Protein AF-A0A936JJE0-F1 (afdb_monomer)

Sequence (410 aa):
MPKFKSFFLLLAIAVSVVAGCNPDETNTTPVSITSIKNNIRPDSAVNPPVIISSEVQDIVPDSTDVWLYYSFETDAVVPAALAGTDEWDIKFRYVPFDKTGASFQKIFTTEGAIFLNSPDVGNAAGKTTGYIADTSFTLLSTGDDTKFRSDDTAKGKQIISFTPFYIYDGAAHTASPNPSKTLVIRTSKGKYVKLQLQSIYKNHPAVPKITDEVGYYTFKYVKSTVKSFINDGSPDGWLYYSFDTESVISSSQSHTSAWDIKFRFIANDITAAGKLAFSDIFVKSGAIFLNSPLVGNSSGKTKGYIADQAFEQVTLAGDDSKFRSDDINIDTRIIPVTPSGTNAYINYNSSVPSVIPNPDKTLIIRTANGKYVKMKLVSLYKDKPTIITSADLVGYYSFQYLKSDTKTLH

Secondary structure (DSSP, 8-state):
----------------------------------EEEEEE-TTSPPSS-----EEEEEE---TTTSEEEEETTTTEEEPGGGTTSSS-SEEEE-----TTSHHHHHIIIII-SEEES-TBTT-TT---EEEEESS-TTT--B--GGG-B--BSSTTT-SS-HHHHEEEETTTTEEEE-TT-EEEEE-TTS-EEEEEEEEEETT--SS--TTS-EEEEEEEEEEESSSB-S--S-TTSEEEE-SSS-SEE-GGGTTSSS-SEEEE------SHHHHHHHHHIIIII-SEEES-TBTT-TT---EEEEESS-TTT--B---GGG-B--BSSTTT-SS----SSTT-SEEEETTTTEEEE-TT-EEEEE-TTS-EEEEEEEEEETT--SS--TTSPEEEEEEEEEEESSSB--

Solvent-accessible surface area (backbone atoms only — not comparable to full-atom values): 22664 Å² total; per-residue (Å²): 138,84,87,93,86,84,87,84,90,85,88,79,81,86,81,84,82,86,84,80,92,70,98,67,79,82,80,71,74,75,81,64,67,72,47,77,47,72,52,49,25,30,79,48,72,50,88,76,65,65,69,77,56,54,74,48,73,54,49,63,31,47,80,89,68,40,45,34,32,31,14,81,88,74,74,40,78,45,65,72,91,50,63,72,40,53,77,38,31,37,36,38,39,41,44,70,72,48,80,82,37,59,53,53,50,49,33,42,71,61,59,49,44,50,49,42,26,5,41,59,56,84,19,78,54,20,59,13,26,30,35,67,44,92,36,26,61,87,72,50,44,61,65,63,81,90,58,55,36,67,24,31,60,53,79,93,52,36,59,61,34,42,75,74,48,37,44,75,39,83,88,52,58,33,71,44,52,26,70,53,34,17,42,34,35,33,38,60,87,63,33,29,34,44,36,34,66,67,28,48,30,54,85,56,59,94,73,73,45,45,82,53,50,47,38,12,41,20,35,35,33,38,80,25,84,48,55,50,58,45,60,40,30,29,100,83,44,36,25,32,31,16,77,89,81,70,39,79,36,56,46,91,46,59,66,39,50,76,34,28,36,34,36,41,54,45,80,78,41,87,48,76,66,34,48,50,54,55,49,44,31,49,61,60,61,46,51,55,47,45,25,5,43,56,58,85,14,76,51,20,58,13,26,30,36,68,42,90,34,29,60,90,71,45,45,58,68,70,62,74,89,60,55,36,61,24,36,61,51,71,91,56,27,60,60,50,24,57,37,66,69,98,82,27,55,38,31,53,40,82,92,58,87,44,70,46,51,31,72,53,30,18,41,33,35,34,38,60,88,63,34,31,32,45,34,31,66,68,32,42,31,50,86,55,64,93,71,88,55,94,81,59,50,46,35,12,40,19,36,39,35,39,75,27,86,48,57,59,50,101

Structure (mmCIF, N/CA/C/O backbone):
data_AF-A0A936JJE0-F1
#
_entry.id   AF-A0A936JJE0-F1
#
loop_
_atom_site.group_PDB
_atom_site.id
_atom_site.type_symbol
_atom_site.label_atom_id
_atom_site.label_alt_id
_atom_site.label_comp_id
_atom_site.label_asym_id
_atom_site.label_entity_id
_atom_site.label_seq_id
_atom_site.pdbx_PDB_ins_code
_atom_site.Cartn_x
_atom_site.Cartn_y
_atom_site.Cartn_z
_atom_site.occupancy
_atom_site.B_iso_or_equiv
_atom_site.auth_seq_id
_atom_site.auth_comp_id
_atom_site.auth_asym_id
_atom_site.auth_atom_id
_atom_site.pdbx_PDB_model_num
ATOM 1 N N . MET A 1 1 ? 59.151 -13.872 48.506 1.00 33.53 1 MET A N 1
ATOM 2 C CA . MET A 1 1 ? 58.731 -12.593 47.879 1.00 33.53 1 MET A CA 1
ATOM 3 C C . MET A 1 1 ? 58.837 -12.759 46.368 1.00 33.53 1 MET A C 1
ATOM 5 O O . MET A 1 1 ? 59.871 -13.292 45.987 1.00 33.53 1 MET A O 1
ATOM 9 N N . PRO A 1 2 ? 57.883 -12.329 45.513 1.00 47.31 2 PRO A N 1
ATOM 10 C CA . PRO A 1 2 ? 56.531 -11.774 45.725 1.00 47.31 2 PRO A CA 1
ATOM 11 C C . PRO A 1 2 ? 55.398 -12.729 45.227 1.00 47.31 2 PRO A C 1
ATOM 13 O O . PRO A 1 2 ? 55.621 -13.547 44.350 1.00 47.31 2 PRO A O 1
ATOM 16 N N . LYS A 1 3 ? 54.283 -12.860 45.970 1.00 37.22 3 LYS A N 1
ATOM 17 C CA . LYS A 1 3 ? 52.926 -12.249 45.811 1.00 37.22 3 LYS A CA 1
ATOM 18 C C . LYS A 1 3 ? 52.032 -12.929 44.742 1.00 37.22 3 LYS A C 1
ATOM 20 O O . LYS A 1 3 ? 52.307 -12.809 43.563 1.00 37.22 3 LYS A O 1
ATOM 25 N N . PHE A 1 4 ? 51.062 -13.771 45.128 1.00 35.84 4 PHE A N 1
ATOM 26 C CA . PHE A 1 4 ? 49.663 -13.487 45.554 1.00 35.84 4 PHE A CA 1
ATOM 27 C C . PHE A 1 4 ? 48.670 -13.145 44.422 1.00 35.84 4 PHE A C 1
ATOM 29 O O . PHE A 1 4 ? 48.799 -12.080 43.825 1.00 35.84 4 PHE A O 1
ATOM 36 N N . LYS A 1 5 ? 47.623 -13.988 44.278 1.00 35.56 5 LYS A N 1
ATOM 37 C CA . LYS A 1 5 ? 46.155 -13.710 44.165 1.00 35.56 5 LYS A CA 1
ATOM 38 C C . LYS A 1 5 ? 45.496 -14.762 43.238 1.00 35.56 5 LYS A C 1
ATOM 40 O O . LYS A 1 5 ? 45.854 -14.813 42.076 1.00 35.56 5 LYS A O 1
ATOM 45 N N . SER A 1 6 ? 44.737 -15.760 43.704 1.00 37.31 6 SER A N 1
ATOM 46 C CA . SER A 1 6 ? 43.434 -15.806 44.410 1.00 37.31 6 SER A CA 1
ATOM 47 C C . SER A 1 6 ? 42.226 -15.929 43.462 1.00 37.31 6 SER A C 1
ATOM 49 O O . SER A 1 6 ? 42.057 -15.073 42.603 1.00 37.31 6 SER A O 1
ATOM 51 N N . PHE A 1 7 ? 41.363 -16.915 43.777 1.00 34.16 7 PHE A N 1
ATOM 52 C CA . PHE A 1 7 ? 39.914 -17.034 43.488 1.00 34.16 7 PHE A CA 1
ATOM 53 C C . PHE A 1 7 ? 39.487 -17.469 42.064 1.00 34.16 7 PHE A C 1
ATOM 55 O O . PHE A 1 7 ? 40.058 -17.009 41.092 1.00 34.16 7 PHE A O 1
ATOM 62 N N . PHE A 1 8 ? 38.486 -18.337 41.835 1.00 32.97 8 PHE A N 1
ATOM 63 C CA . PHE A 1 8 ? 37.354 -18.782 42.664 1.00 32.97 8 PHE A CA 1
ATOM 64 C C . PHE A 1 8 ? 36.874 -20.198 42.261 1.00 32.97 8 PHE A C 1
ATOM 66 O O . PHE A 1 8 ? 36.850 -20.564 41.090 1.00 32.97 8 PHE A O 1
ATOM 73 N N . LEU A 1 9 ? 36.458 -20.946 43.280 1.00 31.94 9 LEU A N 1
ATOM 74 C CA . LEU A 1 9 ? 35.723 -22.213 43.309 1.00 31.94 9 LEU A CA 1
ATOM 75 C C . LEU A 1 9 ? 34.247 -22.019 42.903 1.00 31.94 9 LEU A C 1
ATOM 77 O O . LEU A 1 9 ? 33.639 -21.081 43.403 1.00 31.94 9 LEU A O 1
ATOM 81 N N . LEU A 1 10 ? 33.638 -22.942 42.144 1.00 31.20 10 LEU A N 1
ATOM 82 C CA . LEU A 1 10 ? 32.282 -23.446 42.444 1.00 31.20 10 LEU A CA 1
ATOM 83 C C . LEU A 1 10 ? 31.946 -24.700 41.621 1.00 31.20 10 LEU A C 1
ATOM 85 O O . LEU A 1 10 ? 31.605 -24.648 40.443 1.00 31.20 10 LEU A O 1
ATOM 89 N N . LEU A 1 11 ? 32.051 -25.839 42.304 1.00 32.84 11 LEU A N 1
ATOM 90 C CA . LEU A 1 11 ? 31.428 -27.112 41.969 1.00 32.84 11 LEU A CA 1
ATOM 91 C C . LEU A 1 11 ? 30.058 -27.130 42.663 1.00 32.84 11 LEU A C 1
ATOM 93 O O . LEU A 1 11 ? 30.003 -26.985 43.882 1.00 32.84 11 LEU A O 1
ATOM 97 N N . ALA A 1 12 ? 28.970 -27.323 41.918 1.00 33.12 12 ALA A N 1
ATOM 98 C CA . ALA A 1 12 ? 27.648 -27.596 42.483 1.00 33.12 12 ALA A CA 1
ATOM 99 C C . ALA A 1 12 ? 26.930 -28.680 41.661 1.00 33.12 12 ALA A C 1
ATOM 101 O O . ALA A 1 12 ? 26.201 -28.409 40.716 1.00 33.12 12 ALA A O 1
ATOM 102 N N . ILE A 1 13 ? 27.269 -29.924 42.008 1.00 33.59 13 ILE A N 1
ATOM 103 C CA . ILE A 1 13 ? 26.401 -31.093 42.223 1.00 33.59 13 ILE A CA 1
ATOM 104 C C . ILE A 1 13 ? 25.089 -31.122 41.410 1.00 33.59 13 ILE A C 1
ATOM 106 O O . ILE A 1 13 ? 24.081 -30.538 41.802 1.00 33.59 13 ILE A O 1
ATOM 110 N N . ALA A 1 14 ? 25.073 -31.930 40.348 1.00 34.12 14 ALA A N 1
ATOM 111 C CA . ALA A 1 14 ? 23.844 -32.467 39.776 1.00 34.12 14 ALA A CA 1
ATOM 112 C C . ALA A 1 14 ? 23.363 -33.640 40.649 1.00 34.12 14 ALA A C 1
ATOM 114 O O . ALA A 1 14 ? 23.964 -34.713 40.639 1.00 34.12 14 ALA A O 1
ATOM 115 N N . VAL A 1 15 ? 22.293 -33.436 41.421 1.00 35.16 15 VAL A N 1
ATOM 116 C CA . VAL A 1 15 ? 21.548 -34.535 42.049 1.00 35.16 15 VAL A CA 1
ATOM 117 C C . VAL A 1 15 ? 20.471 -34.974 41.064 1.00 35.16 15 VAL A C 1
ATOM 119 O O . VAL A 1 15 ? 19.428 -34.341 40.930 1.00 35.16 15 VAL A O 1
ATOM 122 N N . SER A 1 16 ? 20.739 -36.055 40.343 1.00 34.62 16 SER A N 1
ATOM 123 C CA . SER A 1 16 ? 19.737 -36.783 39.571 1.00 34.62 16 SER A CA 1
ATOM 124 C C . SER A 1 16 ? 18.907 -37.652 40.516 1.00 34.62 16 SER A C 1
ATOM 126 O O . SER A 1 16 ? 19.385 -38.685 40.983 1.00 34.62 16 SER A O 1
ATOM 128 N N . VAL A 1 17 ? 17.664 -37.243 40.782 1.00 35.22 17 VAL A N 1
ATOM 129 C CA . VAL A 1 17 ? 16.641 -38.119 41.366 1.00 35.22 17 VAL A CA 1
ATOM 130 C C . VAL A 1 17 ? 15.752 -38.604 40.227 1.00 35.22 17 VAL A C 1
ATOM 132 O O . VAL A 1 17 ? 15.008 -37.829 39.634 1.00 35.22 17 VAL A O 1
ATOM 135 N N . VAL A 1 18 ? 15.859 -39.891 39.909 1.00 42.47 18 VAL A N 1
ATOM 136 C CA . VAL A 1 18 ? 14.905 -40.608 39.063 1.00 42.47 18 VAL A CA 1
ATOM 137 C C . VAL A 1 18 ? 14.080 -41.489 39.989 1.00 42.47 18 VAL A C 1
ATOM 139 O O . VAL A 1 18 ? 14.636 -42.411 40.577 1.00 42.47 18 VAL A O 1
ATOM 142 N N . ALA A 1 19 ? 12.780 -41.216 40.110 1.00 36.06 19 ALA A N 1
ATOM 143 C CA . ALA A 1 19 ? 11.759 -42.224 40.398 1.00 36.06 19 ALA A CA 1
ATOM 144 C C . ALA A 1 19 ? 10.347 -41.626 40.286 1.00 36.06 19 ALA A C 1
ATOM 146 O O . ALA A 1 19 ? 10.037 -40.647 40.957 1.00 36.06 19 ALA A O 1
ATOM 147 N N . GLY A 1 20 ? 9.490 -42.293 39.506 1.00 27.56 20 GLY A N 1
ATOM 148 C CA . GLY A 1 20 ? 8.036 -42.252 39.677 1.00 27.56 20 GLY A CA 1
ATOM 149 C C . GLY A 1 20 ? 7.255 -41.659 38.508 1.00 27.56 20 GLY A C 1
ATOM 150 O O . GLY A 1 20 ? 6.859 -40.502 38.555 1.00 27.56 20 GLY A O 1
ATOM 151 N N . CYS A 1 21 ? 6.981 -42.468 37.481 1.00 32.41 21 CYS A N 1
ATOM 152 C CA . CYS A 1 21 ? 5.858 -42.213 36.577 1.00 32.41 21 CYS A CA 1
ATOM 153 C C . CYS A 1 21 ? 4.543 -42.360 37.355 1.00 32.41 21 CYS A C 1
ATOM 155 O O . CYS A 1 21 ? 4.254 -43.451 37.842 1.00 32.41 21 CYS A O 1
ATOM 157 N N . ASN A 1 22 ? 3.742 -41.298 37.402 1.00 36.62 22 ASN A N 1
ATOM 158 C CA . ASN A 1 22 ? 2.291 -41.391 37.546 1.00 36.62 22 ASN A CA 1
ATOM 159 C C . ASN A 1 22 ? 1.688 -40.834 36.245 1.00 36.62 22 ASN A C 1
ATOM 161 O O . ASN A 1 22 ? 2.174 -39.800 35.777 1.00 36.62 22 ASN A O 1
ATOM 165 N N . PRO A 1 23 ? 0.687 -41.476 35.618 1.00 42.72 23 PRO A N 1
ATOM 166 C CA . PRO A 1 23 ? -0.009 -40.898 34.480 1.00 42.72 23 PRO A CA 1
ATOM 167 C C . PRO A 1 23 ? -1.063 -39.925 35.016 1.00 42.72 23 PRO A C 1
ATOM 169 O O . PRO A 1 23 ? -2.255 -40.181 34.905 1.00 42.72 23 PRO A O 1
ATOM 172 N N . ASP A 1 24 ? -0.619 -38.842 35.650 1.00 36.44 24 ASP A N 1
ATOM 173 C CA . ASP A 1 24 ? -1.508 -37.740 35.995 1.00 36.44 24 ASP A CA 1
ATOM 174 C C . ASP A 1 24 ? -1.418 -36.687 34.899 1.00 36.44 24 ASP A C 1
ATOM 176 O O . ASP A 1 24 ? -0.338 -36.242 34.504 1.00 36.44 24 ASP A O 1
ATOM 180 N N . GLU A 1 25 ? -2.595 -36.357 34.381 1.00 40.84 25 GLU A N 1
ATOM 181 C CA . GLU A 1 25 ? -2.851 -35.394 33.327 1.00 40.84 25 GLU A CA 1
ATOM 182 C C . GLU A 1 25 ? -1.960 -34.159 33.462 1.00 40.84 25 GLU A C 1
ATOM 184 O O . GLU A 1 25 ? -2.032 -33.402 34.436 1.00 40.84 25 GLU A O 1
ATOM 189 N N . THR A 1 26 ? -1.135 -33.909 32.445 1.00 32.72 26 THR A N 1
ATOM 190 C CA . THR A 1 26 ? -0.493 -32.611 32.289 1.00 32.72 26 THR A CA 1
ATOM 191 C C . THR A 1 26 ? -1.578 -31.598 31.943 1.00 32.72 26 THR A C 1
ATOM 193 O O . THR A 1 26 ? -1.824 -31.310 30.773 1.00 32.72 26 THR A O 1
ATOM 196 N N . ASN A 1 27 ? -2.224 -31.041 32.968 1.00 37.34 27 ASN A N 1
ATOM 197 C CA . ASN A 1 27 ? -2.897 -29.755 32.885 1.00 37.34 27 ASN A CA 1
ATOM 198 C C . ASN A 1 27 ? -1.829 -28.690 32.622 1.00 37.34 27 ASN A C 1
ATOM 200 O O . ASN A 1 27 ? -1.400 -27.958 33.512 1.00 37.34 27 ASN A O 1
ATOM 204 N N . THR A 1 28 ? -1.367 -28.611 31.376 1.00 32.47 28 THR A N 1
ATOM 205 C CA . THR A 1 28 ? -0.729 -27.404 30.876 1.00 32.47 28 THR A CA 1
ATOM 206 C C . THR A 1 28 ? -1.829 -26.356 30.798 1.00 32.47 28 THR A C 1
ATOM 208 O O . THR A 1 28 ? -2.582 -26.307 29.826 1.00 32.47 28 THR A O 1
ATOM 211 N N . THR A 1 29 ? -1.963 -25.536 31.840 1.00 36.94 29 THR A N 1
ATOM 212 C CA . THR A 1 29 ? -2.676 -24.263 31.719 1.00 36.94 29 THR A CA 1
ATOM 213 C C . THR A 1 29 ? -2.097 -23.531 30.506 1.00 36.94 29 THR A C 1
ATOM 215 O O . THR A 1 29 ? -0.876 -23.328 30.473 1.00 36.94 29 THR A O 1
ATOM 218 N N . PRO A 1 30 ? -2.906 -23.174 29.493 1.00 41.09 30 PRO A N 1
ATOM 219 C CA . PRO A 1 30 ? -2.424 -22.388 28.370 1.00 41.09 30 PRO A CA 1
ATOM 220 C C . PRO A 1 30 ? -1.798 -21.103 28.911 1.00 41.09 30 PRO A C 1
ATOM 222 O O . PRO A 1 30 ? -2.431 -20.373 29.670 1.00 41.09 30 PRO A O 1
ATOM 225 N N . VAL A 1 31 ? -0.541 -20.834 28.559 1.00 40.31 31 VAL A N 1
ATOM 226 C CA . VAL A 1 31 ? 0.062 -19.527 28.823 1.00 40.31 31 VAL A CA 1
ATOM 227 C C . VAL A 1 31 ? -0.647 -18.537 27.911 1.00 40.31 31 VAL A C 1
ATOM 229 O O . VAL A 1 31 ? -0.426 -18.527 26.700 1.00 40.31 31 VAL A O 1
ATOM 232 N N . SER A 1 32 ? -1.522 -17.720 28.482 1.00 52.62 32 SER A N 1
ATOM 233 C CA . SER A 1 32 ? -2.194 -16.660 27.747 1.00 52.62 32 SER A CA 1
ATOM 234 C C . SER A 1 32 ? -1.215 -15.536 27.431 1.00 52.62 32 SER A C 1
ATOM 236 O O . SER A 1 32 ? -0.847 -14.727 28.285 1.00 52.62 32 SER A O 1
ATOM 238 N N . ILE A 1 33 ? -0.765 -15.483 26.179 1.00 62.69 33 ILE A N 1
ATOM 239 C CA . ILE A 1 33 ? 0.127 -14.425 25.707 1.00 62.69 33 ILE A CA 1
ATOM 240 C C . ILE A 1 33 ? -0.712 -13.174 25.455 1.00 62.69 33 ILE A C 1
ATOM 242 O O . ILE A 1 33 ? -1.580 -13.138 24.583 1.00 62.69 33 ILE A O 1
ATOM 246 N N . THR A 1 34 ? -0.442 -12.127 26.229 1.00 73.06 34 THR A N 1
ATOM 247 C CA . THR A 1 34 ? -0.997 -10.805 25.951 1.00 73.06 34 THR A CA 1
ATOM 248 C C . THR A 1 34 ? -0.169 -10.125 24.863 1.00 73.06 34 THR A C 1
ATOM 250 O O . THR A 1 34 ? 1.039 -9.944 25.008 1.00 73.06 34 THR A O 1
ATOM 253 N N . SER A 1 35 ? -0.836 -9.696 23.796 1.00 78.44 35 SER A N 1
ATOM 254 C CA . SER A 1 35 ? -0.240 -8.964 22.684 1.00 78.44 35 SER A CA 1
ATOM 255 C C . SER A 1 35 ? -0.390 -7.457 22.876 1.00 78.44 35 SER A C 1
ATOM 257 O O . SER A 1 35 ? -1.456 -6.956 23.236 1.00 78.44 35 SER A O 1
ATOM 259 N N . ILE A 1 36 ? 0.681 -6.711 22.601 1.00 77.38 36 ILE A N 1
ATOM 260 C CA . ILE A 1 36 ? 0.688 -5.246 22.654 1.00 77.38 36 ILE A CA 1
ATOM 261 C C . ILE A 1 36 ? 1.060 -4.719 21.279 1.00 77.38 36 ILE A C 1
ATOM 263 O O . ILE A 1 36 ? 2.086 -5.090 20.706 1.00 77.38 36 ILE A O 1
ATOM 267 N N . LYS A 1 37 ? 0.236 -3.814 20.761 1.00 81.31 37 LYS A N 1
ATOM 268 C CA . LYS A 1 37 ? 0.535 -3.041 19.566 1.00 81.31 37 LYS A CA 1
ATOM 269 C C . LYS A 1 37 ? 0.760 -1.587 19.943 1.00 81.31 37 LYS A C 1
ATOM 271 O O . LYS A 1 37 ? -0.024 -1.006 20.688 1.00 81.31 37 LYS A O 1
ATOM 276 N N . ASN A 1 38 ? 1.846 -1.012 19.438 1.00 77.75 38 ASN A N 1
ATOM 277 C CA . ASN A 1 38 ? 2.282 0.336 19.780 1.00 77.75 38 ASN A CA 1
ATOM 278 C C . ASN A 1 38 ? 2.383 1.192 18.525 1.00 77.75 38 ASN A C 1
ATOM 280 O O . ASN A 1 38 ? 2.946 0.740 17.530 1.00 77.75 38 ASN A O 1
ATOM 284 N N . ASN A 1 39 ? 1.903 2.432 18.620 1.00 72.06 39 ASN A N 1
ATOM 285 C CA . ASN A 1 39 ? 2.044 3.463 17.594 1.00 72.06 39 ASN A CA 1
ATOM 286 C C . ASN A 1 39 ? 1.599 3.017 16.186 1.00 72.06 39 ASN A C 1
ATOM 288 O O . ASN A 1 39 ? 2.169 3.481 15.198 1.00 72.06 39 ASN A O 1
ATOM 292 N N . ILE A 1 40 ? 0.598 2.133 16.065 1.00 75.44 40 ILE A N 1
ATOM 293 C CA . ILE A 1 40 ? 0.063 1.816 14.739 1.00 75.44 40 ILE A CA 1
ATOM 294 C C . ILE A 1 40 ? -0.794 2.995 14.305 1.00 75.44 40 ILE A C 1
ATOM 296 O O . ILE A 1 40 ? -1.719 3.391 15.005 1.00 75.44 40 ILE A O 1
ATOM 300 N N . ARG A 1 41 ? -0.512 3.560 13.142 1.00 71.12 41 ARG A N 1
ATOM 301 C CA . ARG A 1 41 ? -1.308 4.645 12.578 1.00 71.12 41 ARG A CA 1
ATOM 302 C C . ARG A 1 41 ? -1.712 4.263 11.163 1.00 71.12 41 ARG A C 1
ATOM 304 O O . ARG A 1 41 ? -0.910 3.622 10.487 1.00 71.12 41 ARG A O 1
ATOM 311 N N . PRO A 1 42 ? -2.910 4.659 10.708 1.00 61.78 42 PRO A N 1
ATOM 312 C CA . PRO A 1 42 ? -3.365 4.367 9.352 1.00 61.78 42 PRO A CA 1
ATOM 313 C C . PRO A 1 42 ? -2.422 4.851 8.249 1.00 61.78 42 PRO A C 1
ATOM 315 O O . PRO A 1 42 ? -2.414 4.253 7.193 1.00 61.78 42 PRO A O 1
ATOM 318 N N . ASP A 1 43 ? -1.585 5.863 8.499 1.00 49.41 43 ASP A N 1
ATOM 319 C CA . ASP A 1 43 ? -0.569 6.338 7.545 1.00 49.41 43 ASP A CA 1
ATOM 320 C C . ASP A 1 43 ? 0.867 5.888 7.869 1.00 49.41 43 ASP A C 1
ATOM 322 O O . ASP A 1 43 ? 1.808 6.242 7.157 1.00 49.41 43 ASP A O 1
ATOM 326 N N . SER A 1 44 ? 1.068 5.172 8.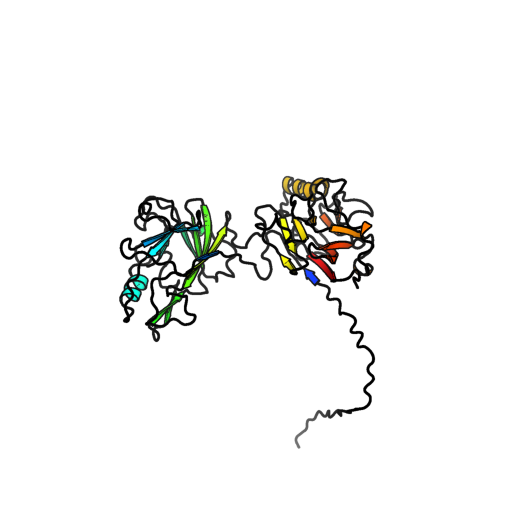979 1.00 45.19 44 SER A N 1
ATOM 327 C CA . SER A 1 44 ? 2.402 4.779 9.415 1.00 45.19 44 SER A CA 1
ATOM 328 C C . SER A 1 44 ? 2.716 3.391 8.908 1.00 45.19 44 SER A C 1
ATOM 330 O O . SER A 1 44 ? 1.877 2.494 8.940 1.00 45.19 44 SER A O 1
ATOM 332 N N . ALA A 1 45 ? 3.964 3.218 8.476 1.00 41.75 45 ALA A N 1
ATOM 333 C CA . ALA A 1 45 ? 4.514 1.911 8.182 1.00 41.75 45 ALA A CA 1
ATOM 334 C C . ALA A 1 45 ? 4.165 0.952 9.328 1.00 41.75 45 ALA A C 1
ATOM 336 O O . ALA A 1 45 ? 4.604 1.137 10.465 1.00 41.75 45 ALA A O 1
ATOM 337 N N . VAL A 1 46 ? 3.374 -0.081 9.015 1.00 39.03 46 VAL A N 1
ATOM 338 C CA . VAL A 1 46 ? 3.357 -1.319 9.801 1.00 39.03 46 VAL A CA 1
ATOM 339 C C . VAL A 1 46 ? 4.825 -1.681 10.030 1.00 39.03 46 VAL A C 1
ATOM 341 O O . VAL A 1 46 ? 5.626 -1.486 9.123 1.00 39.03 46 VAL A O 1
ATOM 344 N N . ASN A 1 47 ? 5.230 -2.120 11.218 1.00 36.50 47 ASN A N 1
ATOM 345 C CA . ASN A 1 47 ? 6.582 -2.646 11.389 1.00 36.50 47 ASN A CA 1
ATOM 346 C C . ASN A 1 47 ? 6.495 -4.174 11.536 1.00 36.50 47 ASN A C 1
ATOM 348 O O . ASN A 1 47 ? 5.889 -4.628 12.512 1.00 36.50 47 ASN A O 1
ATOM 352 N N . PRO A 1 48 ? 7.060 -4.961 10.601 1.00 42.66 48 PRO A N 1
ATOM 353 C CA . PRO A 1 48 ? 7.718 -4.52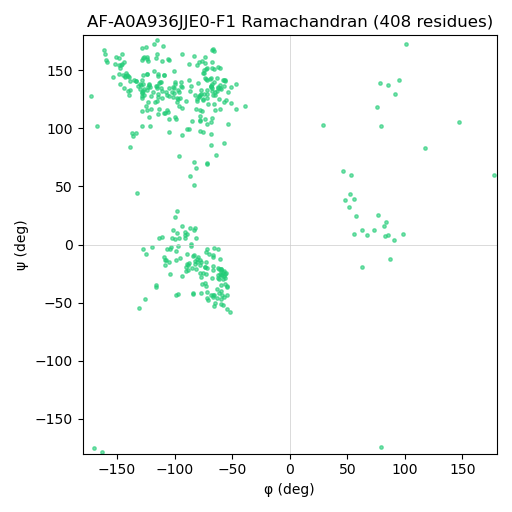0 9.367 1.00 42.66 48 PRO A CA 1
ATOM 354 C C . PRO A 1 48 ? 6.722 -3.995 8.312 1.00 42.66 48 PRO A C 1
ATOM 356 O O . PRO A 1 48 ? 5.562 -4.420 8.304 1.00 42.66 48 PRO A O 1
ATOM 359 N N . PRO A 1 49 ? 7.153 -3.069 7.429 1.00 40.25 49 PRO A N 1
ATOM 360 C CA . PRO A 1 49 ? 6.295 -2.479 6.405 1.00 40.25 49 PRO A CA 1
ATOM 361 C C . PRO A 1 49 ? 5.781 -3.571 5.479 1.00 40.25 49 PRO A C 1
ATOM 363 O O . PRO A 1 49 ? 6.557 -4.222 4.781 1.00 40.25 49 PRO A O 1
ATOM 366 N N . VAL A 1 50 ? 4.462 -3.772 5.465 1.00 40.47 50 VAL A N 1
ATOM 367 C CA . VAL A 1 50 ? 3.822 -4.667 4.501 1.00 40.47 50 VAL A CA 1
ATOM 368 C C . VAL A 1 50 ? 3.797 -3.946 3.160 1.00 40.47 50 VAL A C 1
AT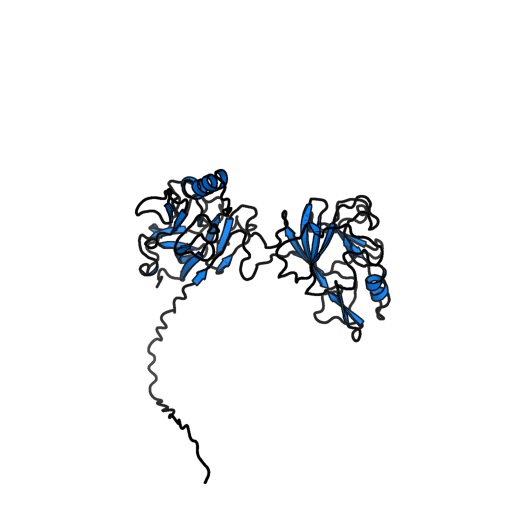OM 370 O O . VAL A 1 50 ? 2.938 -3.110 2.887 1.00 40.47 50 VAL A O 1
ATOM 373 N N . ILE A 1 51 ? 4.783 -4.247 2.324 1.00 46.59 51 ILE A N 1
ATOM 374 C CA . ILE A 1 51 ? 4.830 -3.769 0.949 1.00 46.59 51 ILE A CA 1
ATOM 375 C C . ILE A 1 51 ? 4.062 -4.774 0.099 1.00 46.59 51 ILE A C 1
ATOM 377 O O . ILE A 1 51 ? 4.593 -5.827 -0.243 1.00 46.59 51 ILE A O 1
ATOM 381 N N . ILE A 1 52 ? 2.808 -4.460 -0.229 1.00 49.19 52 ILE A N 1
ATOM 382 C CA . ILE A 1 52 ? 2.072 -5.219 -1.244 1.00 49.19 52 ILE A CA 1
ATOM 383 C C . ILE A 1 52 ? 2.580 -4.736 -2.596 1.00 49.19 52 ILE A C 1
ATOM 385 O O . ILE A 1 52 ? 2.202 -3.665 -3.066 1.00 49.19 52 ILE A O 1
ATOM 389 N N . SER A 1 53 ? 3.508 -5.496 -3.166 1.00 65.31 53 SER A N 1
ATOM 390 C CA . SER A 1 53 ? 4.034 -5.259 -4.504 1.00 65.31 53 SER A CA 1
ATOM 391 C C . SER A 1 53 ? 3.368 -6.185 -5.509 1.00 65.31 53 SER A C 1
ATOM 393 O O . SER A 1 53 ? 3.210 -7.373 -5.233 1.00 65.31 53 SER A O 1
ATOM 395 N N . SER A 1 54 ? 3.065 -5.661 -6.689 1.00 76.50 54 SER A N 1
ATOM 396 C CA . SER A 1 54 ? 2.819 -6.489 -7.866 1.00 76.50 54 SER A CA 1
ATOM 397 C C . SER A 1 54 ? 4.151 -7.009 -8.394 1.00 76.50 54 SER A C 1
ATOM 399 O O . SER A 1 54 ? 5.167 -6.313 -8.306 1.00 76.50 54 SER A O 1
ATOM 401 N N . GLU A 1 55 ? 4.147 -8.211 -8.958 1.00 82.94 55 GLU A N 1
ATOM 402 C CA . GLU A 1 55 ? 5.303 -8.791 -9.632 1.00 82.94 55 GLU A CA 1
ATOM 403 C C . GLU A 1 55 ? 4.937 -9.150 -11.070 1.00 82.94 55 GLU A C 1
ATOM 405 O O . GLU A 1 55 ? 3.873 -9.704 -11.339 1.00 82.94 55 GLU A O 1
ATOM 410 N N . VAL A 1 56 ? 5.836 -8.808 -11.986 1.00 84.06 56 VAL A N 1
ATOM 411 C CA . VAL A 1 56 ? 5.785 -9.165 -13.400 1.00 84.06 56 VAL A CA 1
ATOM 412 C C . VAL A 1 56 ? 7.005 -10.028 -13.663 1.00 84.06 56 VAL A C 1
ATOM 414 O O . VAL A 1 56 ? 8.126 -9.597 -13.387 1.00 84.06 56 VAL A O 1
ATOM 417 N N . GLN A 1 57 ? 6.785 -11.245 -14.156 1.00 90.88 57 GLN A N 1
ATOM 418 C CA . GLN A 1 57 ? 7.833 -12.243 -14.347 1.00 90.88 57 GLN A CA 1
ATOM 419 C C . GLN A 1 57 ? 8.059 -12.532 -15.829 1.00 90.88 57 GLN A C 1
ATOM 421 O O . GLN A 1 57 ? 7.103 -12.636 -16.595 1.00 90.88 57 GLN A O 1
ATOM 426 N N . ASP A 1 58 ? 9.334 -12.662 -16.199 1.00 89.94 58 ASP A N 1
ATOM 427 C CA . ASP A 1 58 ? 9.815 -13.118 -17.507 1.00 89.94 58 ASP A CA 1
ATOM 428 C C . ASP A 1 58 ? 9.150 -12.453 -18.722 1.00 89.94 58 ASP A C 1
ATOM 430 O O . ASP A 1 58 ? 8.928 -13.091 -19.755 1.00 89.94 58 ASP A O 1
ATOM 434 N N . ILE A 1 59 ? 8.873 -11.147 -18.642 1.00 92.50 59 ILE A N 1
ATOM 435 C CA . ILE A 1 59 ? 8.432 -10.431 -19.838 1.00 92.50 59 ILE A CA 1
ATOM 436 C C . ILE A 1 59 ? 9.587 -10.358 -20.835 1.00 92.50 59 ILE A C 1
ATOM 438 O O . ILE A 1 59 ? 10.720 -10.008 -20.492 1.00 92.50 59 ILE A O 1
ATOM 442 N N . VAL A 1 60 ? 9.286 -10.697 -22.082 1.00 91.50 60 VAL A N 1
ATOM 443 C CA . VAL A 1 60 ? 10.265 -10.792 -23.160 1.00 91.50 60 VAL A CA 1
ATOM 444 C C . VAL A 1 60 ? 9.853 -9.864 -24.301 1.00 91.50 60 VAL A C 1
ATOM 446 O O . VAL A 1 60 ? 8.736 -9.979 -24.807 1.00 91.50 60 VAL A O 1
ATOM 449 N N . PRO A 1 61 ? 10.712 -8.914 -24.701 1.00 89.69 61 PRO A N 1
ATOM 450 C CA . PRO A 1 61 ? 10.453 -8.095 -25.876 1.00 89.69 61 PRO A CA 1
ATOM 451 C C . PRO A 1 61 ? 10.529 -8.900 -27.170 1.00 89.69 61 PRO A C 1
ATOM 453 O O . PRO A 1 61 ? 11.389 -9.770 -27.308 1.00 89.69 61 PRO A O 1
ATOM 456 N N . ASP A 1 62 ? 9.659 -8.581 -28.131 1.00 81.00 62 ASP A N 1
ATOM 457 C CA . ASP A 1 62 ? 9.739 -9.173 -29.465 1.00 81.00 62 ASP A CA 1
ATOM 458 C C . ASP A 1 62 ? 10.994 -8.662 -30.190 1.00 81.00 62 ASP A C 1
ATOM 460 O O . ASP A 1 62 ? 11.321 -7.472 -30.177 1.00 81.00 62 ASP A O 1
ATOM 464 N N . SER A 1 63 ? 11.696 -9.581 -30.845 1.00 77.19 63 SER A N 1
ATOM 465 C CA . SER A 1 63 ? 12.817 -9.282 -31.730 1.00 77.19 63 SER A CA 1
ATOM 466 C C . SER A 1 63 ? 12.446 -8.380 -32.916 1.00 77.19 63 SER A C 1
ATOM 468 O O . SER A 1 63 ? 13.323 -7.673 -33.411 1.00 77.19 63 SER A O 1
ATOM 470 N N . THR A 1 64 ? 11.182 -8.368 -33.363 1.00 79.31 64 THR A N 1
ATOM 471 C CA . THR A 1 64 ? 10.721 -7.505 -34.468 1.00 79.31 64 THR A CA 1
ATOM 472 C C . THR A 1 64 ? 10.518 -6.062 -34.029 1.00 79.31 64 THR A C 1
ATOM 474 O O . THR A 1 64 ? 10.915 -5.141 -34.741 1.00 79.31 64 THR A O 1
ATOM 477 N N . ASP A 1 65 ? 9.942 -5.867 -32.844 1.00 75.25 65 ASP A N 1
ATOM 478 C CA . ASP A 1 65 ? 9.612 -4.542 -32.313 1.00 75.25 65 ASP A CA 1
ATOM 479 C C . ASP A 1 65 ? 10.789 -3.919 -31.552 1.00 75.25 65 ASP A C 1
ATOM 481 O O . ASP A 1 65 ? 10.810 -2.712 -31.305 1.00 75.25 65 ASP A O 1
ATOM 485 N N . VAL A 1 66 ? 11.793 -4.731 -31.185 1.00 89.25 66 VAL A N 1
ATOM 486 C CA . VAL A 1 66 ? 13.009 -4.375 -30.424 1.00 89.25 66 VAL A CA 1
ATOM 487 C C . VAL A 1 66 ? 12.722 -3.863 -29.006 1.00 89.25 66 VAL A C 1
ATOM 489 O O . VAL A 1 66 ? 13.606 -3.899 -28.152 1.00 89.25 66 VAL A O 1
ATOM 492 N N . TRP A 1 67 ? 11.504 -3.417 -28.724 1.00 95.44 67 TRP A N 1
ATOM 493 C CA . TRP A 1 67 ? 11.055 -2.863 -27.461 1.00 95.44 67 TRP A CA 1
ATOM 494 C C . TRP A 1 67 ? 9.719 -3.469 -27.056 1.00 95.44 67 TRP A C 1
ATOM 496 O O . TRP A 1 67 ? 8.813 -3.626 -27.867 1.00 95.44 67 TRP A O 1
ATOM 506 N N . LEU A 1 68 ? 9.583 -3.725 -25.762 1.00 96.88 68 LEU A N 1
ATOM 507 C CA . LEU A 1 68 ? 8.312 -3.991 -25.106 1.00 96.88 68 LEU A CA 1
ATOM 508 C C . LEU A 1 68 ? 7.954 -2.784 -24.260 1.00 96.88 68 LEU A C 1
ATOM 510 O O . LEU A 1 68 ? 8.783 -2.308 -23.487 1.00 96.88 68 LEU A O 1
ATOM 514 N N . TYR A 1 69 ? 6.721 -2.316 -24.389 1.00 97.12 69 TYR A N 1
ATOM 515 C CA . TYR A 1 69 ? 6.195 -1.160 -23.674 1.00 97.12 69 TYR A CA 1
ATOM 516 C C . TYR A 1 69 ? 5.257 -1.638 -22.568 1.00 97.12 69 TYR A C 1
ATOM 518 O O . TYR A 1 69 ? 4.430 -2.510 -22.808 1.00 97.12 69 TYR A O 1
ATOM 526 N N . TYR A 1 70 ? 5.370 -1.094 -21.361 1.00 97.06 70 TYR A N 1
ATOM 527 C CA . TYR A 1 70 ? 4.532 -1.466 -20.222 1.00 97.06 70 TYR A CA 1
ATOM 528 C C . TYR A 1 70 ? 3.895 -0.225 -19.605 1.00 97.06 70 TYR A C 1
ATOM 530 O O . TYR A 1 70 ? 4.550 0.811 -19.451 1.00 97.06 70 TYR A O 1
ATOM 538 N N . SER A 1 71 ? 2.620 -0.338 -19.242 1.00 95.50 71 SER A N 1
ATOM 539 C CA . SER A 1 71 ? 1.861 0.708 -18.562 1.00 95.50 71 SER A CA 1
ATOM 540 C C . SER A 1 71 ? 1.564 0.294 -17.126 1.00 95.50 71 SER A C 1
ATOM 542 O O . SER A 1 71 ? 0.983 -0.765 -16.880 1.00 95.50 71 SER A O 1
ATOM 544 N N . PHE A 1 72 ? 1.923 1.146 -16.165 1.00 93.25 72 PHE A N 1
ATOM 545 C CA . PHE A 1 72 ? 1.521 0.965 -14.769 1.00 93.25 72 PHE A CA 1
ATOM 546 C C . PHE A 1 72 ? 0.070 1.405 -14.540 1.00 93.25 72 PHE A C 1
ATOM 548 O O . PHE A 1 72 ? -0.516 1.096 -13.500 1.00 93.25 72 PHE A O 1
ATOM 555 N N . GLU A 1 73 ? -0.535 2.111 -15.497 1.00 86.88 73 GLU A N 1
ATOM 556 C CA . GLU A 1 73 ? -1.953 2.461 -15.442 1.00 86.88 73 GLU A CA 1
ATOM 557 C C . GLU A 1 73 ? -2.835 1.233 -15.676 1.00 86.88 73 GLU A C 1
ATOM 559 O O . GLU A 1 73 ? -3.760 0.999 -14.898 1.00 86.88 73 GLU A O 1
ATOM 564 N N . THR A 1 74 ? -2.513 0.425 -16.690 1.00 83.44 74 THR A N 1
ATOM 565 C CA . THR A 1 74 ? -3.291 -0.770 -17.062 1.00 83.44 74 THR A CA 1
ATOM 566 C C . THR A 1 74 ? -2.714 -2.081 -16.530 1.00 83.44 74 THR A C 1
ATOM 568 O O . THR A 1 74 ? -3.337 -3.119 -16.723 1.00 83.44 74 THR A O 1
ATOM 571 N N . ASP A 1 75 ? -1.533 -2.048 -15.899 1.00 83.88 75 ASP A N 1
ATOM 572 C CA . ASP A 1 75 ? -0.778 -3.234 -15.464 1.00 83.88 75 ASP A CA 1
ATOM 573 C C . ASP A 1 75 ? -0.571 -4.254 -16.598 1.00 83.88 75 ASP A C 1
ATOM 575 O O . ASP A 1 75 ? -0.761 -5.458 -16.429 1.00 83.88 75 ASP A O 1
ATOM 579 N N . ALA A 1 76 ? -0.226 -3.758 -17.789 1.00 88.31 76 ALA A N 1
ATOM 580 C CA . ALA A 1 76 ? -0.146 -4.583 -18.988 1.00 88.31 76 ALA A CA 1
ATOM 581 C C . ALA A 1 76 ? 0.884 -4.072 -20.001 1.00 88.31 76 ALA A C 1
ATOM 583 O O . ALA A 1 76 ? 1.288 -2.904 -19.994 1.00 88.31 76 ALA A O 1
ATOM 584 N N . VAL A 1 77 ? 1.264 -4.974 -20.909 1.00 93.62 77 VAL A N 1
ATOM 585 C CA . VAL A 1 77 ? 2.031 -4.642 -22.112 1.00 93.62 77 VAL A CA 1
ATOM 586 C C . VAL A 1 77 ? 1.168 -3.800 -23.051 1.00 93.62 77 VAL A C 1
ATOM 588 O O . VAL A 1 77 ? 0.008 -4.120 -23.307 1.00 93.62 77 VAL A O 1
ATOM 591 N N . VAL A 1 78 ? 1.756 -2.732 -23.576 1.00 94.31 78 VAL A N 1
ATOM 592 C CA . VAL A 1 78 ? 1.143 -1.821 -24.540 1.00 94.31 78 VAL A CA 1
ATOM 593 C C . VAL A 1 78 ? 1.582 -2.222 -25.957 1.00 94.31 78 VAL A C 1
ATOM 595 O O . VAL A 1 78 ? 2.777 -2.437 -26.175 1.00 94.31 78 VAL A O 1
ATOM 598 N N . PRO A 1 79 ? 0.660 -2.313 -26.935 1.00 94.06 79 PRO A N 1
ATOM 599 C CA . PRO A 1 79 ? 1.005 -2.629 -28.321 1.00 94.06 79 PRO A CA 1
ATOM 600 C C . PRO A 1 79 ? 2.035 -1.663 -28.922 1.00 94.06 79 PRO A C 1
ATOM 602 O O . PRO A 1 79 ? 1.924 -0.449 -28.744 1.00 94.06 79 PRO A O 1
ATOM 605 N N . ALA A 1 80 ? 2.978 -2.177 -29.720 1.00 93.19 80 ALA A N 1
ATOM 606 C CA . ALA A 1 80 ? 4.037 -1.376 -30.347 1.00 93.19 80 ALA A CA 1
ATOM 607 C C . ALA A 1 80 ? 3.510 -0.245 -31.255 1.00 93.19 80 ALA A C 1
ATOM 609 O O . ALA A 1 80 ? 4.143 0.801 -31.377 1.00 93.19 80 ALA A O 1
ATOM 610 N N . ALA A 1 81 ? 2.305 -0.390 -31.819 1.00 94.00 81 ALA A N 1
ATOM 611 C CA . ALA A 1 81 ? 1.635 0.671 -32.579 1.00 94.00 81 ALA A CA 1
ATOM 612 C C . ALA A 1 81 ? 1.384 1.955 -31.757 1.00 94.00 81 ALA A C 1
ATOM 614 O O . ALA A 1 81 ? 1.213 3.029 -32.330 1.00 94.00 81 ALA A O 1
ATOM 615 N N . LEU A 1 82 ? 1.381 1.861 -30.423 1.00 95.44 82 LEU A N 1
ATOM 616 C CA . LEU A 1 82 ? 1.207 2.985 -29.501 1.00 95.44 82 LEU A CA 1
ATOM 617 C C . LEU A 1 82 ? 2.540 3.518 -28.946 1.00 95.44 82 LEU A C 1
ATOM 619 O O . LEU A 1 82 ? 2.535 4.368 -28.054 1.00 95.44 82 LEU A O 1
ATOM 623 N N . ALA A 1 83 ? 3.686 3.082 -29.483 1.00 95.06 83 ALA A N 1
ATOM 624 C CA . ALA A 1 83 ? 5.014 3.510 -29.034 1.00 95.06 83 ALA A CA 1
ATOM 625 C C . ALA A 1 83 ? 5.219 5.038 -29.064 1.00 95.06 83 ALA A C 1
ATOM 627 O O . ALA A 1 83 ? 5.974 5.565 -28.250 1.00 95.06 83 ALA A O 1
ATOM 628 N N . GLY A 1 84 ? 4.532 5.752 -29.963 1.00 96.31 84 GLY A N 1
ATOM 629 C CA . GLY A 1 84 ? 4.576 7.216 -30.087 1.00 96.31 84 GLY A CA 1
ATOM 630 C C . GLY A 1 84 ? 3.589 7.988 -29.197 1.00 96.31 84 GLY A C 1
ATOM 631 O O . GLY A 1 84 ? 3.328 9.157 -29.467 1.00 96.31 84 GLY A O 1
ATOM 632 N N . THR A 1 85 ? 2.979 7.345 -28.194 1.00 97.44 85 THR A N 1
ATOM 633 C CA . THR A 1 85 ? 1.942 7.938 -27.319 1.00 97.44 85 THR A CA 1
ATOM 634 C C . THR A 1 85 ? 2.405 8.050 -25.860 1.00 97.44 85 THR A C 1
ATOM 636 O O . THR A 1 85 ? 3.491 7.586 -25.516 1.00 97.44 85 THR A O 1
ATOM 639 N N . ASP A 1 86 ? 1.591 8.643 -24.980 1.00 96.81 86 ASP A N 1
ATOM 640 C CA . ASP A 1 86 ? 1.828 8.698 -23.527 1.00 96.81 86 ASP A CA 1
ATOM 641 C C . ASP A 1 86 ? 1.144 7.561 -22.736 1.00 96.81 86 ASP A C 1
ATOM 643 O O . ASP A 1 86 ? 1.038 7.642 -21.509 1.00 96.81 86 ASP A O 1
ATOM 647 N N . GLU A 1 87 ? 0.704 6.502 -23.433 1.00 96.19 87 GLU A N 1
ATOM 648 C CA . GLU A 1 87 ? -0.049 5.365 -22.868 1.00 96.19 87 GLU A CA 1
ATOM 649 C C . GLU A 1 87 ? 0.828 4.312 -22.166 1.00 96.19 87 GLU A C 1
ATOM 651 O O . GLU A 1 87 ? 0.331 3.476 -21.410 1.00 96.19 87 GLU A O 1
ATOM 656 N N . TRP A 1 88 ? 2.141 4.341 -22.395 1.00 97.81 88 TRP A N 1
ATOM 657 C CA . TRP A 1 88 ? 3.120 3.480 -21.727 1.00 97.81 88 TRP A CA 1
ATOM 658 C C . TRP A 1 88 ? 4.017 4.294 -20.790 1.00 97.81 88 TRP A C 1
ATOM 660 O O . TRP A 1 88 ? 4.177 5.499 -20.964 1.00 97.81 88 TRP A O 1
ATOM 670 N N . ASP A 1 89 ? 4.632 3.641 -19.807 1.00 98.56 89 ASP A N 1
ATOM 671 C CA . ASP A 1 89 ? 5.452 4.304 -18.786 1.00 98.56 89 ASP A CA 1
ATOM 672 C C . ASP A 1 89 ? 6.919 3.895 -18.838 1.00 98.56 89 ASP A C 1
ATOM 674 O O . ASP A 1 89 ? 7.807 4.711 -18.594 1.00 98.56 89 ASP A O 1
ATOM 678 N N . ILE A 1 90 ? 7.182 2.627 -19.140 1.00 98.50 90 ILE A N 1
ATOM 679 C CA . ILE A 1 90 ? 8.522 2.049 -19.178 1.00 98.50 90 ILE A CA 1
ATOM 680 C C . ILE A 1 90 ? 8.630 1.110 -20.373 1.00 98.50 90 ILE A C 1
ATOM 682 O O . ILE A 1 90 ? 7.665 0.429 -20.724 1.00 98.50 90 ILE A O 1
ATOM 686 N N . LYS A 1 91 ? 9.799 1.079 -21.007 1.00 97.62 91 LYS A N 1
ATOM 687 C CA . LYS A 1 91 ? 10.105 0.138 -22.082 1.00 97.62 91 LYS A CA 1
ATOM 688 C C . LYS A 1 91 ? 11.351 -0.678 -21.785 1.00 97.62 91 LYS A C 1
ATOM 690 O O . LYS A 1 91 ? 12.297 -0.174 -21.180 1.00 97.62 91 LYS A O 1
ATOM 695 N N . PHE A 1 92 ? 11.345 -1.916 -22.259 1.00 97.38 92 PHE A N 1
ATOM 696 C CA . PHE A 1 92 ? 12.418 -2.893 -22.111 1.00 97.38 92 PHE A CA 1
ATOM 697 C C . PHE A 1 92 ? 12.897 -3.336 -23.484 1.00 97.38 92 PHE A C 1
ATOM 699 O O . PHE A 1 92 ? 12.083 -3.586 -24.373 1.00 97.38 92 PHE A O 1
ATOM 706 N N . ARG A 1 93 ? 14.211 -3.409 -23.671 1.00 95.38 93 ARG A N 1
ATOM 707 C CA . ARG A 1 93 ? 14.809 -3.722 -24.965 1.00 95.38 93 ARG A CA 1
ATOM 708 C C . ARG A 1 93 ? 14.958 -5.220 -25.171 1.00 95.38 93 ARG A C 1
ATOM 710 O O . ARG A 1 93 ? 15.363 -5.931 -24.263 1.00 95.38 93 ARG A O 1
ATOM 717 N N . TYR A 1 94 ? 14.720 -5.690 -26.386 1.00 95.06 94 TYR A N 1
ATOM 718 C CA . TYR A 1 94 ? 15.148 -7.009 -26.821 1.00 95.06 94 TYR A CA 1
ATOM 719 C C . TYR A 1 94 ? 16.673 -7.127 -26.715 1.00 95.06 94 TYR A C 1
ATOM 721 O O . TYR A 1 94 ? 17.416 -6.241 -27.150 1.00 95.06 94 TYR A O 1
ATOM 729 N N . VAL A 1 95 ? 17.139 -8.239 -26.152 1.00 93.19 95 VAL A N 1
ATOM 730 C CA . VAL A 1 95 ? 18.562 -8.553 -26.017 1.00 93.19 95 VAL A CA 1
ATOM 731 C C . VAL A 1 95 ? 18.796 -9.882 -26.725 1.00 93.19 95 VAL A C 1
ATOM 733 O O . VAL A 1 95 ? 18.344 -10.910 -26.223 1.00 93.19 95 VAL A O 1
ATOM 736 N N . PRO A 1 96 ? 19.489 -9.894 -27.878 1.00 91.38 96 PRO A N 1
ATOM 737 C CA . PRO A 1 96 ? 19.889 -11.142 -28.505 1.00 91.38 96 PRO A CA 1
ATOM 738 C C . PRO A 1 96 ? 20.733 -11.948 -27.519 1.00 91.38 96 PRO A C 1
ATOM 740 O O . PRO A 1 96 ? 21.751 -11.456 -27.025 1.00 91.38 96 PRO A O 1
ATOM 743 N N . PHE A 1 97 ? 20.308 -13.172 -27.215 1.00 89.75 97 PHE A N 1
ATOM 744 C CA . PHE A 1 97 ? 21.116 -14.054 -26.390 1.00 89.75 97 PHE A CA 1
ATOM 745 C C . PHE A 1 97 ? 22.322 -14.544 -27.189 1.00 89.75 97 PHE A C 1
ATOM 747 O O . PHE A 1 97 ? 22.185 -15.136 -28.262 1.00 89.75 97 PHE A O 1
ATOM 754 N N . ASP A 1 98 ? 23.508 -14.341 -26.631 1.00 88.69 98 ASP A N 1
ATOM 755 C CA . ASP A 1 98 ? 24.744 -14.915 -27.130 1.00 88.69 98 ASP A CA 1
ATOM 756 C C . ASP A 1 98 ? 25.566 -15.465 -25.961 1.00 88.69 98 ASP A C 1
ATOM 758 O O . ASP A 1 98 ? 25.625 -14.881 -24.880 1.00 88.69 98 ASP A O 1
ATOM 762 N N . LYS A 1 99 ? 26.218 -16.609 -26.184 1.00 85.75 99 LYS A N 1
ATOM 763 C CA . LYS A 1 99 ? 26.959 -17.326 -25.135 1.00 85.75 99 LYS A CA 1
ATOM 764 C C . LYS A 1 99 ? 28.265 -16.638 -24.721 1.00 85.75 99 LYS A C 1
ATOM 766 O O . LYS A 1 99 ? 28.924 -17.124 -23.808 1.00 85.75 99 LYS A O 1
ATOM 771 N N . THR A 1 100 ? 28.679 -15.569 -25.406 1.00 86.88 100 THR A N 1
ATOM 772 C CA . THR A 1 100 ? 29.890 -14.805 -25.063 1.00 86.88 100 THR A CA 1
ATOM 773 C C . THR A 1 100 ? 29.565 -13.588 -24.189 1.00 86.88 100 THR A C 1
ATOM 775 O O . THR A 1 100 ? 30.471 -12.990 -23.611 1.00 86.88 100 THR A O 1
ATOM 778 N N . GLY A 1 101 ? 28.280 -13.237 -24.057 1.00 85.75 101 GLY A N 1
ATOM 779 C CA . GLY A 1 101 ? 27.789 -12.065 -23.338 1.00 85.75 101 GLY A CA 1
ATOM 780 C C . GLY A 1 101 ? 28.038 -10.741 -24.067 1.00 85.75 101 GLY A C 1
ATOM 781 O O . GLY A 1 101 ? 27.894 -9.682 -23.456 1.00 85.75 101 GLY A O 1
ATOM 782 N N . ALA A 1 102 ? 28.425 -10.760 -25.345 1.00 89.19 102 ALA A N 1
ATOM 783 C CA . ALA A 1 102 ? 28.828 -9.561 -26.078 1.00 89.19 102 ALA A CA 1
ATOM 784 C C . ALA A 1 102 ? 27.653 -8.598 -26.325 1.00 89.19 102 ALA A C 1
ATOM 786 O O . ALA A 1 102 ? 27.789 -7.387 -26.126 1.00 89.19 102 ALA A O 1
ATOM 787 N N . SER A 1 103 ? 26.485 -9.121 -26.711 1.00 90.00 103 SER A N 1
ATOM 788 C CA . SER A 1 103 ? 25.267 -8.329 -26.940 1.00 90.00 103 SER A CA 1
ATOM 789 C C . SER A 1 103 ? 24.759 -7.742 -25.633 1.00 90.00 103 SER A C 1
ATOM 791 O O . SER A 1 103 ? 24.446 -6.553 -25.570 1.00 90.00 103 SER A O 1
ATOM 793 N N . PHE A 1 104 ? 24.760 -8.556 -24.572 1.00 89.06 104 PHE A N 1
ATOM 794 C CA . PHE A 1 104 ? 24.457 -8.115 -23.214 1.00 89.06 104 PHE A CA 1
ATOM 795 C C . PHE A 1 104 ? 25.350 -6.936 -22.804 1.00 89.06 104 PHE A C 1
ATOM 797 O O . PHE A 1 104 ? 24.842 -5.865 -22.470 1.00 89.06 104 PHE A O 1
ATOM 804 N N . GLN A 1 105 ? 26.675 -7.092 -22.886 1.00 88.25 105 GLN A N 1
ATOM 805 C CA . GLN A 1 105 ? 27.615 -6.045 -22.486 1.00 88.25 105 GLN A CA 1
ATOM 806 C C . GLN A 1 105 ? 27.398 -4.767 -23.296 1.00 88.25 105 GLN A C 1
ATOM 808 O O . GLN A 1 105 ? 27.291 -3.688 -22.715 1.00 88.25 105 GLN A O 1
ATOM 813 N N . LYS A 1 106 ? 27.270 -4.867 -24.624 1.00 90.44 106 LYS A N 1
ATOM 814 C CA . LYS A 1 106 ? 27.041 -3.708 -25.495 1.00 90.44 106 LYS A CA 1
ATOM 815 C C . LYS A 1 106 ? 25.756 -2.965 -25.130 1.00 90.44 106 LYS A C 1
ATOM 817 O O . LYS A 1 106 ? 25.792 -1.754 -24.904 1.00 90.44 106 LYS A O 1
ATOM 822 N N . ILE A 1 107 ? 24.637 -3.681 -25.026 1.00 91.44 107 ILE A N 1
ATOM 823 C CA . ILE A 1 107 ? 23.334 -3.068 -24.763 1.00 91.44 107 ILE A CA 1
ATOM 824 C C . ILE A 1 107 ? 23.312 -2.440 -23.371 1.00 91.44 107 ILE A C 1
ATOM 826 O O . ILE A 1 107 ? 23.031 -1.252 -23.248 1.00 91.44 107 ILE A O 1
ATOM 830 N N . PHE A 1 108 ? 23.660 -3.184 -22.323 1.00 89.31 108 PHE A N 1
ATOM 831 C CA . PHE A 1 108 ? 23.492 -2.689 -20.959 1.00 89.31 108 PHE A CA 1
ATOM 832 C C . PHE A 1 108 ? 24.502 -1.600 -20.583 1.00 89.31 108 PHE A C 1
ATOM 834 O O . PHE A 1 108 ? 24.130 -0.666 -19.880 1.00 89.31 108 PHE A O 1
ATOM 841 N N . THR A 1 109 ? 25.750 -1.665 -21.061 1.00 84.81 109 THR A N 1
ATOM 842 C CA . THR A 1 109 ? 26.800 -0.702 -20.660 1.00 84.81 109 THR A CA 1
ATOM 843 C C . THR A 1 109 ? 26.884 0.545 -21.540 1.00 84.81 109 THR A C 1
ATOM 845 O O . THR A 1 109 ? 27.480 1.550 -21.133 1.00 84.81 109 THR A O 1
ATOM 848 N N . THR A 1 110 ? 26.340 0.485 -22.760 1.00 85.69 110 THR A N 1
ATOM 849 C CA . THR A 1 110 ? 26.522 1.548 -23.756 1.00 85.69 110 THR A CA 1
ATOM 850 C C . THR A 1 110 ? 25.206 2.078 -24.303 1.00 85.69 110 THR A C 1
ATOM 852 O O . THR A 1 110 ? 25.046 3.294 -24.357 1.00 85.69 110 THR A O 1
ATOM 855 N N . GLU A 1 111 ? 24.269 1.213 -24.690 1.00 90.19 111 GLU A N 1
ATOM 856 C CA . GLU A 1 111 ? 23.054 1.653 -25.393 1.00 90.19 111 GLU A CA 1
ATOM 857 C C . GLU A 1 111 ? 21.860 1.912 -24.468 1.00 90.19 111 GLU A C 1
ATOM 859 O O . GLU A 1 111 ? 21.000 2.725 -24.789 1.00 90.19 111 GLU A O 1
ATOM 864 N N . GLY A 1 112 ? 21.815 1.243 -23.318 1.00 90.25 112 GLY A N 1
ATOM 865 C CA . GLY A 1 112 ? 20.666 1.217 -22.422 1.00 90.25 112 GLY A CA 1
ATOM 866 C C . GLY A 1 112 ? 19.645 0.145 -22.820 1.00 90.25 112 GLY A C 1
ATOM 867 O O . GLY A 1 112 ? 19.322 -0.056 -23.995 1.00 90.25 112 GLY A O 1
ATOM 868 N N . ALA A 1 113 ? 19.141 -0.560 -21.807 1.00 93.31 113 ALA A N 1
ATOM 869 C CA . ALA A 1 113 ? 18.178 -1.651 -21.961 1.00 93.31 113 ALA A CA 1
ATOM 870 C C . ALA A 1 113 ? 16.768 -1.286 -21.473 1.00 93.31 113 ALA A C 1
ATOM 872 O O . ALA A 1 113 ? 15.809 -1.979 -21.800 1.00 93.31 113 ALA A O 1
ATOM 873 N N . ILE A 1 114 ? 16.643 -0.235 -20.660 1.00 96.56 114 ILE A N 1
ATOM 874 C CA . ILE A 1 114 ? 15.400 0.154 -19.994 1.00 96.56 114 ILE A CA 1
ATOM 875 C C . ILE A 1 114 ? 15.308 1.672 -20.020 1.00 96.56 114 ILE A C 1
ATOM 877 O O . ILE A 1 114 ? 16.280 2.340 -19.671 1.00 96.56 114 ILE A O 1
ATOM 881 N N . PHE A 1 115 ? 14.149 2.194 -20.409 1.00 97.88 115 PHE A N 1
ATOM 882 C CA . PHE A 1 115 ? 13.895 3.630 -20.465 1.00 97.88 115 PHE A CA 1
ATOM 883 C C . PHE A 1 115 ? 12.477 3.959 -20.018 1.00 97.88 115 PHE A C 1
ATOM 885 O O . PHE A 1 115 ? 11.546 3.201 -20.296 1.00 97.88 115 PHE A O 1
ATOM 892 N N . LEU A 1 116 ? 12.301 5.107 -19.373 1.00 98.56 116 LEU A N 1
ATOM 893 C CA . LEU A 1 116 ? 10.973 5.659 -19.099 1.00 98.56 116 LEU A CA 1
ATOM 894 C C . LEU A 1 116 ? 10.398 6.340 -20.339 1.00 98.56 116 LEU A C 1
ATOM 896 O O . LEU A 1 116 ? 11.151 6.772 -21.208 1.00 98.56 116 LEU A O 1
ATOM 900 N N . ASN A 1 117 ? 9.073 6.465 -20.419 1.00 98.38 117 ASN A N 1
ATOM 901 C CA . ASN A 1 117 ? 8.396 7.192 -21.491 1.00 98.38 117 ASN A CA 1
ATOM 902 C C . ASN A 1 117 ? 8.578 8.710 -21.368 1.00 98.38 117 ASN A C 1
ATOM 904 O O . ASN A 1 117 ? 7.647 9.440 -21.030 1.00 98.38 117 ASN A O 1
ATOM 908 N N . SER A 1 118 ? 9.797 9.178 -21.600 1.00 98.25 118 SER A N 1
ATOM 909 C CA . SER A 1 118 ? 10.186 10.585 -21.576 1.00 98.25 118 SER A CA 1
ATOM 910 C C . SER A 1 118 ? 10.400 11.140 -22.994 1.00 98.25 118 SER A C 1
ATOM 912 O O . SER A 1 118 ? 10.677 10.370 -23.918 1.00 98.25 118 SER A O 1
ATOM 914 N N . PRO A 1 119 ? 10.353 12.471 -23.190 1.00 97.12 119 PRO A N 1
ATOM 915 C CA . PRO A 1 119 ? 10.563 13.077 -24.507 1.00 97.12 119 PRO A CA 1
ATOM 916 C C . PRO A 1 119 ? 11.883 12.663 -25.178 1.00 97.12 119 PRO A C 1
ATOM 918 O O . PRO A 1 119 ? 11.903 12.291 -26.354 1.00 97.12 119 PRO A O 1
ATOM 921 N N . ASP A 1 120 ? 12.975 12.645 -24.407 1.00 96.06 120 ASP A N 1
ATOM 922 C CA . ASP A 1 120 ? 14.342 12.449 -24.911 1.00 96.06 120 ASP A CA 1
ATOM 923 C C . ASP A 1 120 ? 14.715 10.971 -25.151 1.00 96.06 120 ASP A C 1
ATOM 925 O O . ASP A 1 120 ? 15.845 10.649 -25.530 1.00 96.06 120 ASP A O 1
ATOM 929 N N . VAL A 1 121 ? 13.761 10.043 -24.992 1.00 95.19 121 VAL A N 1
ATOM 930 C CA . VAL A 1 121 ? 13.948 8.616 -25.325 1.00 95.19 121 VAL A CA 1
ATOM 931 C C . VAL A 1 121 ? 13.347 8.221 -26.675 1.00 95.19 121 VAL A C 1
ATOM 933 O O . VAL A 1 121 ? 13.029 7.047 -26.910 1.00 95.19 121 VAL A O 1
ATOM 936 N N . GLY A 1 122 ? 13.188 9.206 -27.561 1.00 91.44 122 GLY A N 1
ATOM 937 C CA . GLY A 1 122 ? 12.649 9.029 -28.908 1.00 91.44 122 GLY A CA 1
ATOM 938 C C . GLY A 1 122 ? 11.121 9.021 -28.971 1.00 91.44 122 GLY A C 1
ATOM 939 O O . GLY A 1 122 ? 10.570 8.529 -29.951 1.00 91.44 122 GLY A O 1
ATOM 940 N N . ASN A 1 123 ? 10.436 9.543 -27.947 1.00 95.81 123 ASN A N 1
ATOM 941 C CA . ASN A 1 123 ? 8.984 9.699 -27.949 1.00 95.81 123 ASN A CA 1
ATOM 942 C C . ASN A 1 123 ? 8.579 11.073 -27.403 1.00 95.81 123 ASN A C 1
ATOM 944 O O . ASN A 1 123 ? 8.380 11.234 -26.203 1.00 95.81 123 ASN A O 1
ATOM 948 N N . ALA A 1 124 ? 8.398 12.055 -28.289 1.00 96.38 124 ALA A N 1
ATOM 949 C CA . ALA A 1 124 ? 8.053 13.428 -27.909 1.00 96.38 124 ALA A CA 1
ATOM 950 C C . ALA A 1 124 ? 6.727 13.557 -27.128 1.00 96.38 124 ALA A C 1
ATOM 952 O O . ALA A 1 124 ? 6.530 14.552 -26.434 1.00 96.38 124 ALA A O 1
ATOM 953 N N . ALA A 1 125 ? 5.824 12.573 -27.225 1.00 97.19 125 ALA A N 1
ATOM 954 C CA . ALA A 1 125 ? 4.585 12.545 -26.449 1.00 97.19 125 ALA A CA 1
ATOM 955 C C . ALA A 1 125 ? 4.793 12.093 -24.992 1.00 97.19 125 ALA A C 1
ATOM 957 O O . ALA A 1 125 ? 3.920 12.332 -24.157 1.00 97.19 125 ALA A O 1
ATOM 958 N N . GLY A 1 126 ? 5.923 11.449 -24.686 1.00 97.81 126 GLY A N 1
ATOM 959 C CA . GLY A 1 126 ? 6.228 10.890 -23.375 1.00 97.81 126 GLY A CA 1
ATOM 960 C C . GLY A 1 126 ? 6.258 11.944 -22.268 1.00 97.81 126 GLY A C 1
ATOM 961 O O . GLY A 1 126 ? 6.797 13.035 -22.438 1.00 97.81 126 GLY A O 1
ATOM 962 N N . LYS A 1 127 ? 5.673 11.619 -21.113 1.00 97.62 127 LYS A N 1
ATOM 963 C CA . LYS A 1 127 ? 5.584 12.508 -19.934 1.00 97.62 127 LYS A CA 1
ATOM 964 C C . LYS A 1 127 ? 6.095 11.862 -18.648 1.00 97.62 127 LYS A C 1
ATOM 966 O O . LYS A 1 127 ? 6.119 12.510 -17.603 1.00 97.62 127 LYS A O 1
ATOM 971 N N . THR A 1 128 ? 6.471 10.591 -18.705 1.00 98.69 128 THR A N 1
ATOM 972 C CA . THR A 1 128 ? 6.915 9.839 -17.537 1.00 98.69 128 THR A CA 1
ATOM 973 C C . THR A 1 128 ? 8.295 10.333 -17.130 1.00 98.69 128 THR A C 1
ATOM 975 O O . THR A 1 128 ? 9.179 10.513 -17.966 1.00 98.69 128 THR A O 1
ATOM 978 N N . THR A 1 129 ? 8.477 10.579 -15.837 1.00 98.69 129 THR A N 1
ATOM 979 C CA . THR A 1 129 ? 9.744 11.039 -15.249 1.00 98.69 129 THR A CA 1
ATOM 980 C C . THR A 1 129 ? 10.181 10.080 -14.154 1.00 98.69 129 THR A C 1
ATOM 982 O O . THR A 1 129 ? 9.378 9.297 -13.648 1.00 98.69 129 THR A O 1
ATOM 985 N N . GLY A 1 130 ? 11.452 10.111 -13.765 1.00 98.44 130 GLY A N 1
ATOM 986 C CA . GLY A 1 130 ? 11.938 9.223 -12.714 1.00 98.44 130 GLY A CA 1
ATOM 987 C C . GLY A 1 130 ? 13.266 9.633 -12.104 1.00 98.44 130 GLY A C 1
ATOM 988 O O . GLY A 1 130 ? 13.852 10.651 -12.472 1.00 98.44 130 GLY A O 1
ATOM 989 N N . TYR A 1 131 ? 13.730 8.814 -11.165 1.00 98.31 131 TYR A N 1
ATOM 990 C CA . TYR A 1 131 ? 15.081 8.842 -10.613 1.00 98.31 131 TYR A CA 1
ATOM 991 C C . TYR A 1 131 ? 15.421 7.507 -9.933 1.00 98.31 131 TYR A C 1
ATOM 993 O O . TYR A 1 131 ? 14.536 6.713 -9.614 1.00 98.31 131 TYR A O 1
ATOM 1001 N N . ILE A 1 132 ? 16.708 7.263 -9.668 1.00 97.75 132 ILE A N 1
ATOM 1002 C CA . ILE A 1 132 ? 17.158 6.128 -8.851 1.00 97.75 132 ILE A CA 1
ATOM 1003 C C . ILE A 1 132 ? 17.373 6.592 -7.411 1.00 97.75 132 ILE A C 1
ATOM 1005 O O . ILE A 1 132 ? 18.209 7.457 -7.146 1.00 97.75 132 ILE A O 1
ATOM 1009 N N . ALA A 1 133 ? 16.630 6.012 -6.472 1.00 94.75 133 ALA A N 1
ATOM 1010 C CA . ALA A 1 133 ? 16.849 6.203 -5.047 1.00 94.75 133 ALA A CA 1
ATOM 1011 C C . ALA A 1 133 ? 18.008 5.323 -4.554 1.00 94.75 133 ALA A C 1
ATOM 1013 O O . ALA A 1 133 ? 18.104 4.148 -4.918 1.00 94.75 133 ALA A O 1
ATOM 1014 N N . ASP A 1 134 ? 18.855 5.880 -3.685 1.00 90.06 134 ASP A N 1
ATOM 1015 C CA . ASP A 1 134 ? 19.941 5.155 -3.017 1.00 90.06 134 ASP A CA 1
ATOM 1016 C C . ASP A 1 134 ? 19.458 4.471 -1.733 1.00 90.06 134 ASP A C 1
ATOM 1018 O O . ASP A 1 134 ? 19.855 4.798 -0.617 1.00 90.06 134 ASP A O 1
ATOM 1022 N N . THR A 1 135 ? 18.478 3.590 -1.894 1.00 82.31 135 THR A N 1
ATOM 1023 C CA . THR A 1 135 ? 17.938 2.773 -0.815 1.00 82.31 135 THR A CA 1
ATOM 1024 C C . THR A 1 135 ? 17.239 1.551 -1.401 1.00 82.31 135 THR A C 1
ATOM 1026 O O . THR A 1 135 ? 16.810 1.551 -2.564 1.00 82.31 135 THR A O 1
ATOM 1029 N N . SER A 1 136 ? 17.116 0.496 -0.600 1.00 79.81 136 SER A N 1
ATOM 1030 C CA . SER A 1 136 ? 16.442 -0.723 -1.031 1.00 79.81 136 SER A CA 1
ATOM 1031 C C . SER A 1 136 ? 14.946 -0.494 -1.235 1.00 79.81 136 SER A C 1
ATOM 1033 O O . SER A 1 136 ? 14.320 0.379 -0.628 1.00 79.81 136 SER A O 1
ATOM 1035 N N . PHE A 1 137 ? 14.341 -1.357 -2.046 1.00 78.38 137 PHE A N 1
ATOM 1036 C CA . PHE A 1 137 ? 12.904 -1.322 -2.316 1.00 78.38 137 PHE A CA 1
ATOM 1037 C C . PHE A 1 137 ? 12.057 -1.418 -1.044 1.00 78.38 137 PHE A C 1
ATOM 1039 O O . PHE A 1 137 ? 10.979 -0.823 -0.949 1.00 78.38 137 PHE A O 1
ATOM 1046 N N . THR A 1 138 ? 12.559 -2.171 -0.063 1.00 72.06 138 THR A N 1
ATOM 1047 C CA . THR A 1 138 ? 11.902 -2.383 1.225 1.00 72.06 138 THR A CA 1
ATOM 1048 C C . THR A 1 138 ? 11.963 -1.161 2.133 1.00 72.06 138 THR A C 1
ATOM 1050 O O . THR A 1 138 ? 11.019 -0.915 2.878 1.00 72.06 138 THR A O 1
ATOM 1053 N N . LEU A 1 139 ? 13.039 -0.377 2.053 1.00 66.62 139 LEU A N 1
ATOM 1054 C CA . LEU A 1 139 ? 13.248 0.799 2.895 1.00 66.62 139 LEU A CA 1
ATOM 1055 C C . LEU A 1 139 ? 12.687 2.086 2.278 1.00 66.62 139 LEU A C 1
ATOM 1057 O O . LEU A 1 139 ? 12.371 3.021 3.013 1.00 66.62 139 LEU A O 1
ATOM 1061 N N . LEU A 1 140 ? 12.518 2.145 0.951 1.00 74.25 140 LEU A N 1
ATOM 1062 C CA . LEU A 1 140 ? 11.947 3.320 0.298 1.00 74.25 140 LEU A CA 1
ATOM 1063 C C . LEU A 1 140 ? 10.463 3.498 0.658 1.00 74.25 140 LEU A C 1
ATOM 1065 O O . LEU A 1 140 ? 9.593 2.759 0.180 1.00 74.25 140 LEU A O 1
ATOM 1069 N N . SER A 1 141 ? 10.185 4.521 1.463 1.00 72.00 141 SER A N 1
ATOM 1070 C CA . SER A 1 141 ? 8.854 4.848 1.982 1.00 72.00 141 SER A CA 1
ATOM 1071 C C . SER A 1 141 ? 8.191 6.041 1.294 1.00 72.00 141 SER A C 1
ATOM 1073 O O . SER A 1 141 ? 6.968 6.100 1.256 1.00 72.00 141 SER A O 1
ATOM 1075 N N . THR A 1 142 ? 8.962 6.968 0.722 1.00 77.06 142 THR A N 1
ATOM 1076 C CA . THR A 1 142 ? 8.444 8.153 0.024 1.00 77.06 142 THR A CA 1
ATOM 1077 C C . THR A 1 142 ? 9.289 8.496 -1.200 1.00 77.06 142 THR A C 1
ATOM 1079 O O . THR A 1 142 ? 10.513 8.366 -1.185 1.00 77.06 142 THR A O 1
ATOM 1082 N N . GLY A 1 143 ? 8.628 8.962 -2.252 1.00 82.44 143 GLY A N 1
ATOM 1083 C CA . GLY A 1 143 ? 9.217 9.638 -3.393 1.00 82.44 143 GLY A CA 1
ATOM 1084 C C . GLY A 1 143 ? 9.654 11.058 -3.040 1.00 82.44 143 GLY A C 1
ATOM 1085 O O . GLY A 1 143 ? 9.141 11.674 -2.100 1.00 82.44 143 GLY A O 1
ATOM 1086 N N . ASP A 1 144 ? 10.610 11.561 -3.811 1.00 89.38 144 ASP A N 1
ATOM 1087 C CA . ASP A 1 144 ? 11.235 12.870 -3.679 1.00 89.38 144 ASP A CA 1
ATOM 1088 C C . ASP A 1 144 ? 11.019 13.649 -4.978 1.00 89.38 144 ASP A C 1
ATOM 1090 O O . ASP A 1 144 ? 11.693 13.412 -5.983 1.00 89.38 144 ASP A O 1
ATOM 1094 N N . ASP A 1 145 ? 10.056 14.572 -4.950 1.00 90.56 145 ASP A N 1
ATOM 1095 C CA . ASP A 1 145 ? 9.629 15.295 -6.147 1.00 90.56 145 ASP A CA 1
ATOM 1096 C C . ASP A 1 145 ? 10.753 16.116 -6.789 1.00 90.56 145 ASP A C 1
ATOM 1098 O O . ASP A 1 145 ? 10.736 16.361 -7.993 1.00 90.56 145 ASP A O 1
ATOM 1102 N N . THR A 1 146 ? 11.754 16.509 -5.996 1.00 96.19 146 THR A N 1
ATOM 1103 C CA . THR A 1 146 ? 12.873 17.343 -6.451 1.00 96.19 146 THR A CA 1
ATOM 1104 C C . THR A 1 146 ? 13.858 16.594 -7.347 1.00 96.19 146 THR A C 1
ATOM 1106 O O . THR A 1 146 ? 14.675 17.221 -8.018 1.00 96.19 146 THR A O 1
ATOM 1109 N N . LYS A 1 147 ? 13.790 15.257 -7.369 1.00 97.12 147 LYS A N 1
ATOM 1110 C CA . LYS A 1 147 ? 14.700 14.401 -8.139 1.00 97.12 147 LYS A CA 1
ATOM 1111 C C . LYS A 1 147 ? 14.124 13.934 -9.468 1.00 97.12 147 LYS A C 1
ATOM 1113 O O . LYS A 1 147 ? 14.885 13.411 -10.281 1.00 97.12 147 LYS A O 1
ATOM 1118 N N . PHE A 1 148 ? 12.819 14.095 -9.697 1.00 98.19 148 PHE A N 1
ATOM 1119 C CA . PHE A 1 148 ? 12.213 13.678 -10.958 1.00 98.19 148 PHE A CA 1
ATOM 1120 C C . PHE A 1 148 ? 12.783 14.463 -12.126 1.00 98.19 148 PHE A C 1
ATOM 1122 O O . PHE A 1 148 ? 12.845 15.691 -12.121 1.00 98.19 148 PHE A O 1
ATOM 1129 N N . ARG A 1 149 ? 13.148 13.719 -13.160 1.00 98.19 149 ARG A N 1
ATOM 1130 C CA . ARG A 1 149 ? 13.611 14.255 -14.432 1.00 98.19 149 ARG A CA 1
ATOM 1131 C C . ARG A 1 149 ? 13.163 13.357 -15.574 1.00 98.19 149 ARG A C 1
ATOM 1133 O O . ARG A 1 149 ? 12.785 12.207 -15.347 1.00 98.19 149 ARG A O 1
ATOM 1140 N N . SER A 1 150 ? 13.233 13.885 -16.789 1.00 98.06 150 SER A N 1
ATOM 1141 C CA . SER A 1 150 ? 13.133 13.079 -18.003 1.00 98.06 150 SER A CA 1
ATOM 1142 C C . SER A 1 150 ? 14.293 12.088 -18.079 1.00 98.06 150 SER A C 1
ATOM 1144 O O . SER A 1 150 ? 15.425 12.388 -17.671 1.00 98.06 150 SER A O 1
ATOM 1146 N N . ASP A 1 151 ? 13.990 10.900 -18.582 1.00 98.19 151 ASP A N 1
ATOM 1147 C CA . ASP A 1 151 ? 14.985 9.954 -19.059 1.00 98.19 151 ASP A CA 1
ATOM 1148 C C . ASP A 1 151 ? 15.512 10.383 -20.432 1.00 98.19 151 ASP A C 1
ATOM 1150 O O . ASP A 1 151 ? 14.845 11.122 -21.153 1.00 98.19 151 ASP A O 1
ATOM 1154 N N . ASP A 1 152 ? 16.705 9.917 -20.784 1.00 96.38 152 ASP A N 1
ATOM 1155 C CA . ASP A 1 152 ? 17.435 10.330 -21.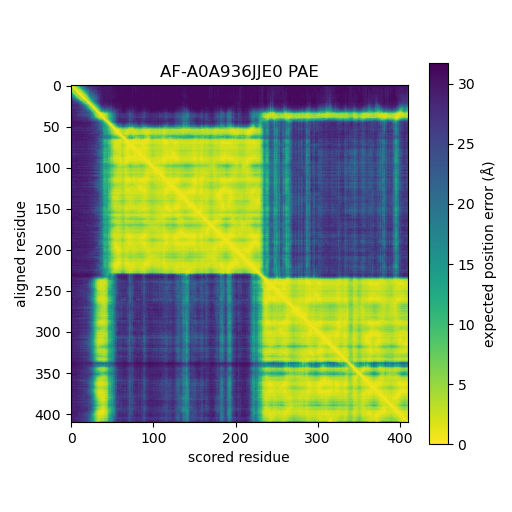985 1.00 96.38 152 ASP A CA 1
ATOM 1156 C C . ASP A 1 152 ? 18.260 9.144 -22.495 1.00 96.38 152 ASP A C 1
ATOM 1158 O O . ASP A 1 152 ? 18.870 8.422 -21.707 1.00 96.38 152 ASP A O 1
ATOM 1162 N N . THR A 1 153 ? 18.296 8.930 -23.810 1.00 94.31 153 THR A N 1
ATOM 1163 C CA . THR A 1 153 ? 19.092 7.851 -24.423 1.00 94.31 153 TH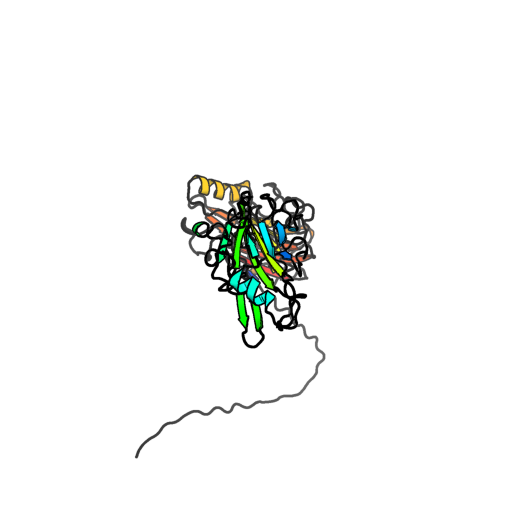R A CA 1
ATOM 1164 C C . THR A 1 153 ? 20.597 8.128 -24.429 1.00 94.31 153 THR A C 1
ATOM 1166 O O . THR A 1 153 ? 21.392 7.188 -24.517 1.00 94.31 153 THR A O 1
ATOM 1169 N N . ALA A 1 154 ? 21.019 9.385 -24.283 1.00 92.69 154 ALA A N 1
ATOM 1170 C CA . ALA A 1 154 ? 22.418 9.777 -24.248 1.00 92.69 154 ALA A CA 1
ATOM 1171 C C . ALA A 1 154 ? 23.134 9.231 -23.002 1.00 92.69 154 ALA A C 1
ATOM 1173 O O . ALA A 1 154 ? 22.721 9.427 -21.853 1.00 92.69 154 ALA A O 1
ATOM 1174 N N . LYS A 1 155 ? 24.279 8.578 -23.228 1.00 87.69 155 LYS A N 1
ATOM 1175 C CA . LYS A 1 155 ? 25.117 8.011 -22.166 1.00 87.69 155 LYS A CA 1
ATOM 1176 C C . LYS A 1 155 ? 25.464 9.070 -21.111 1.00 87.69 155 LYS A C 1
ATOM 1178 O O . LYS A 1 155 ? 25.899 10.170 -21.438 1.00 87.69 155 LYS A O 1
ATOM 1183 N N . GLY A 1 156 ? 25.277 8.722 -19.839 1.00 87.44 156 GLY A N 1
ATOM 1184 C CA . GLY A 1 156 ? 25.497 9.622 -18.699 1.00 87.44 156 GLY A CA 1
ATOM 1185 C C . GLY A 1 156 ? 24.292 10.494 -18.328 1.00 87.44 156 GLY A C 1
ATOM 1186 O O . GLY A 1 156 ? 24.283 11.057 -17.237 1.00 87.44 156 GLY A O 1
ATOM 1187 N N . LYS A 1 157 ? 23.261 10.564 -19.179 1.00 93.06 157 LYS A N 1
ATOM 1188 C CA . LYS A 1 157 ? 21.981 11.218 -18.867 1.00 93.06 157 LYS A CA 1
ATOM 1189 C C . LYS A 1 157 ? 20.848 10.233 -18.589 1.00 93.06 157 LYS A C 1
ATOM 1191 O O . LYS A 1 157 ? 19.854 10.618 -17.984 1.00 93.06 157 LYS A O 1
ATOM 1196 N N . GLN A 1 158 ? 21.021 8.965 -18.943 1.00 95.00 158 GLN A N 1
ATOM 1197 C CA . GLN A 1 158 ? 20.095 7.875 -18.623 1.00 95.00 158 GLN A CA 1
ATOM 1198 C C . GLN A 1 158 ? 19.751 7.863 -17.124 1.00 95.00 158 GLN A C 1
ATOM 1200 O O . GLN A 1 158 ? 20.630 8.038 -16.277 1.00 95.00 158 GLN A O 1
ATOM 1205 N N . ILE A 1 159 ? 18.478 7.687 -16.771 1.00 96.69 159 ILE A N 1
ATOM 1206 C CA . ILE A 1 159 ? 18.065 7.418 -15.383 1.00 96.69 159 ILE A CA 1
ATOM 1207 C C . ILE A 1 159 ? 18.488 6.004 -15.003 1.00 96.69 159 ILE A C 1
ATOM 1209 O O . ILE A 1 159 ? 19.087 5.796 -13.948 1.00 96.69 159 ILE A O 1
ATOM 1213 N N . ILE A 1 160 ? 18.197 5.042 -15.880 1.00 95.62 160 ILE A N 1
ATOM 1214 C CA . ILE A 1 160 ? 18.521 3.631 -15.688 1.00 95.62 160 ILE A CA 1
ATOM 1215 C C . ILE A 1 160 ? 19.836 3.313 -16.406 1.00 95.62 160 ILE A C 1
ATOM 1217 O O . ILE A 1 160 ? 19.867 2.718 -17.480 1.00 95.62 160 ILE A O 1
ATOM 1221 N N . SER A 1 161 ? 20.947 3.729 -15.805 1.00 91.56 161 SER A N 1
ATOM 1222 C CA . SER A 1 161 ? 22.293 3.385 -16.267 1.00 91.56 161 SER A CA 1
ATOM 1223 C C . SER A 1 161 ? 22.783 2.066 -15.664 1.00 91.56 161 SER A C 1
ATOM 1225 O O . SER A 1 161 ? 22.364 1.680 -14.571 1.00 91.56 161 SER A O 1
ATOM 1227 N N . PHE A 1 162 ? 23.724 1.391 -16.340 1.00 90.06 162 PHE A N 1
ATOM 1228 C CA . PHE A 1 162 ? 24.317 0.142 -15.842 1.00 90.06 162 PHE A CA 1
ATOM 1229 C C . PHE A 1 162 ? 24.842 0.280 -14.409 1.00 90.06 162 PHE A C 1
ATOM 1231 O O . PHE A 1 162 ? 24.364 -0.368 -13.486 1.00 90.06 162 PHE A O 1
ATOM 1238 N N . THR A 1 163 ? 25.766 1.214 -14.201 1.00 87.81 163 THR A N 1
ATOM 1239 C CA . THR A 1 163 ? 26.165 1.652 -12.866 1.00 87.81 163 THR A CA 1
ATOM 1240 C C . THR A 1 163 ? 25.375 2.920 -12.546 1.00 87.81 163 THR A C 1
ATOM 1242 O O . THR A 1 163 ? 25.438 3.861 -13.341 1.00 87.81 163 THR A O 1
ATOM 1245 N N . PRO A 1 164 ? 24.635 2.994 -11.425 1.00 86.81 164 PRO A N 1
ATOM 1246 C CA . PRO A 1 164 ? 24.694 2.088 -10.277 1.00 86.81 164 PRO A CA 1
ATOM 1247 C C . PRO A 1 164 ? 23.564 1.039 -10.195 1.00 86.81 164 PRO A C 1
ATOM 1249 O O . PRO A 1 164 ? 23.470 0.361 -9.171 1.00 86.81 164 PRO A O 1
ATOM 1252 N N . PHE A 1 165 ? 22.679 0.933 -11.196 1.00 91.00 165 PHE A N 1
ATOM 1253 C CA . PHE A 1 165 ? 21.452 0.124 -11.108 1.00 91.00 165 PHE A CA 1
ATOM 1254 C C . PHE A 1 165 ? 21.695 -1.396 -11.128 1.00 91.00 165 PHE A C 1
ATOM 1256 O O . PHE A 1 165 ? 20.864 -2.157 -10.636 1.00 91.00 165 PHE A O 1
ATOM 1263 N N . TYR A 1 166 ? 22.850 -1.830 -11.626 1.00 92.62 166 TYR A N 1
ATOM 1264 C CA . TYR A 1 166 ? 23.296 -3.218 -11.679 1.00 92.62 166 TYR A CA 1
ATOM 1265 C C . TYR A 1 166 ? 24.636 -3.395 -10.957 1.00 92.62 166 TYR A C 1
ATOM 1267 O O . TYR A 1 166 ? 25.416 -2.454 -10.792 1.00 92.62 166 TYR A O 1
ATOM 1275 N N . ILE A 1 167 ? 24.909 -4.631 -10.553 1.00 89.81 167 ILE A N 1
ATOM 1276 C CA . ILE A 1 167 ? 26.192 -5.112 -10.046 1.00 89.81 167 ILE A CA 1
ATOM 1277 C C . ILE A 1 167 ? 26.706 -6.142 -11.049 1.00 89.81 167 ILE A C 1
ATOM 1279 O O . ILE A 1 167 ? 26.011 -7.114 -11.343 1.00 89.81 167 ILE A O 1
ATOM 1283 N N . TYR A 1 168 ? 27.909 -5.921 -11.578 1.00 90.31 168 TYR A N 1
ATOM 1284 C CA . TYR A 1 168 ? 28.549 -6.826 -12.530 1.00 90.31 168 TYR A CA 1
ATOM 1285 C C . TYR A 1 168 ? 29.507 -7.782 -11.824 1.00 90.31 168 TYR A C 1
ATOM 1287 O O . TYR A 1 168 ? 30.368 -7.345 -11.061 1.00 90.31 168 TYR A O 1
ATOM 1295 N N . ASP A 1 169 ? 29.384 -9.068 -12.131 1.00 87.81 169 ASP A N 1
ATOM 1296 C CA . ASP A 1 169 ? 30.357 -10.095 -11.783 1.00 87.81 169 ASP A CA 1
ATOM 1297 C C . ASP A 1 169 ? 31.243 -10.363 -13.005 1.00 87.81 169 ASP A C 1
ATOM 1299 O O . ASP A 1 169 ? 30.809 -10.944 -14.002 1.00 87.81 169 ASP A O 1
ATOM 1303 N N . GLY A 1 170 ? 32.498 -9.919 -12.929 1.00 85.62 170 GLY A N 1
ATOM 1304 C CA . GLY A 1 170 ? 33.468 -10.089 -14.008 1.00 85.62 170 GLY A CA 1
ATOM 1305 C C . GLY A 1 170 ? 34.002 -11.511 -14.169 1.00 85.62 170 GLY A C 1
ATOM 1306 O O . GLY A 1 170 ? 34.519 -11.815 -15.238 1.00 85.62 170 GLY A O 1
ATOM 1307 N N . ALA A 1 171 ? 33.883 -12.370 -13.153 1.00 86.25 171 ALA A N 1
ATOM 1308 C CA . ALA A 1 171 ? 34.297 -13.769 -13.238 1.00 86.25 171 ALA A CA 1
ATOM 1309 C C . ALA A 1 171 ? 33.192 -14.632 -13.859 1.00 86.25 171 ALA A C 1
ATOM 1311 O O . ALA A 1 171 ? 33.469 -15.488 -14.698 1.00 86.25 171 ALA A O 1
ATOM 1312 N N . ALA A 1 172 ? 31.937 -14.384 -13.475 1.00 86.12 172 ALA A N 1
ATOM 1313 C CA . ALA A 1 172 ? 30.777 -15.069 -14.041 1.00 86.12 172 ALA A CA 1
ATOM 1314 C C . ALA A 1 172 ? 30.296 -14.458 -15.371 1.00 86.12 172 ALA A C 1
ATOM 1316 O O . ALA A 1 172 ? 29.521 -15.096 -16.084 1.00 86.12 172 ALA A O 1
ATOM 1317 N N . HIS A 1 173 ? 30.752 -13.245 -15.712 1.00 85.12 173 HIS A N 1
ATOM 1318 C CA . HIS A 1 173 ? 30.269 -12.438 -16.840 1.00 85.12 173 HIS A CA 1
ATOM 1319 C C . HIS A 1 173 ? 28.754 -12.180 -16.793 1.00 85.12 173 HIS A C 1
ATOM 1321 O O . HIS A 1 173 ? 28.068 -12.181 -17.816 1.00 85.12 173 HIS A O 1
ATOM 1327 N N . THR A 1 174 ? 28.229 -11.934 -15.594 1.00 90.62 174 THR A N 1
ATOM 1328 C CA . THR A 1 174 ? 26.796 -11.722 -15.344 1.00 90.62 174 THR A CA 1
ATOM 1329 C C . THR A 1 174 ? 26.528 -10.394 -14.656 1.00 90.62 174 THR A C 1
ATOM 1331 O O . THR A 1 174 ? 27.408 -9.846 -13.998 1.00 90.62 174 THR A O 1
ATOM 1334 N N . ALA A 1 175 ? 25.300 -9.883 -14.745 1.00 91.12 175 ALA A N 1
ATOM 1335 C CA . ALA A 1 175 ? 24.872 -8.728 -13.965 1.00 91.12 175 ALA A CA 1
ATOM 1336 C C . ALA A 1 175 ? 23.600 -9.015 -13.181 1.00 91.12 175 ALA A C 1
ATOM 1338 O O . ALA A 1 175 ? 22.622 -9.515 -13.722 1.00 91.12 175 ALA A O 1
ATOM 1339 N N . SER A 1 176 ? 23.602 -8.627 -11.914 1.00 89.75 176 SER A N 1
ATOM 1340 C CA . SER A 1 176 ? 22.423 -8.686 -11.053 1.00 89.75 176 SER A CA 1
ATOM 1341 C C . SER A 1 176 ? 21.915 -7.275 -10.768 1.00 89.75 176 SER A C 1
ATOM 1343 O O . SER A 1 176 ? 22.730 -6.356 -10.648 1.00 89.75 176 SER A O 1
ATOM 1345 N N . PRO A 1 177 ? 20.597 -7.057 -10.638 1.00 90.56 177 PRO A N 1
ATOM 1346 C CA . PRO A 1 177 ? 20.079 -5.783 -10.157 1.00 90.56 177 PRO A CA 1
ATOM 1347 C C . PRO A 1 177 ? 20.673 -5.425 -8.793 1.00 90.56 177 PRO A C 1
ATOM 1349 O O . PRO A 1 177 ? 20.864 -6.287 -7.936 1.00 90.56 177 PRO A O 1
ATOM 1352 N N . ASN A 1 178 ? 20.969 -4.147 -8.577 1.00 86.50 178 ASN A N 1
ATOM 1353 C CA . ASN A 1 178 ? 21.514 -3.689 -7.308 1.00 86.50 178 ASN A CA 1
ATOM 1354 C C . ASN A 1 178 ? 20.395 -3.622 -6.246 1.00 86.50 178 ASN A C 1
ATOM 1356 O O . ASN A 1 178 ? 19.503 -2.777 -6.366 1.00 86.50 178 ASN A O 1
ATOM 1360 N N . PRO A 1 179 ? 20.426 -4.443 -5.177 1.00 82.06 179 PRO A N 1
ATOM 1361 C CA . PRO A 1 179 ? 19.339 -4.499 -4.195 1.00 82.06 179 PRO A CA 1
ATOM 1362 C C . PRO A 1 179 ? 19.188 -3.208 -3.376 1.00 82.06 179 PRO A C 1
ATOM 1364 O O . PRO A 1 179 ? 18.122 -2.975 -2.802 1.00 82.06 179 PRO A O 1
ATOM 1367 N N . SER A 1 180 ? 20.222 -2.362 -3.348 1.00 83.88 180 SER A N 1
ATOM 1368 C CA . SER A 1 180 ? 20.232 -1.060 -2.670 1.00 83.88 180 SER A CA 1
ATOM 1369 C C . SER A 1 180 ? 19.779 0.092 -3.569 1.00 83.88 180 SER A C 1
ATOM 1371 O O . SER A 1 180 ? 19.863 1.248 -3.161 1.00 83.88 180 SER A O 1
ATOM 1373 N N . LYS A 1 181 ? 19.324 -0.192 -4.794 1.00 90.06 181 LYS A N 1
ATOM 1374 C CA . LYS A 1 181 ? 18.787 0.810 -5.714 1.00 90.06 181 LYS A CA 1
ATOM 1375 C C . LYS A 1 181 ? 17.323 0.524 -5.999 1.00 90.06 181 LYS A C 1
ATOM 1377 O O . LYS A 1 181 ? 16.929 -0.611 -6.256 1.00 90.06 181 LYS A O 1
ATOM 1382 N N . THR A 1 182 ? 16.525 1.583 -5.982 1.00 95.19 182 THR A N 1
ATOM 1383 C CA . THR A 1 182 ? 15.098 1.521 -6.304 1.00 95.19 182 THR A CA 1
ATOM 1384 C C . THR A 1 182 ? 14.787 2.567 -7.356 1.00 95.19 182 THR A C 1
ATOM 1386 O O . THR A 1 182 ? 15.107 3.740 -7.166 1.00 95.19 182 THR A O 1
ATOM 1389 N N . LEU A 1 183 ? 14.171 2.158 -8.463 1.00 98.31 183 LEU A N 1
ATOM 1390 C CA . LEU A 1 183 ? 13.686 3.092 -9.471 1.00 98.31 183 LEU A CA 1
ATOM 1391 C C . LEU A 1 183 ? 12.393 3.727 -8.962 1.00 98.31 183 LEU A C 1
ATOM 1393 O O . LEU A 1 183 ? 11.479 3.025 -8.537 1.00 98.31 183 LEU A O 1
ATOM 1397 N N . VAL A 1 184 ? 12.326 5.050 -9.004 1.00 98.12 184 VAL A N 1
ATOM 1398 C CA . VAL A 1 184 ? 11.144 5.829 -8.651 1.00 98.12 184 VAL A CA 1
ATOM 1399 C C . VAL A 1 184 ? 10.649 6.525 -9.903 1.00 98.12 184 VAL A C 1
ATOM 1401 O O . VAL A 1 184 ? 11.430 7.165 -10.601 1.00 98.12 184 VAL A O 1
ATOM 1404 N N . ILE A 1 185 ? 9.363 6.385 -10.195 1.00 98.69 185 ILE A N 1
ATOM 1405 C CA . ILE A 1 185 ? 8.735 6.819 -11.440 1.00 98.69 185 ILE A CA 1
ATOM 1406 C C . ILE A 1 185 ? 7.527 7.682 -11.093 1.00 98.69 185 ILE A C 1
ATOM 1408 O O . ILE A 1 185 ? 6.796 7.380 -10.148 1.00 98.69 185 ILE A O 1
ATOM 1412 N N . ARG A 1 186 ? 7.305 8.734 -11.875 1.00 97.75 186 ARG A N 1
ATOM 1413 C CA . ARG A 1 186 ? 6.053 9.479 -11.929 1.00 97.75 186 ARG A CA 1
ATOM 1414 C C . ARG A 1 186 ? 5.437 9.285 -13.313 1.00 97.75 186 ARG A C 1
ATOM 1416 O O . ARG A 1 186 ? 6.032 9.729 -14.296 1.00 97.75 186 ARG A O 1
ATOM 1423 N N . THR A 1 187 ? 4.301 8.588 -13.379 1.00 97.50 187 THR A N 1
ATOM 1424 C CA . THR A 1 187 ? 3.613 8.217 -14.633 1.00 97.50 187 THR A CA 1
ATOM 1425 C C . THR A 1 187 ? 3.079 9.444 -15.367 1.00 97.50 187 THR A C 1
ATOM 1427 O O . THR A 1 187 ? 2.951 10.525 -14.780 1.00 97.50 187 THR A O 1
ATOM 1430 N N . SER A 1 188 ? 2.690 9.278 -16.634 1.00 93.19 188 SER A N 1
ATOM 1431 C CA . SER A 1 188 ? 2.057 10.345 -17.428 1.00 93.19 188 SER A CA 1
ATOM 1432 C C . SER A 1 188 ? 0.762 10.887 -16.799 1.00 93.19 188 SER A C 1
ATOM 1434 O O . SER A 1 188 ? 0.388 12.037 -17.043 1.00 93.19 188 SER A O 1
ATOM 1436 N N . LYS A 1 189 ? 0.099 10.092 -15.945 1.00 89.00 189 LYS A N 1
ATOM 1437 C CA . LYS A 1 189 ? -1.104 10.475 -15.182 1.00 89.00 189 LYS A CA 1
ATOM 1438 C C . LYS A 1 189 ? -0.800 10.957 -13.756 1.00 89.00 189 LYS A C 1
ATOM 1440 O O . LYS A 1 189 ? -1.720 11.223 -12.987 1.00 89.00 189 LYS A O 1
ATOM 1445 N N . GLY A 1 190 ? 0.476 11.091 -13.393 1.00 87.50 190 GLY A N 1
ATOM 1446 C CA . GLY A 1 190 ? 0.919 11.653 -12.118 1.00 87.50 190 GLY A CA 1
ATOM 1447 C C . GLY A 1 190 ? 0.975 10.672 -10.945 1.00 87.50 190 GLY A C 1
ATOM 1448 O O . GLY A 1 190 ? 1.219 11.123 -9.825 1.00 87.50 190 GLY A O 1
ATOM 1449 N N . LYS A 1 191 ? 0.789 9.363 -11.170 1.00 86.75 191 LYS A N 1
ATOM 1450 C CA . LYS A 1 191 ? 0.965 8.340 -10.128 1.00 86.75 191 LYS A CA 1
ATOM 1451 C C . LYS A 1 191 ? 2.443 8.118 -9.840 1.00 86.75 191 LYS A C 1
ATOM 1453 O O . LYS A 1 191 ? 3.286 8.240 -10.724 1.00 86.75 191 LYS A O 1
ATOM 1458 N N . TYR A 1 192 ? 2.745 7.751 -8.607 1.00 92.44 192 TYR A N 1
ATOM 1459 C CA . TYR A 1 192 ? 4.073 7.374 -8.158 1.00 92.44 192 TYR A CA 1
ATOM 1460 C C . TYR A 1 192 ? 4.229 5.860 -8.254 1.00 92.44 192 TYR A C 1
ATOM 1462 O O . TYR A 1 192 ? 3.356 5.114 -7.814 1.00 92.44 192 TYR A O 1
ATOM 1470 N N . VAL A 1 193 ? 5.364 5.393 -8.764 1.00 95.38 193 VAL A N 1
ATOM 1471 C CA . VAL A 1 193 ? 5.731 3.974 -8.757 1.00 95.38 193 VAL A CA 1
ATOM 1472 C C . VAL A 1 193 ? 7.123 3.826 -8.164 1.00 95.38 193 VAL A C 1
ATOM 1474 O O . VAL A 1 193 ? 8.042 4.528 -8.579 1.00 95.38 193 VAL A O 1
ATOM 1477 N N . LYS A 1 194 ? 7.303 2.904 -7.215 1.00 92.94 194 LYS A N 1
ATOM 1478 C CA . LYS A 1 194 ? 8.634 2.370 -6.904 1.00 92.94 194 LYS A CA 1
ATOM 1479 C C . LYS A 1 194 ? 8.774 1.005 -7.547 1.00 92.94 194 LYS A C 1
ATOM 1481 O O . LYS A 1 194 ? 7.855 0.196 -7.457 1.00 92.94 194 LYS A O 1
ATOM 1486 N N . LEU A 1 195 ? 9.909 0.744 -8.176 1.00 97.12 195 LEU A N 1
ATOM 1487 C CA . LEU A 1 195 ? 10.191 -0.483 -8.906 1.00 97.12 195 LEU A CA 1
ATOM 1488 C C . LEU A 1 195 ? 11.552 -1.036 -8.489 1.00 97.12 195 LEU A C 1
ATOM 1490 O O . LEU A 1 195 ? 12.540 -0.305 -8.389 1.00 97.12 195 LEU A O 1
ATOM 1494 N N . GLN A 1 196 ? 11.601 -2.349 -8.285 1.00 92.00 196 GLN A N 1
ATOM 1495 C CA . GLN A 1 196 ? 12.840 -3.103 -8.169 1.00 92.00 196 GLN A CA 1
ATOM 1496 C C . GLN A 1 196 ? 12.888 -4.162 -9.260 1.00 92.00 196 GLN A C 1
ATOM 1498 O O . GLN A 1 196 ? 12.088 -5.100 -9.269 1.00 92.00 196 GLN A O 1
ATOM 1503 N N . LEU A 1 197 ? 13.872 -4.040 -10.145 1.00 95.06 197 LEU A N 1
ATOM 1504 C CA . LEU A 1 197 ? 14.218 -5.109 -11.070 1.00 95.06 197 LEU A CA 1
ATOM 1505 C C . LEU A 1 197 ? 14.731 -6.303 -10.253 1.00 95.06 197 LEU A C 1
ATOM 1507 O O . LEU A 1 197 ? 15.565 -6.126 -9.369 1.00 95.06 197 LEU A O 1
ATOM 1511 N N . GLN A 1 198 ? 14.179 -7.487 -10.491 1.00 91.44 198 GLN A N 1
ATOM 1512 C CA . GLN A 1 198 ? 14.584 -8.727 -9.825 1.00 91.44 198 GLN A CA 1
ATOM 1513 C C . GLN A 1 198 ? 15.571 -9.519 -10.692 1.00 91.44 198 GLN A C 1
ATOM 1515 O O . GLN A 1 198 ? 16.589 -9.979 -10.191 1.00 91.44 198 GLN A O 1
ATOM 1520 N N . SER A 1 199 ? 15.321 -9.607 -12.003 1.00 94.56 199 SER A N 1
ATOM 1521 C CA . SER A 1 199 ? 16.173 -10.341 -12.947 1.00 94.56 199 SER A CA 1
ATOM 1522 C C . SER A 1 199 ? 16.104 -9.763 -14.358 1.00 94.56 199 SER A C 1
ATOM 1524 O O . SER A 1 199 ? 15.105 -9.149 -14.736 1.00 94.56 199 SER A O 1
ATOM 1526 N N . ILE A 1 200 ? 17.166 -10.006 -15.128 1.00 95.06 200 ILE A N 1
ATOM 1527 C CA . ILE A 1 200 ? 17.231 -9.833 -16.591 1.00 95.06 200 ILE A CA 1
ATOM 1528 C C . ILE A 1 200 ? 17.402 -11.171 -17.334 1.00 95.06 200 ILE A C 1
ATOM 1530 O O . ILE A 1 200 ? 17.608 -11.181 -18.549 1.00 95.06 200 ILE A O 1
ATOM 1534 N N . TYR A 1 201 ? 17.358 -12.281 -16.598 1.00 95.88 201 TYR A N 1
ATOM 1535 C CA . TYR A 1 201 ? 17.514 -13.647 -17.083 1.00 95.88 201 TYR A CA 1
ATOM 1536 C C . TYR A 1 201 ? 16.223 -14.440 -16.921 1.00 95.88 201 TYR A C 1
ATOM 1538 O O . TYR A 1 201 ? 15.510 -14.267 -15.924 1.00 95.88 201 TYR A O 1
ATOM 1546 N N . LYS A 1 202 ? 15.996 -15.359 -17.861 1.00 95.50 202 LYS A N 1
ATOM 1547 C CA . LYS A 1 202 ? 14.849 -16.268 -17.896 1.00 95.50 202 LYS A CA 1
ATOM 1548 C C . LYS A 1 202 ? 14.749 -17.105 -16.625 1.00 95.50 202 LYS A C 1
ATOM 1550 O O . LYS A 1 202 ? 15.747 -17.677 -16.190 1.00 95.50 202 LYS A O 1
ATOM 1555 N N . ASN A 1 203 ? 13.543 -17.243 -16.083 1.00 91.94 203 ASN A N 1
ATOM 1556 C CA . ASN A 1 203 ? 13.221 -17.964 -14.851 1.00 91.94 203 ASN A CA 1
ATOM 1557 C C . ASN A 1 203 ? 13.870 -17.393 -13.583 1.00 91.94 203 ASN A C 1
ATOM 1559 O O . ASN A 1 203 ? 13.865 -18.071 -12.557 1.00 91.94 203 ASN A O 1
ATOM 1563 N N . HIS A 1 204 ? 14.449 -16.186 -13.639 1.00 89.06 204 HIS A N 1
ATOM 1564 C CA . HIS A 1 204 ? 15.035 -15.509 -12.478 1.00 89.06 204 HIS A CA 1
ATOM 1565 C C . HIS A 1 204 ? 15.940 -16.431 -11.617 1.00 89.06 204 HIS A C 1
ATOM 1567 O O . HIS A 1 204 ? 15.639 -16.698 -10.450 1.00 89.06 204 HIS A O 1
ATOM 1573 N N . PRO A 1 205 ? 17.061 -16.944 -12.164 1.00 90.75 205 PRO A N 1
ATOM 1574 C CA . PRO A 1 205 ? 17.973 -17.800 -11.417 1.00 90.75 205 PRO A CA 1
ATOM 1575 C C . PRO A 1 205 ? 18.574 -17.043 -10.227 1.00 90.75 205 PRO A C 1
ATOM 1577 O O . PRO A 1 205 ? 19.047 -15.917 -10.366 1.00 90.75 205 PRO A O 1
ATOM 1580 N N . ALA A 1 206 ? 18.619 -17.692 -9.059 1.00 84.25 206 ALA A N 1
ATOM 1581 C CA . ALA A 1 206 ? 19.186 -17.101 -7.841 1.00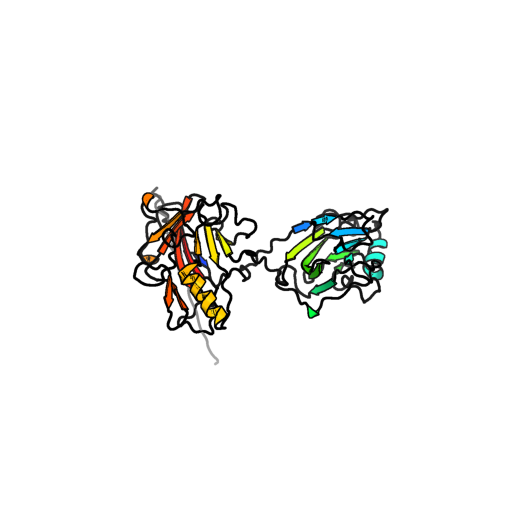 84.25 206 ALA A CA 1
ATOM 1582 C C . ALA A 1 206 ? 20.682 -16.759 -7.975 1.00 84.25 206 ALA A C 1
ATOM 1584 O O . ALA A 1 206 ? 21.174 -15.846 -7.317 1.00 84.25 206 ALA A O 1
ATOM 1585 N N . VAL A 1 207 ? 21.402 -17.502 -8.821 1.00 88.50 207 VAL A N 1
ATOM 1586 C CA . VAL A 1 207 ? 22.807 -17.257 -9.165 1.00 88.50 207 VAL A CA 1
ATOM 1587 C C . VAL A 1 207 ? 22.942 -17.366 -10.685 1.00 88.50 207 VAL A C 1
ATOM 1589 O O . VAL A 1 207 ? 23.052 -18.486 -11.194 1.00 88.50 207 VAL A O 1
ATOM 1592 N N . PRO A 1 208 ? 22.893 -16.235 -11.410 1.00 91.94 208 PRO A N 1
ATOM 1593 C CA . PRO A 1 208 ? 23.016 -16.234 -12.860 1.00 91.94 208 PRO A CA 1
ATOM 1594 C C . PRO A 1 208 ? 24.367 -16.760 -13.349 1.00 91.94 208 PRO A C 1
ATOM 1596 O O . PRO A 1 208 ? 25.397 -16.622 -12.687 1.00 91.94 208 PRO A O 1
ATOM 1599 N N . LYS A 1 209 ? 24.367 -17.315 -14.559 1.00 91.81 209 LYS A N 1
ATOM 1600 C CA . LYS A 1 209 ? 25.540 -17.779 -15.305 1.00 91.81 209 LYS A CA 1
ATOM 1601 C C . LYS A 1 209 ? 25.536 -17.175 -16.705 1.00 91.81 209 LYS A C 1
ATOM 1603 O O . LYS A 1 209 ? 24.485 -16.856 -17.247 1.00 91.81 209 LYS A O 1
ATOM 1608 N N . ILE A 1 210 ? 26.701 -17.122 -17.350 1.00 89.94 210 ILE A N 1
ATOM 1609 C CA . ILE A 1 210 ? 26.827 -16.665 -18.748 1.00 89.94 210 ILE A CA 1
ATOM 1610 C C . ILE A 1 210 ? 25.964 -17.472 -19.740 1.00 89.94 210 ILE A C 1
ATOM 1612 O O . ILE A 1 210 ? 25.634 -16.999 -20.823 1.00 89.94 210 ILE A O 1
ATOM 1616 N N . THR A 1 211 ? 25.598 -18.706 -19.384 1.00 91.94 211 THR A N 1
ATOM 1617 C CA . THR A 1 211 ? 24.741 -19.575 -20.198 1.00 91.94 211 THR A CA 1
ATOM 1618 C C . THR A 1 211 ? 23.249 -19.331 -20.005 1.00 91.94 211 THR A C 1
ATOM 1620 O O . THR A 1 211 ? 22.466 -19.912 -20.753 1.00 91.94 211 THR A O 1
ATOM 1623 N N . ASP A 1 212 ? 22.851 -18.540 -19.008 1.00 93.88 212 ASP A N 1
ATOM 1624 C CA . ASP A 1 212 ? 21.445 -18.236 -18.766 1.00 93.88 212 ASP A CA 1
ATOM 1625 C C . ASP A 1 212 ? 20.958 -17.202 -19.784 1.00 93.88 212 ASP A C 1
ATOM 1627 O O . ASP A 1 212 ? 21.614 -16.187 -20.034 1.00 93.88 212 ASP A O 1
ATOM 1631 N N . GLU A 1 213 ? 19.797 -17.462 -20.387 1.00 93.62 213 GLU A N 1
ATOM 1632 C CA . GLU A 1 213 ? 19.234 -16.583 -21.410 1.00 93.62 213 GLU A CA 1
ATOM 1633 C C . GLU A 1 213 ? 18.880 -15.215 -20.815 1.00 93.62 213 GLU A C 1
ATOM 1635 O O . GLU A 1 213 ? 17.996 -15.100 -19.964 1.00 93.62 213 GLU A O 1
ATOM 1640 N N . VAL A 1 214 ? 19.568 -14.175 -21.281 1.00 93.12 214 VAL A N 1
ATOM 1641 C CA . VAL A 1 214 ? 19.300 -12.772 -20.945 1.00 93.12 214 VAL A CA 1
ATOM 1642 C C . VAL A 1 214 ? 18.175 -12.198 -21.819 1.00 93.12 214 VAL A C 1
ATOM 1644 O O . VAL A 1 214 ? 17.873 -12.740 -22.878 1.00 93.12 214 VAL A O 1
ATOM 1647 N N . GLY A 1 215 ? 17.577 -11.081 -21.402 1.00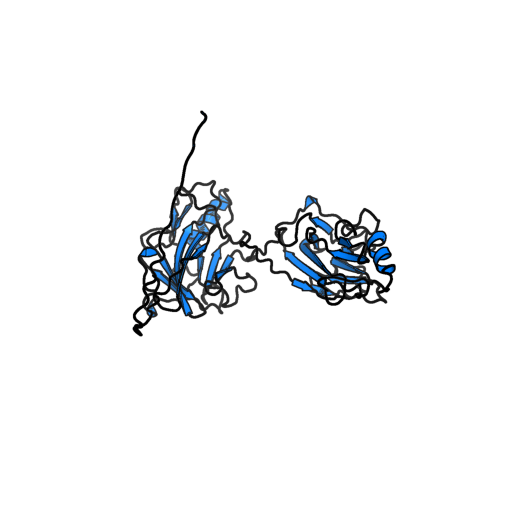 92.50 215 GLY A N 1
ATOM 1648 C CA . GLY A 1 215 ? 16.506 -10.393 -22.140 1.00 92.50 215 GLY A CA 1
ATOM 1649 C C . GLY A 1 215 ? 15.097 -10.720 -21.642 1.00 92.50 215 GLY A C 1
ATOM 1650 O O . GLY A 1 215 ? 14.123 -10.314 -22.270 1.00 92.50 215 GLY A O 1
ATOM 1651 N N . TYR A 1 216 ? 14.997 -11.418 -20.508 1.00 95.25 216 TYR A N 1
ATOM 1652 C CA . TYR A 1 216 ? 13.747 -11.700 -19.806 1.00 95.25 216 TYR A CA 1
ATOM 1653 C C . TYR A 1 216 ? 13.712 -10.859 -18.537 1.00 95.25 216 TYR A C 1
ATOM 1655 O O . TYR A 1 216 ? 14.532 -11.038 -17.636 1.00 95.25 216 TYR A O 1
ATOM 1663 N N . TYR A 1 217 ? 12.792 -9.905 -18.468 1.00 96.31 217 TYR A N 1
ATOM 1664 C CA . TYR A 1 217 ? 12.750 -8.951 -17.370 1.00 96.31 217 TYR A CA 1
ATOM 1665 C C . TYR A 1 217 ? 11.733 -9.401 -16.329 1.00 96.31 217 TYR A C 1
ATOM 1667 O O . TYR A 1 217 ? 10.547 -9.543 -16.617 1.00 96.31 217 TYR A O 1
ATOM 1675 N N . THR A 1 218 ? 12.206 -9.576 -15.099 1.00 94.44 218 THR A N 1
ATOM 1676 C CA . THR A 1 218 ? 11.353 -9.794 -13.929 1.00 94.44 218 THR A CA 1
ATOM 1677 C C . THR A 1 218 ? 11.514 -8.612 -12.992 1.00 94.44 218 THR A C 1
ATOM 1679 O O . THR A 1 218 ? 12.638 -8.262 -12.627 1.00 94.44 218 THR A O 1
ATOM 1682 N N . PHE A 1 219 ? 10.420 -7.977 -12.588 1.00 95.31 219 PHE A N 1
ATOM 1683 C CA . PHE A 1 219 ? 10.444 -6.836 -11.677 1.00 95.31 219 PHE A CA 1
ATOM 1684 C C . PHE A 1 219 ? 9.230 -6.834 -10.759 1.00 95.31 219 PHE A C 1
ATOM 1686 O O . PHE A 1 219 ? 8.158 -7.330 -11.098 1.00 95.31 219 PHE A O 1
ATOM 1693 N N . LYS A 1 220 ? 9.391 -6.192 -9.604 1.00 88.81 220 LYS A N 1
ATOM 1694 C CA . LYS A 1 220 ? 8.286 -5.890 -8.698 1.00 88.81 220 LYS A CA 1
ATOM 1695 C C . LYS A 1 220 ? 8.115 -4.397 -8.534 1.00 88.81 220 LYS A C 1
ATOM 1697 O O . LYS A 1 220 ? 9.090 -3.644 -8.592 1.00 88.81 220 LYS A O 1
ATOM 1702 N N . TYR A 1 221 ? 6.886 -3.968 -8.299 1.00 91.00 221 TYR A N 1
ATOM 1703 C CA . TYR A 1 221 ? 6.573 -2.558 -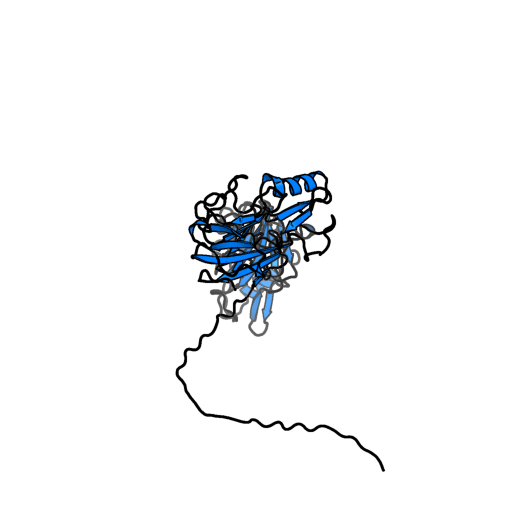8.149 1.00 91.00 221 TYR A CA 1
ATOM 1704 C C . TYR A 1 221 ? 5.421 -2.307 -7.183 1.00 91.00 221 TYR A C 1
ATOM 1706 O O . TYR A 1 221 ? 4.623 -3.190 -6.879 1.00 91.00 221 TYR A O 1
ATOM 1714 N N . VAL A 1 222 ? 5.354 -1.073 -6.691 1.00 81.31 222 VAL A N 1
ATOM 1715 C CA . VAL A 1 222 ? 4.247 -0.540 -5.888 1.00 81.31 222 VAL A CA 1
ATOM 1716 C C . VAL A 1 222 ? 3.815 0.761 -6.528 1.00 81.31 222 VAL A C 1
ATOM 1718 O O . VAL A 1 222 ? 4.664 1.614 -6.788 1.00 81.31 222 VAL A O 1
ATOM 1721 N N . LYS A 1 223 ? 2.511 0.914 -6.747 1.00 83.19 223 LYS A N 1
ATOM 1722 C CA . LYS A 1 223 ? 1.900 2.149 -7.243 1.00 83.19 223 LYS A CA 1
ATOM 1723 C C . LYS A 1 223 ? 1.285 2.926 -6.088 1.00 83.19 223 LYS A C 1
ATOM 1725 O O . LYS A 1 223 ? 0.790 2.328 -5.139 1.00 83.19 223 LYS A O 1
ATOM 1730 N N . SER A 1 224 ? 1.270 4.244 -6.203 1.00 76.62 224 SER A N 1
ATOM 1731 C CA . SER A 1 224 ? 0.607 5.148 -5.271 1.00 76.62 224 SER A CA 1
ATOM 1732 C C . SER A 1 224 ? 0.100 6.382 -6.009 1.00 76.62 224 SER A C 1
ATOM 1734 O O . SER A 1 224 ? 0.697 6.828 -6.987 1.00 76.62 224 SER A O 1
ATOM 1736 N N . THR A 1 225 ? -1.020 6.947 -5.569 1.00 77.38 225 THR A N 1
ATOM 1737 C CA . THR A 1 225 ? -1.532 8.231 -6.082 1.00 77.38 225 THR A CA 1
ATOM 1738 C C . THR A 1 225 ? -0.869 9.430 -5.402 1.00 77.38 225 THR A C 1
ATOM 1740 O O . THR A 1 225 ? -1.024 10.562 -5.853 1.00 77.38 225 THR A O 1
ATOM 1743 N N . VAL A 1 226 ? -0.095 9.184 -4.342 1.00 75.81 226 VAL A N 1
ATOM 1744 C CA . VAL A 1 226 ? 0.694 10.170 -3.601 1.00 75.81 226 VAL A CA 1
ATOM 1745 C C . VAL A 1 226 ? 2.157 9.733 -3.558 1.00 75.81 226 VAL A C 1
ATOM 1747 O O . VAL A 1 226 ? 2.492 8.598 -3.879 1.00 75.81 226 VAL A O 1
ATOM 1750 N N . LYS A 1 227 ? 3.061 10.605 -3.109 1.00 78.44 227 LYS A N 1
ATOM 1751 C CA . LYS A 1 227 ? 4.487 10.257 -3.025 1.00 78.44 227 LYS A CA 1
ATOM 1752 C C . LYS A 1 227 ? 4.828 9.178 -1.989 1.00 78.44 227 LYS A C 1
ATOM 1754 O O . LYS A 1 227 ? 5.949 8.696 -1.998 1.00 78.44 227 LYS A O 1
ATOM 1759 N N . SER A 1 228 ? 3.914 8.775 -1.107 1.00 75.56 228 SER A N 1
ATOM 1760 C CA . SER A 1 228 ? 4.155 7.681 -0.152 1.00 75.56 228 SER A CA 1
ATOM 1761 C C . SER A 1 228 ? 4.030 6.307 -0.826 1.00 75.56 228 SER A C 1
ATOM 1763 O O . SER A 1 228 ? 3.022 6.029 -1.469 1.00 75.56 228 SER A O 1
ATOM 1765 N N . PHE A 1 229 ? 5.043 5.451 -0.657 1.00 66.62 229 PHE A N 1
ATOM 1766 C CA . PHE A 1 229 ? 5.110 4.058 -1.140 1.00 66.62 229 PHE A CA 1
ATOM 1767 C C . PHE A 1 229 ? 4.954 3.012 -0.046 1.00 66.62 229 PHE A C 1
ATOM 1769 O O . PHE A 1 229 ? 5.001 1.804 -0.307 1.00 66.62 229 PHE A O 1
ATOM 1776 N N . ILE A 1 230 ? 4.851 3.460 1.197 1.00 55.38 230 ILE A N 1
ATOM 1777 C CA . ILE A 1 230 ? 4.263 2.621 2.223 1.00 55.38 230 ILE A CA 1
ATOM 1778 C C . ILE A 1 230 ? 2.843 2.370 1.747 1.00 55.38 230 ILE A C 1
ATOM 1780 O O . ILE A 1 230 ? 2.153 3.335 1.426 1.00 55.38 230 ILE A O 1
ATOM 1784 N N . ASN A 1 231 ? 2.457 1.095 1.630 1.00 46.81 231 ASN A N 1
ATOM 1785 C CA . ASN A 1 231 ? 1.064 0.743 1.421 1.00 46.81 231 ASN A CA 1
ATOM 1786 C C . ASN A 1 231 ? 0.308 1.436 2.549 1.00 46.81 231 ASN A C 1
ATOM 1788 O O . ASN A 1 231 ? 0.426 1.045 3.710 1.00 46.81 231 ASN A O 1
ATOM 1792 N N . ASP A 1 232 ? -0.360 2.527 2.198 1.00 41.00 232 ASP A N 1
ATOM 1793 C CA . ASP A 1 232 ? -1.076 3.407 3.108 1.00 41.00 232 ASP A CA 1
ATOM 1794 C C . ASP A 1 232 ? -2.215 2.663 3.801 1.00 41.00 232 ASP A C 1
ATOM 1796 O O . ASP A 1 232 ? -2.897 3.247 4.626 1.00 41.00 232 ASP A O 1
ATOM 1800 N N . GLY A 1 233 ? -2.448 1.388 3.451 1.00 41.22 233 GLY A N 1
ATOM 1801 C CA . GLY A 1 233 ? -3.434 0.509 4.054 1.00 41.22 233 GLY A CA 1
ATOM 1802 C C . GLY A 1 233 ? -4.834 1.098 4.016 1.00 41.22 233 GLY A C 1
ATOM 1803 O O . GLY A 1 233 ? -5.704 0.547 4.683 1.00 41.22 233 GLY A O 1
ATOM 1804 N N . SER A 1 234 ? -5.030 2.218 3.297 1.00 48.94 234 SER A N 1
ATOM 1805 C CA . SER A 1 234 ? -6.084 3.165 3.609 1.00 48.94 234 SER A CA 1
ATOM 1806 C C . SER A 1 234 ? -6.147 4.438 2.726 1.00 48.94 234 SER A C 1
ATOM 1808 O O . SER A 1 234 ? -6.161 5.568 3.229 1.00 48.94 234 SER A O 1
ATOM 1810 N N . PRO A 1 235 ? -6.328 4.317 1.401 1.00 49.19 235 PRO A N 1
ATOM 1811 C CA . PRO A 1 235 ? -6.796 5.452 0.604 1.00 49.19 235 PRO A CA 1
ATOM 1812 C C . PRO A 1 235 ? -8.191 5.940 1.062 1.00 49.19 235 PRO A C 1
ATOM 1814 O O . PRO A 1 235 ? -8.635 7.016 0.672 1.00 49.19 235 PRO A O 1
ATOM 1817 N N . ASP A 1 236 ? -8.884 5.158 1.895 1.00 59.16 236 ASP A N 1
ATOM 1818 C CA . ASP A 1 236 ? -10.205 5.426 2.461 1.00 59.16 236 ASP A CA 1
ATOM 1819 C C . ASP A 1 236 ? -10.196 6.025 3.886 1.00 59.16 236 ASP A C 1
ATOM 1821 O O . ASP A 1 236 ? -11.264 6.316 4.432 1.00 59.16 236 ASP A O 1
ATOM 1825 N N . GLY A 1 237 ? -9.029 6.223 4.508 1.00 73.69 237 GLY A N 1
ATOM 1826 C CA . GLY A 1 237 ? -8.910 6.814 5.846 1.00 73.69 237 GLY A CA 1
ATOM 1827 C C . GLY A 1 237 ? -9.247 5.894 7.039 1.00 73.69 237 GLY A C 1
ATOM 1828 O O . GLY A 1 237 ? -9.618 6.396 8.098 1.00 73.69 237 GLY A O 1
ATOM 1829 N N . TRP A 1 238 ? -9.124 4.577 6.891 1.00 84.50 238 TRP A N 1
ATOM 1830 C CA . TRP A 1 238 ? -9.126 3.486 7.876 1.00 84.50 238 TRP A CA 1
ATOM 1831 C C . TRP A 1 238 ? -7.917 2.513 7.839 1.00 84.50 238 TRP A C 1
ATOM 1833 O O . TRP A 1 238 ? -7.662 1.845 6.846 1.00 84.50 238 TRP A O 1
ATOM 1843 N N . LEU A 1 239 ? -7.265 2.280 8.981 1.00 84.62 239 LEU A N 1
ATOM 1844 C CA . LEU A 1 239 ? -6.398 1.115 9.217 1.00 84.62 239 LEU A CA 1
ATOM 1845 C C . LEU A 1 239 ? -7.249 -0.116 9.518 1.00 84.62 239 LEU A C 1
ATOM 1847 O O . LEU A 1 239 ? -8.009 -0.077 10.480 1.00 84.62 239 LEU A O 1
ATOM 1851 N N . TYR A 1 240 ? -7.049 -1.221 8.807 1.00 88.31 240 TYR A N 1
ATOM 1852 C CA . TYR A 1 240 ? -7.736 -2.493 9.054 1.00 88.31 240 TYR A CA 1
ATOM 1853 C C . TYR A 1 240 ? -6.819 -3.482 9.788 1.00 88.31 240 TYR A C 1
ATOM 1855 O O . TYR A 1 240 ? -5.681 -3.684 9.376 1.00 88.31 240 TYR A O 1
ATOM 1863 N N . TYR A 1 241 ? -7.281 -4.122 10.865 1.00 91.19 241 TYR A N 1
ATOM 1864 C CA . TYR A 1 241 ? -6.502 -5.096 11.643 1.00 91.19 241 TYR A CA 1
ATOM 1865 C C . TYR A 1 241 ? -7.290 -6.392 11.850 1.00 91.19 241 TYR A C 1
ATOM 1867 O O . TYR A 1 241 ? -8.485 -6.355 12.152 1.00 91.19 241 TYR A O 1
ATOM 1875 N N . SER A 1 242 ? -6.618 -7.534 11.703 1.00 93.69 242 SER A N 1
ATOM 1876 C CA . SER A 1 242 ? -7.157 -8.853 12.039 1.00 93.69 242 SER A CA 1
ATOM 1877 C C . SER A 1 242 ? -6.509 -9.369 13.317 1.00 93.69 242 SER A C 1
ATOM 1879 O O . SER A 1 242 ? -5.283 -9.413 13.433 1.00 93.69 242 SER A O 1
ATOM 1881 N N . PHE A 1 243 ? -7.331 -9.796 14.275 1.00 91.94 243 PHE A N 1
ATOM 1882 C CA . PHE A 1 243 ? -6.841 -10.514 15.449 1.00 91.94 243 PHE A CA 1
ATOM 1883 C C . PHE A 1 243 ? -6.526 -11.965 15.107 1.00 91.94 243 PHE A C 1
ATOM 1885 O O . PHE A 1 243 ? -5.646 -12.549 15.731 1.00 91.94 243 PHE A O 1
ATOM 1892 N N . ASP A 1 244 ? -7.198 -12.548 14.114 1.00 87.62 244 ASP A N 1
ATOM 1893 C CA . ASP A 1 244 ? -6.958 -13.929 13.703 1.00 87.62 244 ASP A CA 1
ATOM 1894 C C . ASP A 1 244 ? -5.543 -14.105 13.133 1.00 87.62 244 ASP A C 1
ATOM 1896 O O . ASP A 1 244 ? -4.809 -14.970 13.617 1.00 87.62 244 ASP A O 1
ATOM 1900 N N . THR A 1 245 ? -5.139 -13.245 12.188 1.00 84.25 245 THR A N 1
ATOM 1901 C CA . THR A 1 245 ? -3.786 -13.245 11.588 1.00 84.25 245 THR A CA 1
ATOM 1902 C C . THR A 1 245 ? -2.781 -12.379 12.349 1.00 84.25 245 THR A C 1
ATOM 1904 O O . THR A 1 245 ? -1.593 -12.383 12.034 1.00 84.25 245 THR A O 1
ATOM 1907 N N . GLU A 1 246 ? -3.254 -11.613 13.334 1.00 81.62 246 GLU A N 1
ATOM 1908 C CA . GLU A 1 246 ? -2.473 -10.675 14.149 1.00 81.62 246 GLU A CA 1
ATOM 1909 C C . GLU A 1 246 ? -1.742 -9.583 13.353 1.00 81.62 246 GLU A C 1
ATOM 1911 O O . GLU A 1 246 ? -0.778 -8.973 13.842 1.00 81.62 246 GLU A O 1
ATOM 1916 N N . SER A 1 247 ? -2.250 -9.269 12.164 1.00 80.12 247 SER A N 1
ATOM 1917 C CA . SER A 1 247 ? -1.636 -8.363 11.201 1.00 80.12 247 SER A CA 1
ATOM 1918 C C . SER A 1 247 ? -2.595 -7.270 10.732 1.00 80.12 247 SER A C 1
ATOM 1920 O O . SER A 1 247 ? -3.819 -7.379 10.826 1.00 80.12 247 SER A O 1
ATOM 1922 N N . VAL A 1 248 ? -2.017 -6.201 10.187 1.00 79.88 248 VAL A N 1
ATOM 1923 C CA . VAL A 1 248 ? -2.763 -5.208 9.406 1.00 79.88 248 VAL A CA 1
ATOM 1924 C C . VAL A 1 248 ? -3.212 -5.850 8.090 1.00 79.88 248 VAL A C 1
ATOM 1926 O O . VAL A 1 248 ? -2.482 -6.655 7.511 1.00 79.88 248 VAL A O 1
ATOM 1929 N N . ILE A 1 249 ? -4.415 -5.502 7.645 1.00 82.38 249 ILE A N 1
ATOM 1930 C CA . ILE A 1 249 ? -5.053 -5.984 6.419 1.00 82.38 249 ILE A CA 1
ATOM 1931 C C . ILE A 1 249 ? -5.090 -4.842 5.402 1.00 82.38 249 ILE A C 1
ATOM 1933 O O . ILE A 1 249 ? -5.226 -3.676 5.766 1.00 82.38 249 ILE A O 1
ATOM 1937 N N . SER A 1 250 ? -4.949 -5.166 4.117 1.00 71.06 250 SER A N 1
ATOM 1938 C CA . SER A 1 250 ? -5.019 -4.159 3.057 1.00 71.06 250 SER A CA 1
ATOM 1939 C C . SER A 1 250 ? -6.419 -3.550 2.959 1.00 71.06 250 SER A C 1
ATOM 1941 O O . SER A 1 250 ? -7.410 -4.278 2.964 1.00 71.06 250 SER A O 1
ATOM 1943 N N . SER A 1 251 ? -6.504 -2.236 2.747 1.00 74.06 251 SER A N 1
ATOM 1944 C CA . SER A 1 251 ? -7.749 -1.538 2.381 1.00 74.06 251 SER A CA 1
ATOM 1945 C C . SER A 1 251 ? -8.418 -2.081 1.121 1.00 74.06 251 SER A C 1
ATOM 1947 O O . SER A 1 251 ? -9.634 -1.984 1.002 1.00 74.06 251 SER A O 1
ATOM 1949 N N . SER A 1 252 ? -7.679 -2.709 0.200 1.00 73.38 252 SER A N 1
ATOM 1950 C CA . SER A 1 252 ? -8.281 -3.419 -0.944 1.00 73.38 252 SER A CA 1
ATOM 1951 C C . SER A 1 252 ? -9.219 -4.554 -0.509 1.00 73.38 252 SER A C 1
ATOM 1953 O O . SER A 1 252 ? -10.124 -4.942 -1.243 1.00 73.38 252 SER A O 1
ATOM 1955 N N . GLN A 1 253 ? -9.034 -5.062 0.712 1.00 81.56 253 GLN A N 1
ATOM 1956 C CA . GLN A 1 253 ? -9.850 -6.097 1.335 1.00 81.56 253 GLN A CA 1
ATOM 1957 C C . GLN A 1 253 ? -10.857 -5.520 2.345 1.00 81.56 253 GLN A C 1
ATOM 1959 O O . GLN A 1 253 ? -11.465 -6.286 3.099 1.00 81.56 253 GLN A O 1
ATOM 1964 N N . SER A 1 254 ? -11.077 -4.199 2.362 1.00 85.25 254 SER A N 1
ATOM 1965 C CA . SER A 1 254 ? -12.023 -3.526 3.269 1.00 85.25 254 SER A CA 1
ATOM 1966 C C . SER A 1 254 ? -13.457 -4.056 3.147 1.00 85.25 254 SER A C 1
ATOM 1968 O O . SER A 1 254 ? -14.188 -4.071 4.132 1.00 85.25 254 SER A O 1
ATOM 1970 N N . HIS A 1 255 ? -13.834 -4.587 1.980 1.00 85.75 255 HIS A N 1
ATOM 1971 C CA . HIS A 1 255 ? -15.143 -5.197 1.704 1.00 85.75 255 HIS A CA 1
ATOM 1972 C C . HIS A 1 255 ? -15.227 -6.706 2.017 1.00 85.75 255 HIS A C 1
ATOM 1974 O O . HIS A 1 255 ? -16.192 -7.378 1.646 1.00 85.75 255 HIS A O 1
ATOM 1980 N N . THR A 1 256 ? -14.203 -7.275 2.659 1.00 91.81 256 THR A N 1
ATOM 1981 C CA . THR A 1 256 ? -14.120 -8.713 2.973 1.00 91.81 256 THR A CA 1
ATOM 1982 C C . THR A 1 256 ? -14.269 -8.976 4.472 1.00 91.81 256 THR A C 1
ATOM 1984 O O . THR A 1 256 ? -14.215 -8.060 5.291 1.00 91.81 256 THR A O 1
ATOM 1987 N N . SER A 1 257 ? -14.403 -10.242 4.864 1.00 94.44 257 SER A N 1
ATOM 1988 C CA . SER A 1 257 ? -14.366 -10.655 6.273 1.00 94.44 257 SER A CA 1
ATOM 1989 C C . SER A 1 257 ? -12.942 -10.843 6.825 1.00 94.44 257 SER A C 1
ATOM 1991 O O . SER A 1 257 ? -12.789 -11.461 7.871 1.00 94.44 257 SER A O 1
ATOM 1993 N N . ALA A 1 258 ? -11.898 -10.395 6.114 1.00 91.81 258 ALA A N 1
ATOM 1994 C CA . ALA A 1 258 ? -10.501 -10.687 6.458 1.00 91.81 258 ALA A CA 1
ATOM 1995 C C . ALA A 1 258 ? -9.946 -9.860 7.633 1.00 91.81 258 ALA A C 1
ATOM 1997 O O . ALA A 1 258 ? -8.892 -10.189 8.166 1.00 91.81 258 ALA A O 1
ATOM 1998 N N . TRP A 1 259 ? -10.626 -8.785 8.026 1.00 94.75 259 TRP A N 1
ATOM 1999 C CA . TRP A 1 259 ? -10.256 -7.909 9.141 1.00 94.75 259 TRP A CA 1
ATOM 2000 C C . TRP A 1 259 ? -11.314 -7.964 10.246 1.00 94.75 259 TRP A C 1
ATOM 2002 O O . TRP A 1 259 ? -12.450 -8.355 9.992 1.00 94.75 259 TRP A O 1
ATOM 2012 N N . ASP A 1 260 ? -10.963 -7.554 11.463 1.00 98.12 260 ASP A N 1
ATOM 2013 C CA . ASP A 1 260 ? -11.856 -7.599 12.629 1.00 98.12 260 ASP A CA 1
ATOM 2014 C C . ASP A 1 260 ? -12.186 -6.217 13.183 1.00 98.12 260 ASP A C 1
ATOM 2016 O O . ASP A 1 260 ? -13.293 -5.983 13.664 1.00 98.12 260 ASP A O 1
ATOM 2020 N N . ILE A 1 261 ? -11.231 -5.294 13.128 1.00 97.38 261 ILE A N 1
ATOM 2021 C CA . ILE A 1 261 ? -11.370 -3.941 13.660 1.00 97.38 261 ILE A CA 1
ATOM 2022 C C . ILE A 1 261 ? -10.704 -2.949 12.716 1.00 97.38 261 ILE A C 1
ATOM 2024 O O . ILE A 1 261 ? -9.682 -3.260 12.100 1.00 97.38 261 ILE A O 1
ATOM 2028 N N . LYS A 1 262 ? -11.281 -1.752 12.601 1.00 93.50 262 LYS A N 1
ATOM 2029 C CA . LYS A 1 262 ? -10.686 -0.641 11.865 1.00 93.50 262 LYS A CA 1
ATOM 2030 C C . LYS A 1 262 ? -10.531 0.610 12.718 1.00 93.50 262 LYS A C 1
ATOM 2032 O O . LYS A 1 262 ? -11.371 0.881 13.575 1.00 93.50 262 LYS A O 1
ATOM 2037 N N . PHE A 1 263 ? -9.479 1.378 12.449 1.00 91.69 263 PHE A N 1
ATOM 2038 C CA . PHE A 1 263 ? -9.133 2.617 13.150 1.00 91.69 263 PHE A CA 1
ATOM 2039 C C . PHE A 1 263 ? -9.016 3.775 12.165 1.00 91.69 263 PHE A C 1
ATOM 2041 O O . PHE A 1 263 ? -8.378 3.636 11.125 1.00 91.69 263 PHE A O 1
ATOM 2048 N N . ARG A 1 264 ? -9.626 4.919 12.468 1.00 87.31 264 ARG A N 1
ATOM 2049 C CA . ARG A 1 264 ? -9.696 6.042 11.533 1.00 87.31 264 ARG A CA 1
ATOM 2050 C C . ARG A 1 264 ? -8.362 6.757 11.402 1.00 87.31 264 ARG A C 1
ATOM 2052 O O . ARG A 1 264 ? -7.655 6.961 12.382 1.00 87.31 264 ARG A O 1
ATOM 2059 N N . PHE A 1 265 ? -8.044 7.220 10.203 1.00 81.06 265 PHE A N 1
ATOM 2060 C CA . PHE A 1 265 ? -7.001 8.211 10.015 1.00 81.06 265 PHE A CA 1
ATOM 2061 C C . PHE A 1 265 ? -7.408 9.519 10.689 1.00 81.06 265 PHE A C 1
ATOM 2063 O O . PHE A 1 265 ? -8.515 10.026 10.499 1.00 81.06 265 PHE A O 1
ATOM 2070 N N . ILE A 1 266 ? -6.486 10.062 11.476 1.00 78.38 266 ILE A N 1
ATOM 2071 C CA . ILE A 1 266 ? -6.640 11.353 12.129 1.00 78.38 266 ILE A CA 1
ATOM 2072 C C . ILE A 1 266 ? -5.446 12.200 11.710 1.00 78.38 266 ILE A C 1
ATOM 2074 O O . ILE A 1 266 ? -4.289 11.876 12.003 1.00 78.38 266 ILE A O 1
ATOM 2078 N N . ALA A 1 267 ? -5.740 13.275 10.982 1.00 69.88 267 ALA A N 1
ATOM 2079 C CA . ALA A 1 267 ? -4.740 14.255 10.608 1.00 69.88 267 ALA A CA 1
ATOM 2080 C C . ALA A 1 267 ? -4.266 15.005 11.856 1.00 69.88 267 ALA A C 1
ATOM 2082 O O . ALA A 1 267 ? -5.073 15.424 12.686 1.00 69.88 267 ALA A O 1
ATOM 2083 N N . ASN A 1 268 ? -2.955 15.207 11.968 1.00 72.50 268 ASN A N 1
ATOM 2084 C CA . ASN A 1 268 ? -2.389 16.060 13.003 1.00 72.50 268 ASN A CA 1
ATOM 2085 C C . ASN A 1 268 ? -2.451 17.530 12.563 1.00 72.50 268 ASN A C 1
ATOM 2087 O O . ASN A 1 268 ? -1.436 18.123 12.198 1.00 72.50 268 ASN A O 1
ATOM 2091 N N . ASP A 1 269 ? -3.661 18.084 12.541 1.00 67.50 269 ASP A N 1
ATOM 2092 C CA . ASP A 1 269 ? -3.929 19.467 12.154 1.00 67.50 269 ASP A CA 1
ATOM 2093 C C . ASP A 1 269 ? -4.230 20.320 13.396 1.00 67.50 269 ASP A C 1
ATOM 2095 O O . ASP A 1 269 ? -5.284 20.211 14.024 1.00 67.50 269 ASP A O 1
ATOM 2099 N N . ILE A 1 270 ? -3.273 21.179 13.753 1.00 74.00 270 ILE A N 1
ATOM 2100 C CA . ILE A 1 270 ? -3.346 22.049 14.934 1.00 74.00 270 ILE A CA 1
ATOM 2101 C C . ILE A 1 270 ? -4.080 23.374 14.673 1.00 74.00 270 ILE A C 1
ATOM 2103 O O . ILE A 1 270 ? -4.216 24.191 15.592 1.00 74.00 270 ILE A O 1
ATOM 2107 N N . THR A 1 271 ? -4.545 23.613 13.443 1.00 77.94 271 THR A N 1
ATOM 2108 C CA . THR A 1 271 ? -5.342 24.797 13.106 1.00 77.94 271 THR A CA 1
ATOM 2109 C C . THR A 1 271 ? -6.713 24.752 13.790 1.00 77.94 271 THR A C 1
ATOM 2111 O O . THR A 1 271 ? -7.144 23.726 14.319 1.00 77.94 271 THR A O 1
ATOM 2114 N N . ALA A 1 272 ? -7.440 25.873 13.791 1.00 77.50 272 ALA A N 1
ATOM 2115 C CA . ALA A 1 272 ? -8.804 25.902 14.322 1.00 77.50 272 ALA A CA 1
ATOM 2116 C C . ALA A 1 272 ? -9.735 24.920 13.581 1.00 77.50 272 ALA A C 1
ATOM 2118 O O . ALA A 1 272 ? -10.517 24.219 14.220 1.00 77.50 272 ALA A O 1
ATOM 2119 N N . ALA A 1 273 ? -9.605 24.823 12.253 1.00 72.38 273 ALA A N 1
ATOM 2120 C CA . ALA A 1 273 ? -10.360 23.875 11.436 1.00 72.38 273 ALA A CA 1
ATOM 2121 C C . ALA A 1 273 ? -9.982 22.420 11.759 1.00 72.38 273 ALA A C 1
ATOM 2123 O O . ALA A 1 273 ? -10.866 21.588 11.951 1.00 72.38 273 ALA A O 1
ATOM 2124 N N . GLY A 1 274 ? -8.686 22.135 11.912 1.00 73.25 274 GLY A N 1
ATOM 2125 C CA . GLY A 1 274 ? -8.184 20.824 12.319 1.00 73.25 274 GLY A CA 1
ATOM 2126 C C . GLY A 1 274 ? -8.711 20.358 13.672 1.00 73.25 274 GLY A C 1
ATOM 2127 O O . GLY A 1 274 ? -9.177 19.229 13.804 1.00 73.25 274 GLY A O 1
ATOM 2128 N N . LYS A 1 275 ? -8.741 21.252 14.668 1.00 79.56 275 LYS A N 1
ATOM 2129 C CA . LYS A 1 275 ? -9.315 20.965 15.994 1.00 79.56 275 LYS A CA 1
ATOM 2130 C C . LYS A 1 275 ? -10.815 20.658 15.933 1.00 79.56 275 LYS A C 1
ATOM 2132 O O . LYS A 1 275 ? -11.279 19.766 16.641 1.00 79.56 275 LYS A O 1
ATOM 2137 N N . LEU A 1 276 ? -11.568 21.360 15.082 1.00 79.56 276 LEU A N 1
ATOM 2138 C CA . LEU A 1 276 ? -12.988 21.067 14.852 1.00 79.56 276 LEU A CA 1
ATOM 2139 C C . LEU A 1 276 ? -13.175 19.704 14.175 1.00 79.56 276 LEU A C 1
ATOM 2141 O O . LEU A 1 276 ? -13.989 18.906 14.634 1.00 79.56 276 LEU A O 1
ATOM 2145 N N . ALA A 1 277 ? -12.382 19.404 13.143 1.00 78.19 277 ALA A N 1
ATOM 2146 C CA . ALA A 1 277 ? -12.410 18.111 12.464 1.00 78.19 277 ALA A CA 1
ATOM 2147 C C . ALA A 1 277 ? -12.054 16.956 13.417 1.00 78.19 277 ALA A C 1
ATOM 2149 O O . ALA A 1 277 ? -12.718 15.921 13.415 1.00 78.19 277 ALA A O 1
ATOM 2150 N N . PHE A 1 278 ? -11.051 17.155 14.277 1.00 81.94 278 PHE A N 1
ATOM 2151 C CA . PHE A 1 278 ? -10.692 16.217 15.336 1.00 81.94 278 PHE A CA 1
ATOM 2152 C C . PHE A 1 278 ? -11.874 15.953 16.275 1.00 81.94 278 PHE A C 1
ATOM 2154 O O . PHE A 1 278 ? -12.254 14.801 16.472 1.00 81.94 278 PHE A O 1
ATOM 2161 N N . SER A 1 279 ? -12.504 17.007 16.801 1.00 83.31 279 SER A N 1
ATOM 2162 C CA . SER A 1 279 ? -13.686 16.881 17.662 1.00 83.31 279 SER A CA 1
ATOM 2163 C C . SER A 1 279 ? -14.817 16.117 16.966 1.00 83.31 279 SER A C 1
ATOM 2165 O O . SER A 1 279 ? -15.394 15.204 17.551 1.00 83.31 279 SER A O 1
ATOM 2167 N N . ASP A 1 280 ? -15.110 16.431 15.703 1.00 85.19 280 ASP A N 1
ATOM 2168 C CA . ASP A 1 280 ? -16.185 15.799 14.927 1.00 85.19 280 ASP A CA 1
ATOM 2169 C C . ASP A 1 280 ? -15.988 14.290 14.730 1.00 85.19 280 ASP A C 1
ATOM 2171 O O . ASP A 1 280 ? -16.963 13.529 14.664 1.00 85.19 280 ASP A O 1
ATOM 2175 N N . ILE A 1 281 ? -14.740 13.822 14.691 1.00 85.12 281 ILE A N 1
ATOM 2176 C CA . ILE A 1 281 ? -14.450 12.388 14.677 1.00 85.12 281 ILE A CA 1
ATOM 2177 C C . ILE A 1 281 ? -14.945 11.736 15.966 1.00 85.12 281 ILE A C 1
ATOM 2179 O O . ILE A 1 281 ? -15.609 10.705 15.898 1.00 85.12 281 ILE A O 1
ATOM 2183 N N . PHE A 1 282 ? -14.674 12.328 17.126 1.00 85.50 282 PHE A N 1
ATOM 2184 C CA . PHE A 1 282 ? -14.968 11.692 18.410 1.00 85.50 282 PHE A CA 1
ATOM 2185 C C . PHE A 1 282 ? -16.354 11.974 18.957 1.00 85.50 282 PHE A C 1
ATOM 2187 O O . PHE A 1 282 ? -16.767 11.211 19.814 1.00 85.50 282 PHE A O 1
ATOM 2194 N N . VAL A 1 283 ? -17.061 12.994 18.458 1.00 82.62 283 VAL A N 1
ATOM 2195 C CA . VAL A 1 283 ? -18.415 13.347 18.928 1.00 82.62 283 VAL A CA 1
ATOM 2196 C C . VAL A 1 283 ? -19.531 13.031 17.932 1.00 82.62 283 VAL A C 1
ATOM 2198 O O . VAL A 1 283 ? -20.701 13.051 18.300 1.00 82.62 283 VAL A O 1
ATOM 2201 N N . LYS A 1 284 ? -19.197 12.733 16.668 1.00 83.88 284 LYS A N 1
ATOM 2202 C CA . LYS A 1 284 ? -20.186 12.428 15.614 1.00 83.88 284 LYS A CA 1
ATOM 2203 C C . LYS A 1 284 ? -19.837 11.157 14.851 1.00 83.88 284 LYS A C 1
ATOM 2205 O O . LYS A 1 284 ? -20.645 10.239 14.731 1.00 83.88 284 LYS A O 1
ATOM 2210 N N . SER A 1 285 ? -18.626 11.102 14.301 1.00 86.06 285 SER A N 1
ATOM 2211 C CA . SER A 1 285 ? -18.328 10.114 13.263 1.00 86.06 285 SER A CA 1
ATOM 2212 C C . SER A 1 285 ? -17.941 8.746 13.808 1.00 86.06 285 SER A C 1
ATOM 2214 O O . SER A 1 285 ? -18.409 7.736 13.303 1.00 86.06 285 SER A O 1
ATOM 2216 N N . GLY A 1 286 ? -17.122 8.686 14.851 1.00 87.81 286 GLY A N 1
ATOM 2217 C CA . GLY A 1 286 ? -16.472 7.474 15.347 1.00 87.81 286 GLY A CA 1
ATOM 2218 C C . GLY A 1 286 ? -15.073 7.306 14.778 1.00 87.81 286 GLY A C 1
ATOM 2219 O O . GLY A 1 286 ? -14.819 7.596 13.608 1.00 87.81 286 GLY A O 1
ATOM 2220 N N . ALA A 1 287 ? -14.165 6.829 15.627 1.00 88.75 287 ALA A N 1
ATOM 2221 C CA . ALA A 1 287 ? -12.774 6.572 15.268 1.00 88.75 287 ALA A CA 1
ATOM 2222 C C . ALA A 1 287 ? -12.439 5.078 15.164 1.00 88.75 287 ALA A C 1
ATOM 2224 O O . ALA A 1 287 ? -11.367 4.740 14.673 1.00 88.75 287 ALA A O 1
ATOM 2225 N N . ILE A 1 288 ? -13.306 4.191 15.661 1.00 93.81 288 ILE A N 1
ATOM 2226 C CA . ILE A 1 288 ? -13.041 2.755 15.771 1.00 93.81 288 ILE A CA 1
ATOM 2227 C C . ILE A 1 288 ? -14.336 2.001 15.492 1.00 93.81 288 ILE A C 1
ATOM 2229 O O . ILE A 1 288 ? -15.374 2.378 16.033 1.00 93.81 288 ILE A O 1
ATOM 2233 N N . PHE A 1 289 ? -14.259 0.953 14.673 1.00 95.81 289 PHE A N 1
ATOM 2234 C CA . PHE A 1 289 ? -15.397 0.097 14.335 1.00 95.81 289 PHE A CA 1
ATOM 2235 C C . PHE A 1 289 ? -14.969 -1.363 14.202 1.00 95.81 289 PHE A C 1
ATOM 2237 O O . PHE A 1 289 ? -13.883 -1.641 13.689 1.00 95.81 289 PHE A O 1
ATOM 2244 N N . LEU A 1 290 ? -15.827 -2.296 14.606 1.00 97.88 290 LEU A N 1
ATOM 2245 C CA . LEU A 1 290 ? -15.652 -3.721 14.308 1.00 97.88 290 LEU A CA 1
ATOM 2246 C C . LEU A 1 290 ? -16.115 -4.041 12.885 1.00 97.88 290 LEU A C 1
ATOM 2248 O O . LEU A 1 290 ? -16.975 -3.350 12.348 1.00 97.88 290 LEU A O 1
ATOM 2252 N N . ASN A 1 291 ? -15.578 -5.103 12.278 1.00 97.62 291 ASN A N 1
ATOM 2253 C CA . ASN A 1 291 ? -15.977 -5.571 10.950 1.00 97.62 291 ASN A CA 1
ATOM 2254 C C . ASN A 1 291 ? -17.370 -6.214 10.954 1.00 97.62 291 ASN A C 1
ATOM 2256 O O . ASN A 1 291 ? -17.521 -7.429 10.824 1.00 97.62 291 ASN A O 1
ATOM 2260 N N . SER A 1 292 ? -18.394 -5.397 11.145 1.00 97.31 292 SER A N 1
ATOM 2261 C CA . SER A 1 292 ? -19.797 -5.787 11.162 1.00 97.31 292 SER A CA 1
ATOM 2262 C C . SER A 1 292 ? -20.525 -5.368 9.875 1.00 97.31 292 SER A C 1
ATOM 2264 O O . SER A 1 292 ? -20.112 -4.410 9.220 1.00 97.31 292 SER A O 1
ATOM 2266 N N . PRO A 1 293 ? -21.663 -6.004 9.533 1.00 93.75 293 PRO A N 1
ATOM 2267 C CA . PRO A 1 293 ? -22.413 -5.688 8.314 1.00 93.75 293 PRO A CA 1
ATOM 2268 C C . PRO A 1 293 ? -22.802 -4.211 8.167 1.00 93.75 293 PRO A C 1
ATOM 2270 O O . PRO A 1 293 ? -22.796 -3.669 7.063 1.00 93.75 293 PRO A O 1
ATOM 2273 N N . LEU A 1 294 ? -23.125 -3.549 9.284 1.00 93.12 294 LEU A N 1
ATOM 2274 C CA . LEU A 1 294 ? -23.664 -2.186 9.298 1.00 93.12 294 LEU A CA 1
ATOM 2275 C C . LEU A 1 294 ? -22.580 -1.097 9.282 1.00 93.12 294 LEU A C 1
ATOM 2277 O O . LEU A 1 294 ? -22.910 0.084 9.249 1.00 93.12 294 LEU A O 1
ATOM 2281 N N . VAL A 1 295 ? -21.287 -1.453 9.247 1.00 91.75 295 VAL A N 1
ATOM 2282 C CA . VAL A 1 295 ? -20.182 -0.470 9.197 1.00 91.75 295 VAL A CA 1
ATOM 2283 C C . VAL A 1 295 ? -19.627 -0.221 7.793 1.00 91.75 295 VAL A C 1
ATOM 2285 O O . VAL A 1 295 ? -18.444 0.103 7.618 1.00 91.75 295 VAL A O 1
ATOM 2288 N N . GLY A 1 296 ? -20.487 -0.384 6.785 1.00 83.62 296 GLY A N 1
ATOM 2289 C CA . GLY A 1 296 ? -20.143 -0.222 5.371 1.00 83.62 296 GLY A CA 1
ATOM 2290 C C . GLY A 1 296 ? -19.469 -1.445 4.741 1.00 83.62 296 GLY A C 1
ATOM 2291 O O . GLY A 1 296 ? -18.879 -1.324 3.671 1.00 83.62 296 GLY A O 1
ATOM 2292 N N . ASN A 1 297 ? -19.544 -2.616 5.384 1.00 90.56 297 ASN A N 1
ATOM 2293 C CA . ASN A 1 297 ? -19.035 -3.874 4.844 1.00 90.56 297 ASN A CA 1
ATOM 2294 C C . ASN A 1 297 ? -20.025 -5.017 5.095 1.00 90.56 297 ASN A C 1
ATOM 2296 O O . ASN A 1 297 ? -19.986 -5.648 6.147 1.00 90.56 297 ASN A O 1
ATOM 2300 N N . SER A 1 298 ? -20.873 -5.330 4.115 1.00 91.00 298 SER A N 1
ATOM 2301 C CA . SER A 1 298 ? -21.883 -6.395 4.223 1.00 91.00 298 SER A CA 1
ATOM 2302 C C . SER A 1 298 ? -21.295 -7.793 4.456 1.00 91.00 298 SER A C 1
ATOM 2304 O O . SER A 1 298 ? -21.992 -8.661 4.978 1.00 91.00 298 SER A O 1
ATOM 2306 N N . SER A 1 299 ? -20.019 -8.011 4.120 1.00 92.94 299 SER A N 1
ATOM 2307 C CA . SER A 1 299 ? -19.295 -9.263 4.380 1.00 92.94 299 SER A CA 1
ATOM 2308 C C . SER A 1 299 ? -18.797 -9.390 5.823 1.00 92.94 299 SER A C 1
ATOM 2310 O O . SER A 1 299 ? -18.313 -10.457 6.205 1.00 92.94 299 SER A O 1
ATOM 2312 N N . GLY A 1 300 ? -18.858 -8.313 6.612 1.00 96.06 300 GLY A N 1
ATOM 2313 C CA . GLY A 1 300 ? -18.372 -8.273 7.986 1.00 96.06 300 GLY A CA 1
ATOM 2314 C C . GLY A 1 300 ? -19.119 -9.248 8.897 1.00 96.06 300 GLY A C 1
ATOM 2315 O O . GLY A 1 300 ? -20.344 -9.340 8.863 1.00 96.06 300 GLY A O 1
ATOM 2316 N N . LYS A 1 301 ? -18.385 -9.994 9.726 1.00 96.56 301 LYS A N 1
ATOM 2317 C CA . LYS A 1 301 ? -18.945 -10.998 10.652 1.00 96.56 301 LYS A CA 1
ATOM 2318 C C . LYS A 1 301 ? -18.545 -10.781 12.107 1.00 96.56 301 LYS A C 1
ATOM 2320 O O . LYS A 1 301 ? -19.081 -11.454 12.986 1.00 96.56 301 LYS A O 1
ATOM 2325 N N . THR A 1 302 ? -17.628 -9.856 12.364 1.00 98.38 302 THR A N 1
ATOM 2326 C CA . THR A 1 302 ? -17.120 -9.576 13.701 1.00 98.38 302 THR A CA 1
ATOM 2327 C C . THR A 1 302 ? -18.225 -8.943 14.533 1.00 98.38 302 THR A C 1
ATOM 2329 O O . THR A 1 302 ? -18.962 -8.075 14.059 1.00 98.38 302 THR A O 1
ATOM 2332 N N . LYS A 1 303 ? -18.361 -9.405 15.774 1.00 98.19 303 LYS A N 1
ATOM 2333 C CA . LYS A 1 303 ? -19.333 -8.905 16.752 1.00 98.19 303 LYS A CA 1
ATOM 2334 C C . LYS A 1 303 ? -18.618 -8.520 18.031 1.00 98.19 303 LYS A C 1
ATOM 2336 O O . LYS A 1 303 ? -17.523 -9.008 18.297 1.00 98.19 303 LYS A O 1
ATOM 2341 N N . GLY A 1 304 ? -19.251 -7.710 18.864 1.00 97.81 304 GLY A N 1
ATOM 2342 C CA . GLY A 1 304 ? -18.670 -7.372 20.153 1.00 97.81 304 GLY A CA 1
ATOM 2343 C C . GLY A 1 304 ? -19.609 -6.642 21.091 1.00 97.81 304 GLY A C 1
ATOM 2344 O O . GLY A 1 304 ? -20.792 -6.466 20.801 1.00 97.81 304 GLY A O 1
ATOM 2345 N N . TYR A 1 305 ? -19.050 -6.242 22.225 1.00 96.56 305 TYR A N 1
ATOM 2346 C CA . TYR A 1 305 ? -19.658 -5.361 23.214 1.00 96.56 305 TYR A CA 1
ATOM 2347 C C . TYR A 1 305 ? -18.568 -4.772 24.123 1.00 96.56 305 TYR A C 1
ATOM 2349 O O . TYR A 1 305 ? -17.431 -5.242 24.123 1.00 96.56 305 TYR A O 1
ATOM 2357 N N . ILE A 1 306 ? -18.902 -3.753 24.914 1.00 94.88 306 ILE A N 1
ATOM 2358 C CA . ILE A 1 306 ? -17.998 -3.205 25.934 1.00 94.88 306 ILE A CA 1
ATOM 2359 C C . ILE A 1 306 ? -18.356 -3.810 27.291 1.00 94.88 306 ILE A C 1
ATOM 2361 O O . ILE A 1 306 ? -19.506 -3.748 27.719 1.00 94.88 306 ILE A O 1
ATOM 2365 N N . ALA A 1 307 ? -17.372 -4.397 27.963 1.00 94.62 307 ALA A N 1
ATOM 2366 C CA . ALA A 1 307 ? -17.466 -4.784 29.360 1.00 94.62 307 ALA A CA 1
ATOM 2367 C C . ALA A 1 307 ? -17.095 -3.602 30.266 1.00 94.62 307 ALA A C 1
ATOM 2369 O O . ALA A 1 307 ? -16.082 -2.932 30.045 1.00 94.62 307 ALA A O 1
ATOM 2370 N N . ASP A 1 308 ? -17.882 -3.406 31.323 1.00 92.81 308 ASP A N 1
ATOM 2371 C CA . ASP A 1 308 ? -17.669 -2.388 32.357 1.00 92.81 308 ASP A CA 1
ATOM 2372 C C . ASP A 1 308 ? -16.665 -2.863 33.417 1.00 92.81 308 ASP A C 1
ATOM 2374 O O . ASP A 1 308 ? -16.956 -2.889 34.611 1.00 92.81 308 ASP A O 1
ATOM 2378 N N . GLN A 1 309 ? -15.512 -3.337 32.952 1.00 93.38 309 GLN A N 1
ATOM 2379 C CA . GLN A 1 309 ? -14.429 -3.870 33.769 1.00 93.38 309 GLN A CA 1
ATOM 2380 C C . GLN A 1 309 ? -13.083 -3.519 33.139 1.00 93.38 309 GLN A C 1
ATOM 2382 O O . GLN A 1 309 ? -12.936 -3.523 31.908 1.00 93.38 309 GLN A O 1
ATOM 2387 N N . ALA A 1 310 ? -12.085 -3.289 33.994 1.00 94.56 310 ALA A N 1
ATOM 2388 C CA . ALA A 1 310 ? -10.702 -3.151 33.563 1.00 94.56 310 ALA A CA 1
ATOM 2389 C C . ALA A 1 310 ? -10.216 -4.432 32.863 1.00 94.56 310 ALA A C 1
ATOM 2391 O O . ALA A 1 310 ? -10.673 -5.541 33.154 1.00 94.56 310 ALA A O 1
ATOM 2392 N N . PHE A 1 311 ? -9.261 -4.287 31.947 1.00 94.88 311 PHE A N 1
ATOM 2393 C CA . PHE A 1 311 ? -8.759 -5.379 31.101 1.00 94.88 311 PHE A CA 1
ATOM 2394 C C . PHE A 1 311 ? -8.274 -6.597 31.897 1.00 94.88 311 PHE A C 1
ATOM 2396 O O . PHE A 1 311 ? -8.456 -7.747 31.490 1.00 94.88 311 PHE A O 1
ATOM 2403 N N . GLU A 1 312 ? -7.659 -6.339 33.044 1.00 94.12 312 GLU A N 1
ATOM 2404 C CA . GLU A 1 312 ? -7.101 -7.323 33.963 1.00 94.12 312 GLU A CA 1
ATOM 2405 C C . GLU A 1 312 ? -8.199 -8.092 34.715 1.00 94.12 312 GLU A C 1
ATOM 2407 O O . GLU A 1 312 ? -7.981 -9.229 35.120 1.00 94.12 312 GLU A O 1
ATOM 2412 N N . GLN A 1 313 ? -9.386 -7.499 34.867 1.00 95.50 313 GLN A N 1
ATOM 2413 C CA . GLN A 1 313 ? -10.529 -8.094 35.567 1.00 95.50 313 GLN A CA 1
ATOM 2414 C C . GLN A 1 313 ? -11.415 -8.941 34.646 1.00 95.50 313 GLN A C 1
ATOM 2416 O O . GLN A 1 313 ? -12.121 -9.831 35.119 1.00 95.50 313 GLN A O 1
ATOM 2421 N N . VAL A 1 314 ? -11.368 -8.706 33.332 1.00 95.69 314 VAL A N 1
ATOM 2422 C CA . VAL A 1 314 ? -12.099 -9.527 32.364 1.00 95.69 314 VAL A CA 1
ATOM 2423 C C . VAL A 1 314 ? -11.411 -10.879 32.210 1.00 95.69 314 VAL A C 1
ATOM 2425 O O . VAL A 1 314 ? -10.366 -10.984 31.567 1.00 95.69 314 VAL A O 1
ATOM 2428 N N . THR A 1 315 ? -12.035 -11.925 32.745 1.00 95.25 315 THR A N 1
ATOM 2429 C CA . THR A 1 315 ? -11.563 -13.318 32.642 1.00 95.25 315 THR A CA 1
ATOM 2430 C C . THR A 1 315 ? -12.433 -14.190 31.736 1.00 95.25 315 THR A C 1
ATOM 2432 O O . THR A 1 315 ? -12.027 -15.300 31.389 1.00 95.25 315 THR A O 1
ATOM 2435 N N . LEU A 1 316 ? -13.610 -13.698 31.327 1.00 94.81 316 LEU A N 1
ATOM 2436 C CA . LEU A 1 316 ? -14.564 -14.395 30.465 1.00 94.81 316 LEU A CA 1
ATOM 2437 C C . LEU A 1 316 ? -15.170 -13.449 29.421 1.00 94.81 316 LEU A C 1
ATOM 2439 O O . LEU A 1 316 ? -15.549 -12.322 29.732 1.00 94.81 316 LEU A O 1
ATOM 2443 N N . ALA A 1 317 ? -15.346 -13.947 28.198 1.00 94.12 317 ALA A N 1
ATOM 2444 C CA . ALA A 1 317 ? -15.956 -13.231 27.077 1.00 94.12 317 ALA A CA 1
ATOM 2445 C C . ALA A 1 317 ? -17.481 -13.042 27.209 1.00 94.12 317 ALA A C 1
ATOM 2447 O O . ALA A 1 317 ? -18.100 -12.425 26.350 1.00 94.12 317 ALA A O 1
ATOM 2448 N N . GLY A 1 318 ? -18.096 -13.595 28.258 1.00 91.31 318 GLY A N 1
ATOM 2449 C CA . GLY A 1 318 ? -19.523 -13.457 28.540 1.00 91.31 318 GLY A CA 1
ATOM 2450 C C . GLY A 1 318 ? -20.453 -14.360 27.719 1.00 91.31 318 GLY A C 1
ATOM 2451 O O . GLY A 1 318 ? -20.043 -15.273 26.994 1.00 91.31 318 GLY A O 1
ATOM 2452 N N . ASP A 1 319 ? -21.752 -14.126 27.900 1.00 91.31 319 ASP A N 1
ATOM 2453 C CA . ASP A 1 319 ? -22.823 -14.840 27.203 1.00 91.31 319 ASP A CA 1
ATOM 2454 C C . ASP A 1 319 ? -22.950 -14.394 25.733 1.00 91.31 319 ASP A C 1
ATOM 2456 O O . ASP A 1 319 ? -22.706 -13.230 25.409 1.00 91.31 319 ASP A O 1
ATOM 2460 N N . ASP A 1 320 ? -23.350 -15.313 24.846 1.00 91.31 320 ASP A N 1
ATOM 2461 C CA . ASP A 1 320 ? -23.462 -15.047 23.403 1.00 91.31 320 ASP A CA 1
ATOM 2462 C C . ASP A 1 320 ? -24.498 -13.954 23.078 1.00 91.31 320 ASP A C 1
ATOM 2464 O O . ASP A 1 320 ? -24.330 -13.232 22.095 1.00 91.31 320 ASP A O 1
ATOM 2468 N N . SER A 1 321 ? -25.512 -13.763 23.931 1.00 95.06 321 SER A N 1
ATOM 2469 C CA . SER A 1 321 ? -26.528 -12.705 23.805 1.00 95.06 321 SER A CA 1
ATOM 2470 C C . SER A 1 321 ? -25.965 -11.283 23.876 1.00 95.06 321 SER A C 1
ATOM 2472 O O . SER A 1 321 ? -26.607 -10.350 23.395 1.00 95.06 321 SER A O 1
ATOM 2474 N N . LYS A 1 322 ? -24.763 -11.095 24.437 1.00 94.94 322 LYS A N 1
ATOM 2475 C CA . LYS A 1 322 ? -24.112 -9.778 24.503 1.00 94.94 322 LYS A CA 1
ATOM 2476 C C . LYS A 1 322 ? -23.480 -9.365 23.175 1.00 94.94 322 LYS A C 1
ATOM 2478 O O . LYS A 1 322 ? -23.290 -8.175 22.936 1.00 94.94 322 LYS A O 1
ATOM 2483 N N . PHE A 1 323 ? -23.134 -10.325 22.316 1.00 97.06 323 PHE A N 1
ATOM 2484 C CA . PHE A 1 323 ? -22.436 -10.054 21.064 1.00 97.06 323 PHE A CA 1
ATOM 2485 C C . PHE A 1 323 ? -23.397 -9.523 20.010 1.00 97.06 323 PHE A C 1
ATOM 2487 O O . PHE A 1 323 ? -24.208 -10.258 19.442 1.00 97.06 323 PHE A O 1
ATOM 2494 N N . ARG A 1 324 ? -23.232 -8.248 19.677 1.00 96.81 324 ARG A N 1
ATOM 2495 C CA . ARG A 1 324 ? -23.994 -7.576 18.626 1.00 96.81 324 ARG A CA 1
ATOM 2496 C C . ARG A 1 324 ? -23.097 -7.156 17.473 1.00 96.81 324 ARG A C 1
ATOM 2498 O O . ARG A 1 324 ? -21.874 -7.144 17.594 1.00 96.81 324 ARG A O 1
ATOM 2505 N N . SER A 1 325 ? -23.721 -6.845 16.346 1.00 96.50 325 SER A N 1
ATOM 2506 C CA . SER A 1 325 ? -23.050 -6.154 15.251 1.00 96.50 325 SER A CA 1
ATOM 2507 C C . SER A 1 325 ? -22.826 -4.689 15.627 1.00 96.50 325 SER A C 1
ATOM 2509 O O . SER A 1 325 ? -23.659 -4.077 16.297 1.00 96.50 325 SER A O 1
ATOM 2511 N N . ASP A 1 326 ? -21.680 -4.162 15.218 1.00 96.75 326 ASP A N 1
ATOM 2512 C CA . ASP A 1 326 ? -21.382 -2.737 15.225 1.00 96.75 326 ASP A CA 1
ATOM 2513 C C . ASP A 1 326 ? -22.145 -2.016 14.113 1.00 96.75 326 ASP A C 1
ATOM 2515 O O . ASP A 1 326 ? -22.592 -2.648 13.151 1.00 96.75 326 ASP A O 1
ATOM 2519 N N . ASP A 1 327 ? -22.265 -0.700 14.251 1.00 93.50 327 ASP A N 1
ATOM 2520 C CA . ASP A 1 327 ? -23.067 0.182 13.404 1.00 93.50 327 ASP A CA 1
ATOM 2521 C C . ASP A 1 327 ? -22.394 1.562 13.298 1.00 93.50 327 ASP A C 1
ATOM 2523 O O . ASP A 1 327 ? -21.669 1.982 14.196 1.00 93.50 327 ASP A O 1
ATOM 2527 N N . ILE A 1 328 ? -22.616 2.280 12.198 1.00 89.31 328 ILE A N 1
ATOM 2528 C CA . ILE A 1 328 ? -22.201 3.683 12.046 1.00 89.31 328 ILE A CA 1
ATOM 2529 C C . ILE A 1 328 ? -23.192 4.658 12.678 1.00 89.31 328 ILE A C 1
ATOM 2531 O O . ILE A 1 328 ? -22.842 5.817 12.906 1.00 89.31 328 ILE A O 1
ATOM 2535 N N . ASN A 1 329 ? -24.421 4.240 12.969 1.00 88.75 329 ASN A N 1
ATOM 2536 C CA . ASN A 1 329 ? -25.380 5.101 13.641 1.00 88.75 329 ASN A CA 1
ATOM 2537 C C . ASN A 1 329 ? -24.923 5.381 15.091 1.00 88.75 329 ASN A C 1
ATOM 2539 O O . ASN A 1 329 ? -24.345 4.536 15.779 1.00 88.75 329 ASN A O 1
ATOM 2543 N N . ILE A 1 330 ? -25.076 6.632 15.529 1.00 83.75 330 ILE A N 1
ATOM 2544 C CA . ILE A 1 330 ? -24.604 7.119 16.830 1.00 83.75 330 ILE A CA 1
ATOM 2545 C C . ILE A 1 330 ? -25.227 6.358 18.006 1.00 83.75 330 ILE A C 1
ATOM 2547 O O . ILE A 1 330 ? -24.523 6.074 18.973 1.00 83.75 330 ILE A O 1
ATOM 2551 N N . ASP A 1 331 ? -26.489 5.953 17.874 1.00 84.38 331 ASP A N 1
ATOM 2552 C CA . ASP A 1 331 ? -27.256 5.323 18.954 1.00 84.38 331 ASP A CA 1
ATOM 2553 C C . ASP A 1 331 ? -27.018 3.812 19.064 1.00 84.38 331 ASP A C 1
ATOM 2555 O O . ASP A 1 331 ? -27.277 3.204 20.103 1.00 84.38 331 ASP A O 1
ATOM 2559 N N . THR A 1 332 ? -26.524 3.183 17.996 1.00 88.31 332 THR A N 1
ATOM 2560 C CA . THR A 1 332 ? -26.447 1.719 17.882 1.00 88.31 332 THR A CA 1
ATOM 2561 C C . THR A 1 332 ? -25.031 1.194 17.704 1.00 88.31 332 THR A C 1
ATOM 2563 O O . THR A 1 332 ? -24.839 -0.019 17.698 1.00 88.31 332 THR A O 1
ATOM 2566 N N . ARG A 1 333 ? -24.006 2.045 17.627 1.00 90.50 333 ARG A N 1
ATOM 2567 C CA . ARG A 1 333 ? -22.604 1.598 17.572 1.00 90.50 333 ARG A CA 1
ATOM 2568 C C . ARG A 1 333 ? -22.141 0.917 18.857 1.00 90.50 333 ARG A C 1
ATOM 2570 O O . ARG A 1 333 ? -22.631 1.211 19.948 1.00 90.50 333 ARG A O 1
ATOM 2577 N N . ILE A 1 334 ? -21.195 -0.012 18.751 1.00 93.38 334 ILE A N 1
ATOM 2578 C CA . ILE A 1 334 ? -20.565 -0.680 19.902 1.00 93.38 334 ILE A CA 1
ATOM 2579 C C . ILE A 1 334 ? -19.647 0.273 20.641 1.00 93.38 334 ILE A C 1
ATOM 2581 O O . ILE A 1 334 ? -19.644 0.248 21.865 1.00 93.38 334 ILE A O 1
ATOM 2585 N N . ILE A 1 335 ? -18.895 1.094 19.910 1.00 90.56 335 ILE A N 1
ATOM 2586 C CA . ILE A 1 335 ? -17.907 2.024 20.458 1.00 90.56 335 ILE A CA 1
ATOM 2587 C C . ILE A 1 335 ? -18.499 3.439 20.375 1.00 90.56 335 ILE A C 1
ATOM 2589 O O . ILE A 1 335 ? -18.454 4.048 19.303 1.00 90.56 335 ILE A O 1
ATOM 2593 N N . PRO A 1 336 ? -19.106 3.968 21.457 1.00 84.19 336 PRO A N 1
ATOM 2594 C CA . PRO A 1 336 ? -19.860 5.216 21.404 1.00 84.19 336 PRO A CA 1
ATOM 2595 C C . PRO A 1 336 ? -18.964 6.429 21.142 1.00 84.19 336 PRO A C 1
ATOM 2597 O O . PRO A 1 336 ? -17.799 6.455 21.534 1.00 84.19 336 PRO A O 1
ATOM 2600 N N . VAL A 1 337 ? -19.546 7.456 20.522 1.00 76.31 337 VAL A N 1
ATOM 2601 C CA . VAL A 1 337 ? -18.933 8.782 20.314 1.00 76.31 337 VAL A CA 1
ATOM 2602 C C . VAL A 1 337 ? -19.407 9.814 21.333 1.00 76.31 337 VAL A C 1
ATOM 2604 O O . VAL A 1 337 ? -19.070 10.981 21.229 1.00 76.31 337 VAL A O 1
ATOM 2607 N N . THR A 1 338 ? -20.205 9.429 22.327 1.00 67.81 338 THR A N 1
ATOM 2608 C CA . THR A 1 338 ? -20.625 10.363 23.377 1.00 67.81 338 THR A CA 1
ATOM 2609 C C . THR A 1 338 ? -19.534 10.394 24.446 1.00 67.81 338 THR A C 1
ATOM 2611 O O . THR A 1 338 ? -19.381 9.419 25.181 1.00 67.81 338 THR A O 1
ATOM 2614 N N . PRO A 1 339 ? -18.735 11.469 24.534 1.00 58.88 339 PRO A N 1
ATOM 2615 C CA . PRO A 1 339 ? -17.443 11.432 25.211 1.00 58.88 339 PRO A CA 1
ATOM 2616 C C . PRO A 1 339 ? -17.503 11.597 26.732 1.00 58.88 339 PRO A C 1
ATOM 2618 O O . PRO A 1 339 ? -16.481 11.893 27.352 1.00 58.88 339 PRO A O 1
ATOM 2621 N N . SER A 1 340 ? -18.684 11.476 27.332 1.00 59.19 340 SER A N 1
ATOM 2622 C CA . SER A 1 340 ? -18.895 11.785 28.740 1.00 59.19 340 SER A CA 1
ATOM 2623 C C . SER A 1 340 ? -19.692 10.702 29.459 1.00 59.19 340 SER A C 1
ATOM 2625 O O . SER A 1 340 ? -20.666 10.147 28.950 1.00 59.19 340 SER A O 1
ATOM 2627 N N . GLY A 1 341 ? -19.265 10.433 30.693 1.00 60.28 341 GLY A N 1
ATOM 2628 C CA . GLY A 1 341 ? -19.926 9.526 31.623 1.00 60.28 341 GLY A CA 1
ATOM 2629 C C . GLY A 1 341 ? -19.273 8.150 31.726 1.00 60.28 341 GLY A C 1
ATOM 2630 O O . GLY A 1 341 ? -18.378 7.777 30.970 1.00 60.28 341 GLY A O 1
ATOM 2631 N N . THR A 1 342 ? -19.761 7.364 32.681 1.00 55.94 342 THR A N 1
ATOM 2632 C CA . THR A 1 342 ? -19.248 6.027 33.011 1.00 55.94 342 THR A CA 1
ATOM 2633 C C . THR A 1 342 ? -19.445 4.996 31.905 1.00 55.94 342 THR A C 1
ATOM 2635 O O . THR A 1 342 ? -18.983 3.879 32.077 1.00 55.94 342 THR A O 1
ATOM 2638 N N . ASN A 1 343 ? -20.091 5.327 30.782 1.00 61.19 343 ASN A N 1
ATOM 2639 C CA . ASN A 1 343 ? -20.376 4.397 29.682 1.00 61.19 343 ASN A CA 1
ATOM 2640 C C . ASN A 1 343 ? -19.452 4.581 28.463 1.00 61.19 343 ASN A C 1
ATOM 2642 O O . ASN A 1 343 ? -19.534 3.803 27.515 1.00 61.19 343 ASN A O 1
ATOM 2646 N N . ALA A 1 344 ? -18.565 5.581 28.469 1.00 76.56 344 ALA A N 1
ATOM 2647 C CA . ALA A 1 344 ? -17.685 5.850 27.337 1.00 76.56 344 ALA A CA 1
ATOM 2648 C C . ALA A 1 344 ? -16.443 4.938 27.354 1.00 76.56 344 ALA A C 1
ATOM 2650 O O . ALA A 1 344 ? -15.722 4.872 28.353 1.00 76.56 344 ALA A O 1
ATOM 2651 N N . TYR A 1 345 ? -16.163 4.263 26.230 1.00 83.88 345 TYR A N 1
ATOM 2652 C CA . TYR A 1 345 ? -14.897 3.538 26.004 1.00 83.88 345 TYR A CA 1
ATOM 2653 C C . TYR A 1 345 ? -13.708 4.499 25.882 1.00 83.88 345 TYR A C 1
ATOM 2655 O O . TYR A 1 345 ? -12.570 4.165 26.205 1.00 83.88 345 TYR A O 1
ATOM 2663 N N . ILE A 1 346 ? -13.986 5.711 25.404 1.00 87.06 346 ILE A N 1
ATOM 2664 C CA . ILE A 1 346 ? -13.021 6.771 25.169 1.00 87.06 346 ILE A CA 1
ATOM 2665 C C . ILE A 1 346 ? -13.663 8.090 25.606 1.00 87.06 346 ILE A C 1
ATOM 2667 O O . ILE A 1 346 ? -14.765 8.410 25.169 1.00 87.06 346 ILE A O 1
ATOM 2671 N N . ASN A 1 347 ? -12.969 8.862 26.439 1.00 83.69 347 ASN A N 1
ATOM 2672 C CA . ASN A 1 347 ? -13.426 10.159 26.928 1.00 83.69 347 ASN A CA 1
ATOM 2673 C C . ASN A 1 347 ? -12.749 11.287 26.144 1.00 83.69 347 ASN A C 1
ATOM 2675 O O . ASN A 1 347 ? -11.526 11.299 26.022 1.00 83.69 347 ASN A O 1
ATOM 2679 N N . TYR A 1 348 ? -13.519 12.254 25.647 1.00 82.00 348 TYR A N 1
ATOM 2680 C CA . TYR A 1 348 ? -12.978 13.471 25.031 1.00 82.00 348 TYR A CA 1
ATOM 2681 C C . TYR A 1 348 ? -13.049 14.631 26.023 1.00 82.00 348 TYR A C 1
ATOM 2683 O O . TYR A 1 348 ? -14.102 14.940 26.578 1.00 82.00 348 TYR A O 1
ATOM 2691 N N . ASN A 1 349 ? -11.91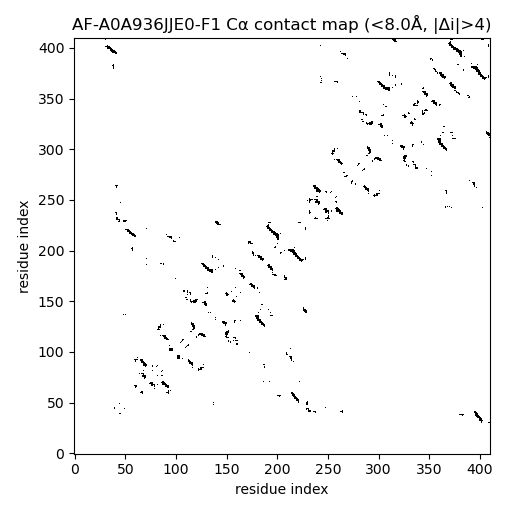0 15.279 26.236 1.00 76.00 349 ASN A N 1
ATOM 2692 C CA . ASN A 1 349 ? -11.780 16.485 27.032 1.00 76.00 349 ASN A CA 1
ATOM 2693 C C . ASN A 1 349 ? -11.890 17.697 26.100 1.00 76.00 349 ASN A C 1
ATOM 2695 O O . ASN A 1 349 ? -11.063 17.876 25.212 1.00 76.00 349 ASN A O 1
ATOM 2699 N N . SER A 1 350 ? -12.906 18.536 26.295 1.00 71.25 350 SER A N 1
ATOM 2700 C CA . SER A 1 350 ? -13.111 19.740 25.481 1.00 71.25 350 SER A CA 1
ATOM 2701 C C . SER A 1 350 ? -12.255 20.933 25.918 1.00 71.25 350 SER A C 1
ATOM 2703 O O . SER A 1 350 ? -12.042 21.843 25.121 1.00 71.25 350 SER A O 1
ATOM 2705 N N . SER A 1 351 ? -11.769 20.951 27.165 1.00 70.12 351 SER A N 1
ATOM 2706 C CA . SER A 1 351 ? -10.930 22.033 27.710 1.00 70.12 351 SER A CA 1
ATOM 2707 C C . SER A 1 351 ? -9.494 21.958 27.191 1.00 70.12 351 SER A C 1
ATOM 2709 O O . SER A 1 351 ? -8.853 22.979 26.959 1.00 70.12 351 SER A O 1
ATOM 2711 N N . VAL A 1 352 ? -9.005 20.738 26.968 1.00 70.44 352 VAL A N 1
ATOM 2712 C CA . VAL A 1 352 ? -7.792 20.443 26.201 1.00 70.44 352 VAL A CA 1
ATOM 2713 C C . VAL A 1 352 ? -8.218 19.395 25.182 1.00 70.44 352 VAL A C 1
ATOM 2715 O O . VAL A 1 352 ? -8.370 18.262 25.628 1.00 70.44 352 VAL A O 1
ATOM 2718 N N . PRO A 1 353 ? -8.459 19.737 23.893 1.00 70.12 353 PRO A N 1
ATOM 2719 C CA . PRO A 1 353 ? -9.051 18.848 22.885 1.00 70.12 353 PRO A CA 1
ATOM 2720 C C . PRO A 1 353 ? -8.217 17.576 22.736 1.00 70.12 353 PRO A C 1
ATOM 2722 O O . PRO A 1 353 ? -7.279 17.496 21.946 1.00 70.12 353 PRO A O 1
ATOM 2725 N N . SER A 1 354 ? -8.540 16.598 23.573 1.00 79.38 354 SER A N 1
ATOM 2726 C CA . SER A 1 354 ? -7.750 15.402 23.815 1.00 79.38 354 SER A CA 1
ATOM 2727 C C . SER A 1 354 ? -8.662 14.240 24.146 1.00 79.38 354 SER A C 1
ATOM 2729 O O . SER A 1 354 ? -9.794 14.419 24.590 1.00 79.38 354 SER A O 1
ATOM 2731 N N . VAL A 1 355 ? -8.178 13.038 23.874 1.00 84.81 355 VAL A N 1
ATOM 2732 C CA . VAL A 1 355 ? -8.975 11.820 23.880 1.00 84.81 355 VAL A CA 1
ATOM 2733 C C . VAL A 1 355 ? -8.269 10.791 24.752 1.00 84.81 355 VAL A C 1
ATOM 2735 O O . VAL A 1 355 ? -7.173 10.342 24.431 1.00 84.81 355 VAL A O 1
ATOM 2738 N N . ILE A 1 356 ? -8.892 10.417 25.863 1.00 87.31 356 ILE A N 1
ATOM 2739 C CA . ILE A 1 356 ? -8.319 9.535 26.879 1.00 87.31 356 ILE A CA 1
ATOM 2740 C C . ILE A 1 356 ? -9.114 8.223 26.887 1.00 87.31 356 ILE A C 1
ATOM 2742 O O . ILE A 1 356 ? -10.311 8.242 27.192 1.00 87.31 356 ILE A O 1
ATOM 2746 N N . PRO A 1 357 ? -8.492 7.076 26.555 1.00 89.81 357 PRO A N 1
ATOM 2747 C CA . PRO A 1 357 ? -9.127 5.771 26.713 1.00 89.81 357 PRO A CA 1
ATOM 2748 C C . PRO A 1 357 ? -9.564 5.533 28.160 1.00 89.81 357 PRO A C 1
ATOM 2750 O O . PRO A 1 357 ? -8.859 5.909 29.095 1.00 89.81 357 PRO A O 1
ATOM 2753 N N . ASN A 1 358 ? -10.721 4.907 28.354 1.00 89.50 358 ASN A N 1
ATOM 2754 C CA . ASN A 1 358 ? -11.220 4.601 29.688 1.00 89.50 358 ASN A CA 1
ATOM 2755 C C . ASN A 1 358 ? -10.560 3.313 30.226 1.00 89.50 358 ASN A C 1
ATOM 2757 O O . ASN A 1 358 ? -10.780 2.251 29.637 1.00 89.50 358 ASN A O 1
ATOM 2761 N N . PRO A 1 359 ? -9.773 3.366 31.321 1.00 88.62 359 PRO A N 1
ATOM 2762 C CA . PRO A 1 359 ? -9.088 2.187 31.855 1.00 88.62 359 PRO A CA 1
ATOM 2763 C C . PRO A 1 359 ? -10.046 1.130 32.426 1.00 88.62 359 PRO A C 1
ATOM 2765 O O . PRO A 1 359 ? -9.686 -0.045 32.472 1.00 88.62 359 PRO A O 1
ATOM 2768 N N . ASP A 1 360 ? -11.270 1.520 32.790 1.00 91.19 360 ASP A N 1
ATOM 2769 C CA . ASP A 1 360 ? -12.281 0.637 33.383 1.00 91.19 360 ASP A CA 1
ATOM 2770 C C . ASP A 1 360 ? -13.196 -0.009 32.333 1.00 91.19 360 ASP A C 1
ATOM 2772 O O . ASP A 1 360 ? -14.232 -0.587 32.669 1.00 91.19 360 ASP A O 1
ATOM 2776 N N . LYS A 1 361 ? -12.850 0.111 31.044 1.00 92.12 361 LYS A N 1
ATOM 2777 C CA . LYS A 1 361 ? -13.608 -0.471 29.936 1.00 92.12 361 LYS A CA 1
ATOM 2778 C C . LYS A 1 361 ? -12.756 -1.406 29.102 1.00 92.12 361 LYS A C 1
ATOM 2780 O O . LYS A 1 361 ? -11.640 -1.083 28.699 1.00 92.12 361 LYS A O 1
ATOM 2785 N N . THR A 1 362 ? -13.352 -2.533 28.733 1.00 95.44 362 THR A N 1
ATOM 2786 C CA . THR A 1 362 ? -12.715 -3.532 27.875 1.00 95.44 362 THR A CA 1
ATOM 2787 C C . THR A 1 362 ? -13.631 -3.882 26.717 1.00 95.44 362 THR A C 1
ATOM 2789 O O . THR A 1 362 ? -14.788 -4.241 26.916 1.00 95.44 362 THR A O 1
ATOM 2792 N N . LEU A 1 363 ? -13.118 -3.799 25.494 1.00 97.00 363 LEU A N 1
ATOM 2793 C CA . LEU A 1 363 ? -13.839 -4.225 24.303 1.00 97.00 363 LEU A CA 1
ATOM 2794 C C . LEU A 1 363 ? -13.725 -5.745 24.177 1.00 97.00 363 LEU A C 1
ATOM 2796 O O . LEU A 1 363 ? -12.617 -6.282 24.138 1.00 97.00 363 LEU A O 1
ATOM 2800 N N . ILE A 1 364 ? -14.866 -6.423 24.126 1.00 98.00 364 ILE A N 1
ATOM 2801 C CA . ILE A 1 364 ? -14.968 -7.868 23.936 1.00 98.00 364 ILE A CA 1
ATOM 2802 C C . ILE A 1 364 ? -15.424 -8.127 22.511 1.00 98.00 364 ILE A C 1
ATOM 2804 O O . ILE A 1 364 ? -16.420 -7.562 22.060 1.00 98.00 364 ILE A O 1
ATOM 2808 N N . ILE A 1 365 ? -14.686 -8.967 21.796 1.00 98.50 365 ILE A N 1
ATOM 2809 C CA . ILE A 1 365 ? -14.845 -9.180 20.359 1.00 98.50 365 ILE A CA 1
ATOM 2810 C C . ILE A 1 365 ? -14.941 -10.679 20.092 1.00 98.50 365 ILE A C 1
ATOM 2812 O O . ILE A 1 365 ? -14.197 -11.469 20.670 1.00 98.50 365 ILE A O 1
ATOM 2816 N N . ARG A 1 366 ? -15.848 -11.062 19.195 1.00 97.94 366 ARG A N 1
ATOM 2817 C CA . ARG A 1 366 ? -15.870 -12.368 18.539 1.00 97.94 366 ARG A CA 1
ATOM 2818 C C . ARG A 1 366 ? -15.481 -12.157 17.081 1.00 97.94 366 ARG A C 1
ATOM 2820 O O . ARG A 1 366 ? -16.221 -11.484 16.359 1.00 97.94 366 ARG A O 1
ATOM 2827 N N . THR A 1 367 ? -14.320 -12.677 16.686 1.00 97.38 367 THR A N 1
ATOM 2828 C CA . THR A 1 367 ? -13.758 -12.512 15.334 1.00 97.38 367 THR A CA 1
ATOM 2829 C C . THR A 1 367 ? -14.616 -13.216 14.287 1.00 97.38 367 THR A C 1
ATOM 2831 O O . THR A 1 367 ? -15.490 -14.026 14.619 1.00 97.38 367 THR A O 1
ATOM 2834 N N . ALA A 1 368 ? -14.361 -12.943 13.006 1.00 93.00 368 ALA A N 1
ATOM 2835 C CA . ALA A 1 368 ? -15.052 -13.626 11.910 1.00 93.00 368 ALA A CA 1
ATOM 2836 C C . ALA A 1 368 ? -14.871 -15.159 11.949 1.00 93.00 368 ALA A C 1
ATOM 2838 O O . ALA A 1 368 ? -15.779 -15.888 11.546 1.00 93.00 368 ALA A O 1
ATOM 2839 N N . ASN A 1 369 ? -13.743 -15.639 12.487 1.00 94.56 369 ASN A N 1
ATOM 2840 C CA . ASN A 1 369 ? -13.451 -17.062 12.680 1.00 94.56 369 ASN A CA 1
ATOM 2841 C C . ASN A 1 369 ? -13.896 -17.608 14.050 1.00 94.56 369 ASN A C 1
ATOM 2843 O O . ASN A 1 369 ? -13.596 -18.748 14.393 1.00 94.56 369 ASN A O 1
ATOM 2847 N N . GLY A 1 370 ? -14.627 -16.815 14.838 1.00 94.44 370 GLY A N 1
ATOM 2848 C CA . GLY A 1 370 ? -15.232 -17.254 16.093 1.00 94.44 370 GLY A CA 1
ATOM 2849 C C . GLY A 1 370 ? -14.309 -17.234 17.311 1.00 94.44 370 GLY A C 1
ATOM 2850 O O . GLY A 1 370 ? -14.746 -17.691 18.366 1.00 94.44 370 GLY A O 1
ATOM 2851 N N . LYS A 1 371 ? -13.092 -16.686 17.203 1.00 95.06 371 LYS A N 1
ATOM 2852 C CA . LYS A 1 371 ? -12.191 -16.497 18.350 1.00 95.06 371 LYS A CA 1
ATOM 2853 C C . LYS A 1 371 ? -12.689 -15.360 19.237 1.00 95.06 371 LYS A C 1
ATOM 2855 O O . LYS A 1 371 ? -13.308 -14.413 18.752 1.00 95.06 371 LYS A O 1
ATOM 2860 N N . TYR A 1 372 ? -12.393 -15.432 20.528 1.00 97.06 372 TYR A N 1
ATOM 2861 C CA . TYR A 1 372 ? -12.746 -14.414 21.511 1.00 97.06 372 TYR A CA 1
ATOM 2862 C C . TYR A 1 372 ? -11.541 -13.531 21.821 1.00 97.06 372 TYR A C 1
ATOM 2864 O O . TYR A 1 372 ? -10.436 -14.025 22.036 1.00 97.06 372 TYR A O 1
ATOM 2872 N N . VAL A 1 373 ? -11.748 -12.219 21.865 1.00 97.62 373 VAL A N 1
ATOM 2873 C CA . VAL A 1 373 ? -10.701 -11.239 22.161 1.00 97.62 373 VAL A CA 1
ATOM 2874 C C . VAL A 1 373 ? -11.189 -10.284 23.240 1.00 97.62 373 VAL A C 1
ATOM 2876 O O . VAL A 1 373 ? -12.294 -9.754 23.135 1.00 97.62 373 VAL A O 1
ATOM 2879 N N . LYS A 1 374 ? -10.352 -10.018 24.248 1.00 96.94 374 LYS A N 1
ATOM 2880 C CA . LYS A 1 374 ? -10.454 -8.787 25.048 1.00 96.94 374 LYS A CA 1
ATOM 2881 C C . LYS A 1 374 ? -9.425 -7.784 24.565 1.00 96.94 374 LYS A C 1
ATOM 2883 O O . LYS A 1 374 ? -8.280 -8.156 24.322 1.00 96.94 374 LYS A O 1
ATOM 2888 N N . MET A 1 375 ? -9.814 -6.520 24.464 1.00 96.94 375 MET A N 1
ATOM 2889 C CA . MET A 1 375 ? -8.951 -5.432 24.020 1.00 96.94 375 MET A CA 1
ATOM 2890 C C . MET A 1 375 ? -9.169 -4.178 24.871 1.00 96.94 375 MET A C 1
ATOM 2892 O O . MET A 1 375 ? -10.299 -3.718 25.048 1.00 96.94 375 MET A O 1
ATOM 2896 N N . LYS A 1 376 ? -8.072 -3.563 25.322 1.00 94.00 376 LYS A N 1
ATOM 2897 C CA . LYS A 1 376 ? -8.075 -2.175 25.797 1.00 94.00 376 LYS A CA 1
ATOM 2898 C C . LYS A 1 376 ? -7.294 -1.281 24.846 1.00 94.00 376 LYS A C 1
ATOM 2900 O O . LYS A 1 376 ? -6.184 -1.617 24.421 1.00 94.00 376 LYS A O 1
ATOM 2905 N N . LEU A 1 377 ? -7.866 -0.127 24.530 1.00 93.62 377 LEU A N 1
ATOM 2906 C CA . LEU A 1 377 ? -7.140 0.958 23.894 1.00 93.62 377 LEU A CA 1
ATOM 2907 C C . LEU A 1 377 ? -6.235 1.611 24.946 1.00 93.62 377 LEU A C 1
ATOM 2909 O O . LEU A 1 377 ? -6.685 1.935 26.038 1.00 93.62 377 LEU A O 1
ATOM 2913 N N . VAL A 1 378 ? -4.954 1.770 24.628 1.00 91.19 378 VAL A N 1
ATOM 2914 C CA . VAL A 1 378 ? -3.941 2.328 25.537 1.00 91.19 378 VAL A CA 1
ATOM 2915 C C . VAL A 1 378 ? -3.695 3.803 25.234 1.00 91.19 378 VAL A C 1
ATOM 2917 O O . VAL A 1 378 ? -3.604 4.613 26.148 1.00 91.19 378 VAL A O 1
ATOM 2920 N N . SER A 1 379 ? -3.584 4.174 23.957 1.00 91.00 379 SER A N 1
ATOM 2921 C CA . SER A 1 379 ? -3.409 5.570 23.541 1.00 91.00 379 SER A CA 1
ATOM 2922 C C . SER A 1 379 ? -3.802 5.770 22.080 1.00 91.00 379 SER A C 1
ATOM 2924 O O . SER A 1 379 ? -3.800 4.813 21.305 1.00 91.00 379 SER A O 1
ATOM 2926 N N . LEU A 1 380 ? -4.103 7.017 21.710 1.00 89.19 380 LEU A N 1
ATOM 2927 C CA . LEU A 1 380 ? -4.237 7.476 20.321 1.00 89.19 380 LEU A CA 1
ATOM 2928 C C . LEU A 1 380 ? -3.105 8.438 19.910 1.00 89.19 380 LEU A C 1
ATOM 2930 O O . LEU A 1 380 ? -3.155 9.027 18.826 1.00 89.19 380 LEU A O 1
ATOM 2934 N N . TYR A 1 381 ? -2.107 8.618 20.776 1.00 87.75 381 TYR A N 1
ATOM 2935 C CA . TYR A 1 381 ? -1.005 9.554 20.596 1.00 87.75 381 TYR A CA 1
ATOM 2936 C C . TYR A 1 381 ? 0.314 8.814 20.448 1.00 87.75 381 TYR A C 1
ATOM 2938 O O . TYR A 1 381 ? 0.544 7.774 21.077 1.00 87.75 381 TYR A O 1
ATOM 2946 N N . LYS A 1 382 ? 1.193 9.374 19.618 1.00 79.75 382 LYS A N 1
ATOM 2947 C CA . LYS A 1 382 ? 2.507 8.799 19.364 1.00 79.75 382 LYS A CA 1
ATOM 2948 C C . LYS A 1 382 ? 3.291 8.735 20.666 1.00 79.75 382 LYS A C 1
ATOM 2950 O O . LYS A 1 382 ? 3.311 9.693 21.426 1.00 79.75 382 LYS A O 1
ATOM 2955 N N . ASP A 1 383 ? 3.926 7.598 20.909 1.00 81.25 383 ASP A N 1
ATOM 2956 C CA . ASP A 1 383 ? 4.803 7.350 22.057 1.00 81.25 383 ASP A CA 1
ATOM 2957 C C . ASP A 1 383 ? 4.079 7.341 23.419 1.00 81.25 383 ASP A C 1
ATOM 2959 O O . ASP A 1 383 ? 4.718 7.150 24.450 1.00 81.25 383 ASP A O 1
ATOM 2963 N N . LYS A 1 384 ? 2.735 7.394 23.414 1.00 87.56 384 LYS A N 1
ATOM 2964 C CA . LYS A 1 384 ? 1.855 7.230 24.585 1.00 87.56 384 LYS A CA 1
ATOM 2965 C C . LYS A 1 384 ? 2.226 8.177 25.746 1.00 87.56 384 LYS A C 1
ATOM 2967 O O . LYS A 1 384 ? 2.546 7.698 26.838 1.00 87.56 384 LYS A O 1
ATOM 2972 N N . PRO A 1 385 ? 2.192 9.505 25.539 1.00 86.50 385 PRO A N 1
ATOM 2973 C CA . PRO A 1 385 ? 2.473 10.473 26.591 1.00 86.50 385 PRO A CA 1
ATOM 2974 C C . PRO A 1 385 ? 1.524 10.282 27.782 1.00 86.50 385 PRO A C 1
ATOM 2976 O O . PRO A 1 385 ? 0.334 10.012 27.614 1.00 86.50 385 PRO A O 1
ATOM 2979 N N . THR A 1 386 ? 2.051 10.440 28.997 1.00 87.19 386 THR A N 1
ATOM 2980 C CA . THR A 1 386 ? 1.261 10.390 30.241 1.00 87.19 386 THR A CA 1
ATOM 2981 C C . THR A 1 386 ? 0.437 11.658 30.461 1.00 87.19 386 THR A C 1
ATOM 2983 O O . THR A 1 386 ? -0.588 11.614 31.136 1.00 87.19 386 THR A O 1
ATOM 2986 N N . ILE A 1 387 ? 0.867 12.781 29.879 1.00 86.06 387 ILE A N 1
ATOM 2987 C CA . ILE A 1 387 ? 0.165 14.066 29.878 1.00 86.06 387 ILE A CA 1
ATOM 2988 C C . ILE A 1 387 ? 0.001 14.488 28.421 1.00 86.06 387 ILE A C 1
ATOM 2990 O O . ILE A 1 387 ? 0.997 14.673 27.730 1.00 86.06 387 ILE A O 1
ATOM 2994 N N . ILE A 1 388 ? -1.242 14.638 27.966 1.00 87.44 388 ILE A N 1
ATOM 2995 C CA . ILE A 1 388 ? -1.547 15.000 26.579 1.00 87.44 388 ILE A CA 1
ATOM 2996 C C . ILE A 1 388 ? -1.545 16.523 26.423 1.00 87.44 388 ILE A C 1
ATOM 2998 O O . ILE A 1 388 ? -2.186 17.251 27.182 1.00 87.44 388 ILE A O 1
ATOM 3002 N N . THR A 1 389 ? -0.859 16.993 25.392 1.00 82.88 389 THR A N 1
ATOM 3003 C CA . THR A 1 389 ? -0.697 18.392 25.005 1.00 82.88 389 THR A CA 1
ATOM 3004 C C . THR A 1 389 ? -1.057 18.585 23.530 1.00 82.88 389 THR A C 1
ATOM 3006 O O . THR A 1 389 ? -1.191 17.633 22.766 1.00 82.88 389 THR A O 1
ATOM 3009 N N . SER A 1 390 ? -1.174 19.838 23.081 1.00 75.50 390 SER A N 1
ATOM 3010 C CA . SER A 1 390 ? -1.414 20.140 21.662 1.00 75.50 390 SER A CA 1
ATOM 3011 C C . SER A 1 390 ? -0.222 19.843 20.742 1.00 75.50 390 SER A C 1
ATOM 3013 O O . SER A 1 390 ? -0.356 19.993 19.530 1.00 75.50 390 SER A O 1
ATOM 3015 N N . ALA A 1 391 ? 0.945 19.504 21.297 1.00 75.88 391 ALA A N 1
ATOM 3016 C CA . ALA A 1 391 ? 2.132 19.137 20.527 1.00 75.88 391 ALA A CA 1
ATOM 3017 C C . ALA A 1 391 ? 2.184 17.634 20.205 1.00 75.88 391 ALA A C 1
ATOM 3019 O O . ALA A 1 391 ? 2.929 17.230 19.310 1.00 75.88 391 ALA A O 1
ATOM 3020 N N . ASP A 1 392 ? 1.408 16.811 20.915 1.00 81.50 392 ASP A N 1
ATOM 3021 C CA . ASP A 1 392 ? 1.438 15.364 20.750 1.00 81.50 392 ASP A CA 1
ATOM 3022 C C . ASP A 1 392 ? 0.796 14.943 19.430 1.00 81.50 392 ASP A C 1
ATOM 3024 O O . ASP A 1 392 ? -0.332 15.316 19.107 1.00 81.50 392 ASP A O 1
ATOM 3028 N N . LEU A 1 393 ? 1.520 14.121 18.668 1.00 78.12 393 LEU A N 1
ATOM 3029 C CA . LEU A 1 393 ? 1.044 13.642 17.377 1.00 78.12 393 LEU A CA 1
ATOM 3030 C C . LEU A 1 393 ? -0.097 12.644 17.567 1.00 78.12 393 LEU A C 1
ATOM 3032 O O . LEU A 1 393 ? 0.084 11.586 18.173 1.00 78.12 393 LEU A O 1
ATOM 3036 N N . VAL A 1 394 ? -1.260 12.961 17.005 1.00 80.25 394 VAL A N 1
ATOM 3037 C CA . VAL A 1 394 ? -2.468 12.138 17.119 1.00 80.25 394 VAL A CA 1
ATOM 3038 C C . VAL A 1 394 ? -2.639 11.145 15.959 1.00 80.25 394 VAL A C 1
ATOM 3040 O O . VAL A 1 394 ? -1.998 11.250 14.912 1.00 80.25 394 VAL A O 1
ATOM 3043 N N . GLY A 1 395 ? -3.508 10.149 16.151 1.00 77.69 395 GLY A N 1
ATOM 3044 C CA . GLY A 1 395 ? -3.803 9.090 15.180 1.00 77.69 395 GLY A CA 1
ATOM 3045 C C . GLY A 1 395 ? -2.915 7.852 15.326 1.00 77.69 395 GLY A C 1
ATOM 3046 O O . GLY A 1 395 ? -3.039 6.919 14.542 1.00 77.69 395 GLY A O 1
ATOM 3047 N N . TYR A 1 396 ? -2.040 7.817 16.331 1.00 82.31 396 TYR A N 1
ATOM 3048 C CA . TYR A 1 396 ? -1.176 6.681 16.640 1.00 82.31 396 TYR A CA 1
ATOM 3049 C C . TYR A 1 396 ? -1.846 5.783 17.681 1.00 82.31 396 TYR A C 1
ATOM 3051 O O . TYR A 1 396 ? -1.744 5.997 18.886 1.00 82.31 396 TYR A O 1
ATOM 3059 N N . TYR A 1 397 ? -2.539 4.756 17.209 1.00 89.00 397 TYR A N 1
ATOM 3060 C CA . TYR A 1 397 ? -3.239 3.791 18.041 1.00 89.00 397 TYR A CA 1
ATOM 3061 C C . TYR A 1 397 ? -2.259 2.816 18.693 1.00 89.00 397 TYR A C 1
ATOM 3063 O O . TYR A 1 397 ? -1.494 2.105 18.037 1.00 89.00 397 TYR A O 1
ATOM 3071 N N . SER A 1 398 ? -2.322 2.753 20.016 1.00 87.44 398 SER A N 1
ATOM 3072 C CA . SER A 1 398 ? -1.685 1.718 20.819 1.00 87.44 398 SER A CA 1
ATOM 3073 C C . SER A 1 398 ? -2.761 0.960 21.578 1.00 87.44 398 SER A C 1
ATOM 3075 O O . SER A 1 398 ? -3.614 1.582 22.209 1.00 87.44 398 SER A O 1
ATOM 3077 N N . PHE A 1 399 ? -2.735 -0.367 21.537 1.00 92.56 399 PHE A N 1
ATOM 3078 C CA . PHE A 1 399 ? -3.722 -1.209 22.208 1.00 92.56 399 PHE A CA 1
ATOM 3079 C C . PHE A 1 399 ? -3.106 -2.512 22.707 1.00 92.56 399 PHE A C 1
ATOM 3081 O O . PHE A 1 399 ? -2.110 -3.005 22.175 1.00 92.56 399 PHE A O 1
ATOM 3088 N N . GLN A 1 400 ? -3.725 -3.066 23.740 1.00 90.62 400 GLN A N 1
ATOM 3089 C CA . GLN A 1 400 ? -3.379 -4.353 24.325 1.00 90.62 400 GLN A CA 1
ATOM 3090 C C . GLN A 1 400 ? -4.552 -5.304 24.126 1.00 90.62 400 GLN A C 1
ATOM 3092 O O . GLN A 1 400 ? -5.702 -4.907 24.327 1.00 90.62 400 GLN A O 1
ATOM 3097 N N . TYR A 1 401 ? -4.271 -6.544 23.738 1.00 95.38 401 TYR A N 1
ATOM 3098 C CA . TYR A 1 401 ? -5.301 -7.559 23.574 1.00 95.38 401 TYR A CA 1
ATOM 3099 C C . TYR A 1 401 ? -4.832 -8.955 23.981 1.00 95.38 401 TYR A C 1
ATOM 3101 O O . TYR A 1 401 ? -3.642 -9.260 23.983 1.00 95.38 401 TYR A O 1
ATOM 3109 N N . LEU A 1 402 ? -5.801 -9.806 24.304 1.00 91.31 402 LEU A N 1
ATOM 3110 C CA . LEU A 1 402 ? -5.633 -11.244 24.487 1.00 91.31 402 LEU A CA 1
ATOM 3111 C C . LEU A 1 402 ? -6.671 -11.936 23.612 1.00 91.31 402 LEU A C 1
ATOM 3113 O O . LEU A 1 402 ? -7.839 -11.546 23.636 1.00 91.31 402 LEU A O 1
ATOM 3117 N N . LYS A 1 403 ? -6.235 -12.937 22.846 1.00 93.00 403 LYS A N 1
ATOM 3118 C CA . LYS A 1 403 ? -7.067 -13.752 21.954 1.00 93.00 403 LYS A CA 1
ATOM 3119 C C . LYS A 1 403 ? -7.135 -15.183 22.483 1.00 93.00 403 LYS A C 1
ATOM 3121 O O . LYS A 1 403 ? -6.122 -15.715 22.921 1.00 93.00 403 LYS A O 1
ATOM 3126 N N . SER A 1 404 ? -8.307 -15.798 22.407 1.00 90.88 404 SER A N 1
ATOM 3127 C CA . SER A 1 404 ? -8.575 -17.155 22.880 1.00 90.88 404 SER A CA 1
ATOM 3128 C C . SER A 1 404 ? -9.530 -17.880 21.936 1.00 90.88 404 SER A C 1
ATOM 3130 O O . SER A 1 404 ? -10.418 -17.270 21.341 1.00 90.88 404 SER A O 1
ATOM 3132 N N . ASP A 1 405 ? -9.365 -19.196 21.816 1.00 91.75 405 ASP A N 1
ATOM 3133 C CA . ASP A 1 405 ? -10.299 -20.068 21.089 1.00 91.75 405 ASP A CA 1
ATOM 3134 C C . ASP A 1 405 ? -11.538 -20.422 21.922 1.00 91.75 405 ASP A C 1
ATOM 3136 O O . ASP A 1 405 ? -12.534 -20.916 21.399 1.00 91.75 405 ASP A O 1
ATOM 3140 N N . THR A 1 406 ? -11.498 -20.142 23.225 1.00 92.81 406 THR A N 1
ATOM 3141 C CA . THR A 1 406 ? -12.608 -20.365 24.152 1.00 92.81 406 THR A CA 1
ATOM 3142 C C . THR A 1 406 ? -13.070 -19.041 24.750 1.00 92.81 406 THR A C 1
ATOM 3144 O O . THR A 1 406 ? -12.429 -18.003 24.595 1.00 92.81 406 THR A O 1
ATOM 3147 N N . LYS A 1 407 ? -14.180 -19.063 25.492 1.00 93.94 407 LYS A N 1
ATOM 3148 C CA . LYS A 1 407 ? -14.662 -17.876 26.212 1.00 93.94 407 LYS A CA 1
ATOM 3149 C C . LYS A 1 407 ? -13.735 -17.427 27.343 1.00 93.94 407 LYS A C 1
ATOM 3151 O O . LYS A 1 407 ? -13.972 -16.369 27.914 1.00 93.94 407 LYS A O 1
ATOM 3156 N N . THR A 1 408 ? -12.718 -18.206 27.685 1.00 93.81 408 THR A N 1
ATOM 3157 C CA . THR A 1 408 ? -11.766 -17.908 28.752 1.00 93.81 408 THR A CA 1
ATOM 3158 C C . THR A 1 408 ? -10.715 -16.900 28.284 1.00 93.81 408 THR A C 1
ATOM 3160 O O . THR A 1 408 ? -10.096 -17.100 27.241 1.00 93.81 408 THR A O 1
ATOM 3163 N N . LEU A 1 409 ? -10.524 -15.818 29.049 1.00 87.94 409 LEU A N 1
ATOM 3164 C CA . LEU A 1 409 ? -9.707 -14.645 28.703 1.00 87.94 409 LEU A CA 1
ATOM 3165 C C . LEU A 1 409 ? -8.761 -14.210 29.846 1.00 87.94 409 LEU A C 1
ATOM 3167 O O . LEU A 1 409 ? -8.685 -13.019 30.150 1.00 87.94 409 LEU A O 1
ATOM 3171 N N . HIS A 1 410 ? -8.070 -15.131 30.514 1.00 78.62 410 HIS A N 1
ATOM 3172 C CA . HIS A 1 410 ? -7.082 -14.810 31.557 1.00 78.62 410 HIS A CA 1
ATOM 3173 C C . HIS A 1 410 ? -5.695 -15.301 31.192 1.00 78.62 410 HIS A C 1
ATOM 3175 O O . HIS A 1 410 ? -5.630 -16.378 30.565 1.00 78.62 410 HIS A O 1
#

Nearest PDB structures (foldseek):
  4gbs-assembly1_A  TM=5.249E-01  e=5.518E-05  Bacteroides fragilis NCTC 9343
  4gbs-assembly2_B  TM=5.214E-01  e=6.933E-05  Bacteroides fragilis NCTC 9343
  6r2h-assembly1_A  TM=5.392E-01  e=3.057E-04  Prevotella intermedia
  6r2h-assembly2_B  TM=4.981E-01  e=1.427E-03  Prevotella intermedia

pLDDT: mean 82.48, std 17.94, range [27.56, 98.69]

Mean predicted aligned error: 15.75 Å

Foldseek 3Di:
DDDDDDDDDDDDDDDDDDDDDDPDDPPPPPPFDKDWDFQDFLQDADVQQPQPKDKDWFDFDDPVLQKWFAAPVVRDTDDSVCLQALRGFKMFGHFDQDLVCPSVCCAQAPQDGMATQFCQVVHVNHDKWKAKDQAAPSPDFFDDPVGTDHAHRDPPRGRRHCPPQWDADPVQRDIAGDRRIWMWMQGPVGKIKIKGWQDQFHPRDPDDGSPTGGRTTMMIMAIGNHRTSRLSLPPPFKFFAAPVVRDTDRPVCLQALRGFKIFGHQDLDLDPVSLVVLLCCLQQFDGMFTQFCAPVHVNHDKWWAKDQAALVPQFFLDDPVRTDHAHRDQVGGRAHSHQDDSRHQWHADPVARAIHGDRRMWIWMQGNVRKIKTKRWQGQWHPRDPDDHSVTHGRRTIMMMTIGNHRGGD

Radius of gyration: 29.01 Å; Cα contacts (8 Å, |Δi|>4): 929; chains: 1; bounding box: 86×68×82 Å